Protein AF-A0A3N0EJ12-F1 (afdb_monomer)

Organism: Sinomicrobium pectinilyticum (NCBI:txid1084421)

Foldseek 3Di:
DDDDDDDDDDDDDDDDDDDDDDDDDDDDDDDDDDDDDDDDDDDDDDDDDDDDDDDDDDDDPDDDPDWFDWDWDKPAQEDEPEEDEAQDKDKDKIKIFTQTQDKKKWADKAKADDQSVQKDKPDDNHIDIAHHGGMDMIMIMGHDHDFAKDWIWIWIQIPVGIRIYIYIYGYDHDQAAFQDDPFPLLLVLLQCWQHVDWDAFPNFTIHHLPPPPPSTHGLNSLCPGQGERAQQDPVLDESQGADDRSNLSNQRYAEYANDQYAHQADDPLSVLNYAYYHHAHYAHQDYDCQSVLNHQYDAHDHYAHQDDDCQSVLNHQEDHHAQYAHQADDCLSNLNHQYDHHHNYAHQDYDCQSNLNHQEDAHDNYAHQDDDPQRNLNHAYDAHAHYAHQADDCQSVLNHQEDHHDNYAHQDYDCQSVLNHQYDAHDNYAHQDDDCLSNLNHQEDAHANYAHQDDDCQSVLNHQYDHHDHYAHQDDDCLSNLNHQYEAHAHYAHAADECLSNQNHQEYEHAQYAYQEYEPANVRQVNNQADYAYNYNYQEYAYHPPDDDDPDPRHDHYPNYDYDVDDD

Sequence (568 aa):
MKVTKIGLCLLLIFKGRLIRRYVKTPKSILNNKFMNTKKILALIVVPFLLFASCSSDNDSDDPAPAPTPAEFSINKNTVDFGAVEISTQKKTELTITNTGEEDLALKNYTFSGSNASEFSTDAGETEETVQAGKTYNFTIVFEPAEEGNKTAVLTITSNVGEHKIELSASATLDPNAIVNIPDANFKKVLLEQGTTVSGTVGPYRNSKIDTNDDGEIQISEARAYESALIASSVLNDSYNISDLTGIEAFVNIKALWVSKNQLTSLDISNNTALEYLICDNNQLTSLDISNNTALEYLNCAANELTDLDISKNTALVRLFCYNNQLSDLDTSKNPDLEFLICNDNQLSTIDVTNNTSLSRLRVHNNKLTHLDVSKNTGLKDLNCNNNQLTSLNLSNAAGLEKLLCEHNELTNIDISQNTLLKELKCSYNALTTLDASKNTSLESLNCGYNQLASLDVSQNTALKYLYSYNNQLTSLDVSKNMALEFFYCYENQLTSLDVSNNPSLRMFNCHSNQLTHLNVANGNNHNLTQMEAVYNNLTCIQIDPGFTPPDNSNWIKDATAAYSENCL

Radius of gyration: 44.67 Å; Cα contacts (8 Å, |Δi|>4): 1467; chains: 1; bounding box: 109×76×141 Å

Secondary structure (DSSP, 8-state):
-------------------------------------------------------------PPPPPPPPP-EEES-SEEEEEEEETT--EEEEEEEEE-SSS-EEEEEEEEESTTGGGEEE---SS-EEE-TT-EEEEEEEE--SSSEEEEEEEEEEESS-EEEEEEEEEEE--TTPBP----HHHHHHHHTBTTTB--EETTEE---S--SSSSS-BHHHHHH--SEEE-S-TTS--------TTGGG-TT-SEEE--SS--S----TT-TT--EEE--SS--S----TT-TT-SEEE--SS--S----TT-TT-SEEE--SS--S----TT-TT-SEEE--SS--S----TT-TT-SEEE--SS--S----TT-TT--EEE--SS--S----TT-TT--EEE--SS--S----TT-TT--EEE--SS--S----TT-TT-SEEE--SS--S----TT-TT-SEEE--SS--S----TT-TT-SEEE--SS--S-EE-TT-TT-SEEE--SS--SEEE--SS-GGG--EEEE-SS--SEEE--TT----SSTTEEE-TTPEEES---

Solvent-accessible surface area (backbone atoms only — not comparable to full-atom values): 29655 Å² total; per-residue (Å²): 129,86,79,89,80,89,85,92,80,83,89,82,90,86,87,82,90,87,84,88,80,86,91,85,90,85,90,88,87,83,86,86,84,84,88,81,86,81,88,86,88,79,88,86,78,89,80,88,85,90,84,78,86,82,91,77,94,73,95,70,93,70,76,76,79,77,71,48,64,45,32,92,45,61,80,60,63,57,46,75,65,45,76,45,41,51,84,39,74,50,78,44,81,45,42,40,34,19,78,17,57,34,69,34,40,40,58,47,81,45,68,35,66,93,40,23,87,34,47,49,65,75,60,69,92,57,76,42,76,32,42,49,73,32,70,48,77,37,40,42,38,41,43,32,87,58,71,46,81,42,42,30,35,42,38,37,36,43,81,85,47,78,45,70,30,45,35,39,35,30,25,35,77,56,53,76,42,68,53,66,46,82,34,65,48,43,46,50,40,46,63,29,24,42,66,83,45,71,59,68,46,90,94,29,54,35,50,62,44,47,81,83,80,81,86,65,48,30,39,45,40,34,49,68,39,68,31,21,47,68,60,43,49,93,85,76,54,60,63,65,32,55,52,64,62,46,51,59,51,26,34,39,22,32,17,43,32,46,28,40,33,53,26,52,64,62,85,51,71,51,24,37,53,22,27,34,44,33,48,24,41,30,49,25,49,55,64,72,46,66,55,24,36,54,19,33,34,42,30,54,21,38,28,51,25,50,58,63,77,47,71,50,22,42,54,22,30,33,43,33,50,23,40,30,50,26,48,60,61,79,45,78,48,23,40,59,20,30,32,46,34,48,21,40,30,48,25,49,55,62,70,47,60,57,19,39,49,20,31,31,44,32,52,21,46,31,49,27,51,54,60,64,49,71,46,19,44,55,23,27,39,42,32,51,21,42,30,48,28,50,53,61,65,43,72,48,21,42,54,20,32,33,41,35,44,24,40,28,49,25,47,54,64,67,50,68,51,21,38,56,20,28,34,43,33,50,20,41,28,49,25,48,55,62,70,49,70,52,20,40,53,19,33,32,42,32,49,21,40,29,48,26,52,54,61,70,45,65,51,22,38,50,20,28,33,44,33,50,21,39,29,46,25,46,51,61,68,49,72,46,21,39,48,23,29,35,42,34,49,22,41,29,46,27,49,52,52,62,44,40,52,24,54,44,34,31,35,40,34,46,24,40,27,51,24,40,48,38,39,55,39,20,88,26,59,95,58,40,70,30,38,36,40,31,62,41,60,31,48,34,35,20,38,35,83,92,65,76,84,64,97,52,96,41,56,42,56,34,92,69,36,42,83,33,74,68,74,132

pLDDT: mean 88.82, std 21.04, range [23.09, 98.94]

Nearest PDB structures (foldseek):
  3bz5-assembly1_A  TM=9.185E-01  e=1.363E-18  unclassified
  7sqc-assembly1_F0  TM=8.481E-01  e=3.618E-05  Chlamydomonas reinhardtii
  7sqc-assembly1_F3  TM=8.451E-01  e=3.026E-05  Chlamydomonas reinhardtii
  4puf-assembly1_A  TM=7.555E-01  e=1.807E-04  Salmonella enterica subsp. enterica serovar Typhimurium str. 14028S
  4puf-assembly1_B  TM=4.553E-01  e=8.417E-03  Salmonella enterica subsp. enterica serovar Typhimurium str. 14028S

InterPro domains:
  IPR013783 Immunoglobulin-like fold [G3DSA:2.60.40.10] (70-170)
  IPR031549 Abnormal spindle-like microcephaly-associa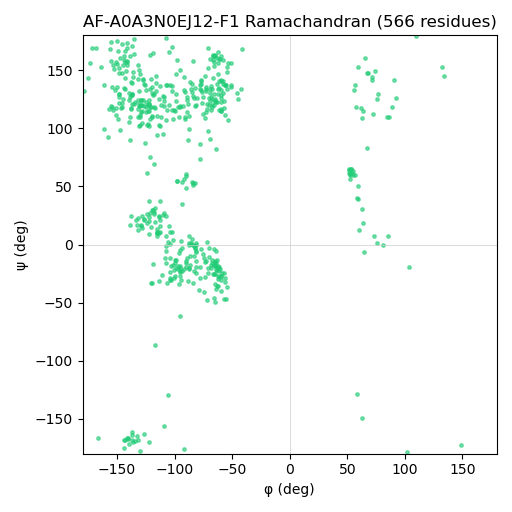ted protein, ASH domain [PF15780] (70-164)
  IPR032675 Leucine-rich repeat domain superfamily [G3DSA:3.80.10.10] (171-416)
  IPR032675 Leucine-rich repeat domain superfamily [G3DSA:3.80.10.10] (417-557)
  IPR052574 Cell Division and Infection-Related Protein [PTHR47566] (240-379)

Structure (mmCIF, N/CA/C/O backbone):
data_AF-A0A3N0EJ12-F1
#
_entry.id   AF-A0A3N0EJ12-F1
#
loop_
_atom_site.group_PDB
_atom_site.id
_atom_site.type_symbol
_atom_site.label_atom_id
_atom_site.label_alt_id
_atom_site.label_comp_id
_atom_site.label_asym_id
_atom_site.label_entity_id
_atom_site.label_seq_id
_atom_site.pdbx_PDB_ins_code
_atom_site.Cartn_x
_atom_site.Cartn_y
_atom_site.Cartn_z
_atom_site.occupancy
_atom_site.B_iso_or_equiv
_atom_site.auth_seq_id
_atom_site.auth_comp_id
_atom_site.auth_asym_id
_atom_site.auth_atom_id
_atom_site.pdbx_PDB_model_num
ATOM 1 N N . MET A 1 1 ? -51.876 -42.232 -21.563 1.00 37.56 1 MET A N 1
ATOM 2 C CA . MET A 1 1 ? -51.604 -43.673 -21.317 1.00 37.56 1 MET A CA 1
ATOM 3 C C . MET A 1 1 ? -51.772 -44.000 -19.827 1.00 37.56 1 MET A C 1
ATOM 5 O O . MET A 1 1 ? -52.033 -43.081 -19.065 1.00 37.56 1 MET A O 1
ATOM 9 N N . LYS A 1 2 ? -51.667 -45.286 -19.438 1.00 35.94 2 LYS A N 1
ATOM 10 C CA . LYS A 1 2 ? -51.647 -45.825 -18.050 1.00 35.94 2 LYS A CA 1
ATOM 11 C C . LYS A 1 2 ? -50.770 -44.960 -17.112 1.00 35.94 2 LYS A C 1
ATOM 13 O O . LYS A 1 2 ? -49.679 -44.613 -17.548 1.00 35.94 2 LYS A O 1
ATOM 18 N N . VAL A 1 3 ? -51.113 -44.549 -15.880 1.00 27.28 3 VAL A N 1
ATOM 19 C CA . VAL A 1 3 ? -52.276 -44.748 -14.968 1.00 27.28 3 VAL A CA 1
ATOM 20 C C . VAL A 1 3 ? -52.437 -46.147 -14.330 1.00 27.28 3 VAL A C 1
ATOM 22 O O . VAL A 1 3 ? -52.298 -47.160 -15.011 1.00 27.28 3 VAL A O 1
ATOM 25 N N . THR A 1 4 ? -52.860 -46.163 -13.046 1.00 28.77 4 T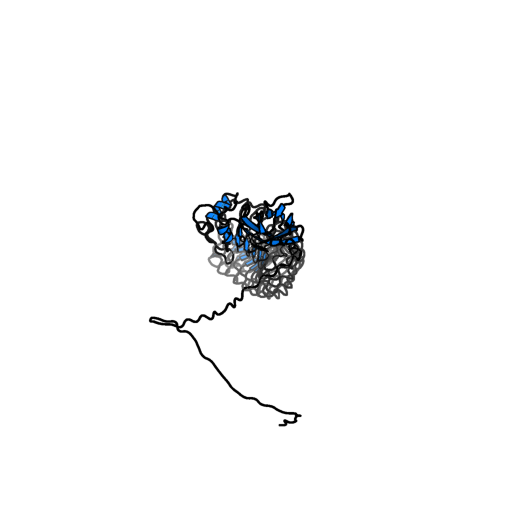HR A N 1
ATOM 26 C CA . THR A 1 4 ? -53.221 -47.300 -12.141 1.00 28.77 4 THR A CA 1
ATOM 27 C C . THR A 1 4 ? -52.061 -48.187 -11.639 1.00 28.77 4 THR A C 1
ATOM 29 O O . THR A 1 4 ? -51.120 -48.415 -12.386 1.00 28.77 4 THR A O 1
ATOM 32 N N . LYS A 1 5 ? -52.040 -48.719 -10.395 1.00 28.00 5 LYS A N 1
ATOM 33 C CA . LYS A 1 5 ? -53.062 -48.906 -9.314 1.00 28.00 5 LYS A CA 1
ATOM 34 C C . LYS A 1 5 ? -52.558 -48.397 -7.929 1.00 28.00 5 LYS A C 1
ATOM 36 O O . LYS A 1 5 ? -51.354 -48.299 -7.757 1.00 28.00 5 LYS A O 1
ATOM 41 N N . ILE A 1 6 ? -53.382 -47.851 -7.009 1.00 27.69 6 ILE A N 1
ATOM 42 C CA . ILE A 1 6 ? -54.313 -48.472 -6.006 1.00 27.69 6 ILE A CA 1
ATOM 43 C C . ILE A 1 6 ? -53.607 -49.471 -5.050 1.00 27.69 6 ILE A C 1
ATOM 45 O O . ILE A 1 6 ? -52.917 -50.346 -5.553 1.00 27.69 6 ILE A O 1
ATOM 49 N N . GLY A 1 7 ? -53.774 -49.470 -3.711 1.00 24.38 7 GLY A N 1
ATOM 50 C CA . GLY A 1 7 ? -54.470 -48.532 -2.800 1.00 24.38 7 GLY A CA 1
ATOM 51 C C . GLY A 1 7 ? -55.387 -49.176 -1.725 1.00 24.38 7 GLY A C 1
ATOM 52 O O . GLY A 1 7 ? -56.110 -50.114 -2.032 1.00 24.38 7 GLY A O 1
ATOM 53 N N . LEU A 1 8 ? -55.427 -48.554 -0.530 1.00 24.50 8 LEU A N 1
ATOM 54 C CA . LEU A 1 8 ? -56.475 -48.583 0.526 1.00 24.50 8 LEU A CA 1
ATOM 55 C C . LEU A 1 8 ? -56.666 -49.808 1.472 1.00 24.50 8 LEU A C 1
ATOM 57 O O . LEU A 1 8 ? -57.012 -50.899 1.042 1.00 24.50 8 LEU A O 1
ATOM 61 N N . CYS A 1 9 ? -56.625 -49.527 2.788 1.00 23.09 9 CYS A N 1
ATOM 62 C CA . CYS A 1 9 ? -57.470 -50.067 3.881 1.00 23.09 9 CYS A CA 1
ATOM 63 C C . CYS A 1 9 ? -57.484 -48.994 5.005 1.00 23.09 9 CYS A C 1
ATOM 65 O O . CYS A 1 9 ? -56.420 -48.480 5.330 1.00 23.09 9 CYS A O 1
ATOM 67 N N . LEU A 1 10 ? -58.622 -48.392 5.396 1.00 26.45 10 LEU A N 1
ATOM 68 C CA . LEU A 1 10 ? -59.560 -48.795 6.475 1.00 26.45 10 LEU A CA 1
ATOM 69 C C . LEU A 1 10 ? -58.906 -48.932 7.875 1.00 26.45 10 LEU A C 1
ATOM 71 O O . LEU A 1 10 ? -57.833 -49.506 7.987 1.00 26.45 10 LEU A O 1
ATOM 75 N N . LEU A 1 11 ? -59.505 -48.470 8.989 1.00 24.22 11 LEU A N 1
ATOM 76 C CA . LEU A 1 11 ? -60.932 -48.172 9.244 1.00 24.22 11 LEU A CA 1
ATOM 77 C C . LEU A 1 11 ? -61.319 -46.657 9.292 1.00 24.22 11 LEU A C 1
ATOM 79 O O . LEU A 1 11 ? -61.150 -45.979 8.281 1.00 24.22 11 LEU A O 1
ATOM 83 N N . LEU A 1 12 ? -62.035 -46.180 10.334 1.00 26.95 12 LEU A N 1
ATOM 84 C CA . LEU A 1 12 ? -63.245 -45.341 10.157 1.00 26.95 12 LEU A CA 1
ATOM 85 C C . LEU A 1 12 ? -63.703 -44.505 11.402 1.00 26.95 12 LEU A C 1
ATOM 87 O O . LEU A 1 12 ? -63.854 -45.083 12.470 1.00 26.95 12 LEU A O 1
ATOM 91 N N . ILE A 1 13 ? -64.100 -43.224 11.186 1.00 28.62 13 ILE A N 1
ATOM 92 C CA . ILE A 1 13 ? -64.992 -42.301 11.985 1.00 28.62 13 ILE A CA 1
ATOM 93 C C . ILE A 1 13 ? -64.610 -41.946 13.466 1.00 28.62 13 ILE A C 1
ATOM 95 O O . ILE A 1 13 ? -63.890 -42.688 14.109 1.00 28.62 13 ILE A O 1
ATOM 99 N N . PHE A 1 14 ? -64.976 -40.797 14.085 1.00 26.62 14 PHE A N 1
ATOM 100 C CA . PHE A 1 14 ? -66.206 -39.964 14.015 1.00 26.62 14 PHE A CA 1
ATOM 101 C C . PHE A 1 14 ? -66.019 -38.411 13.948 1.00 26.62 14 PHE A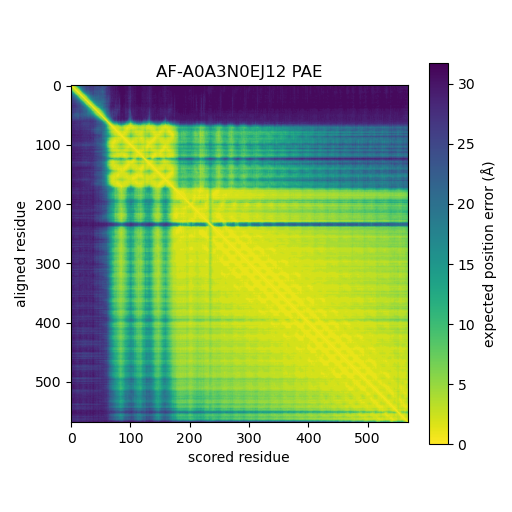 C 1
ATOM 103 O O . PHE A 1 14 ? -64.929 -37.873 14.085 1.00 26.62 14 PHE A O 1
ATOM 110 N N . LYS A 1 15 ? -67.146 -37.715 13.693 1.00 29.55 15 LYS A N 1
ATOM 111 C CA . LYS A 1 15 ? -67.408 -36.265 13.432 1.00 29.55 15 LYS A CA 1
ATOM 112 C C . LYS A 1 15 ? -66.814 -35.257 14.456 1.00 29.55 15 LYS A C 1
ATOM 114 O O . LYS A 1 15 ? -66.725 -35.601 15.624 1.00 29.55 15 LYS A O 1
ATOM 119 N N . GLY A 1 16 ? -66.557 -33.970 14.146 1.00 27.97 16 GLY A N 1
ATOM 120 C CA . GLY A 1 16 ? -66.526 -33.242 12.853 1.00 27.97 16 GLY A CA 1
ATOM 121 C C . GLY A 1 16 ? -67.293 -31.889 12.795 1.00 27.97 16 GLY A C 1
ATOM 122 O O . GLY A 1 16 ? -68.336 -31.769 13.426 1.00 27.97 16 GLY A O 1
ATOM 123 N N . ARG A 1 17 ? -66.851 -30.962 11.904 1.00 32.91 17 ARG A N 1
ATOM 124 C CA . ARG A 1 17 ? -67.459 -29.640 11.512 1.00 32.91 17 ARG A CA 1
ATOM 125 C C . ARG A 1 17 ? -67.333 -28.498 12.564 1.00 32.91 17 ARG A C 1
ATOM 127 O O . ARG A 1 17 ? -67.350 -28.809 13.740 1.00 32.91 17 ARG A O 1
ATOM 134 N N . LEU A 1 18 ? -67.244 -27.176 12.287 1.00 29.22 18 LEU A N 1
ATOM 135 C CA . LEU A 1 18 ? -67.035 -26.250 11.123 1.00 29.22 18 LEU A CA 1
ATOM 136 C C . LEU A 1 18 ? -66.768 -24.812 11.726 1.00 29.22 18 LEU A C 1
ATOM 138 O O . LEU A 1 18 ? -67.020 -24.657 12.912 1.00 29.22 18 LEU A O 1
ATOM 142 N N . ILE A 1 19 ? -66.330 -23.701 11.086 1.00 29.39 19 ILE A N 1
ATOM 143 C CA . ILE A 1 19 ? -65.869 -23.342 9.721 1.00 29.39 19 ILE A CA 1
ATOM 144 C C . ILE A 1 19 ? -64.935 -22.076 9.736 1.00 29.39 19 ILE A C 1
ATOM 146 O O . ILE A 1 19 ? -64.737 -21.435 10.759 1.00 29.39 19 ILE A O 1
ATOM 150 N N . ARG A 1 20 ? -64.380 -21.747 8.558 1.00 28.45 20 ARG A N 1
ATOM 151 C CA . ARG A 1 20 ? -63.727 -20.517 8.007 1.00 28.45 20 ARG A CA 1
ATOM 152 C C . ARG A 1 20 ? -64.382 -19.142 8.353 1.00 28.45 20 ARG A C 1
ATOM 154 O O . ARG A 1 20 ? -65.556 -19.139 8.680 1.00 28.45 20 ARG A O 1
ATOM 161 N N . ARG A 1 21 ? -63.804 -17.935 8.125 1.00 28.91 21 ARG A N 1
ATOM 162 C CA . ARG A 1 21 ? -62.454 -17.397 7.745 1.00 28.91 21 ARG A CA 1
ATOM 163 C C . ARG A 1 21 ? -62.470 -15.837 7.808 1.00 28.91 21 ARG A C 1
ATOM 165 O O . ARG A 1 21 ? -63.500 -15.271 7.485 1.00 28.91 21 ARG A O 1
ATOM 172 N N . TYR A 1 22 ? -61.287 -15.215 7.983 1.00 25.86 22 TYR A N 1
ATOM 173 C CA . TYR A 1 22 ? -60.811 -13.909 7.427 1.00 25.86 22 TYR A CA 1
ATOM 174 C C . TYR A 1 22 ? -61.558 -12.608 7.848 1.00 25.86 22 TYR A C 1
ATOM 176 O O . TYR A 1 22 ? -62.746 -12.471 7.609 1.00 25.86 22 TYR A O 1
ATOM 184 N N . VAL A 1 23 ? -60.937 -11.653 8.569 1.00 28.14 23 VAL A N 1
ATOM 185 C CA . VAL A 1 23 ? -59.868 -10.672 8.193 1.00 28.14 23 VAL A CA 1
ATOM 186 C C . VAL A 1 23 ? -60.402 -9.380 7.537 1.00 28.14 23 VAL A C 1
ATOM 188 O O . VAL A 1 23 ? -60.749 -9.423 6.360 1.00 28.14 23 VAL A O 1
ATOM 191 N N . LYS A 1 24 ? -60.331 -8.228 8.251 1.00 26.25 24 LYS A N 1
ATOM 192 C CA . LYS A 1 24 ? -59.599 -7.000 7.819 1.00 26.25 24 LYS A CA 1
ATOM 193 C C . LYS A 1 24 ? -59.613 -5.800 8.812 1.00 26.25 24 LYS A C 1
ATOM 195 O O . LYS A 1 24 ? -60.677 -5.321 9.175 1.00 26.25 24 LYS A O 1
ATOM 200 N N . THR A 1 25 ? -58.418 -5.226 9.044 1.00 27.64 25 THR A N 1
ATOM 201 C CA . THR A 1 25 ? -58.090 -3.789 9.317 1.00 27.64 25 THR A CA 1
ATOM 202 C C . THR A 1 25 ? -58.584 -3.054 10.601 1.00 27.64 25 THR A C 1
ATOM 204 O O . THR A 1 25 ? -59.479 -3.553 11.273 1.00 27.64 25 THR A O 1
ATOM 207 N N . PRO A 1 26 ? -57.947 -1.914 11.003 1.00 48.75 26 PRO A N 1
ATOM 208 C CA . PRO A 1 26 ? -57.942 -1.431 12.400 1.00 48.75 26 PRO A CA 1
ATOM 209 C C . PRO A 1 26 ? -58.280 0.077 12.605 1.00 48.75 26 PRO A C 1
ATOM 211 O O . PRO A 1 26 ? -58.614 0.781 11.660 1.00 48.75 26 PRO A O 1
ATOM 214 N N . LYS A 1 27 ? -58.038 0.569 13.838 1.00 31.72 27 LYS A N 1
ATOM 215 C CA . LYS A 1 27 ? -57.907 1.980 14.293 1.00 31.72 27 LYS A CA 1
ATOM 216 C C . LYS A 1 27 ? -59.119 2.922 14.138 1.00 31.72 27 LYS A C 1
ATOM 218 O O . LYS A 1 27 ? -59.402 3.421 13.057 1.00 31.72 27 LYS A O 1
ATOM 223 N N . SER A 1 28 ? -59.618 3.399 15.282 1.00 27.22 28 SER A N 1
ATOM 224 C CA . SER A 1 28 ? -60.033 4.802 15.453 1.00 27.22 28 SER A CA 1
ATOM 225 C C . SER A 1 28 ? -59.956 5.221 16.926 1.00 27.22 28 SER A C 1
ATOM 227 O O . SER A 1 28 ? -60.412 4.485 17.797 1.00 27.22 28 SER A O 1
ATOM 229 N N . ILE A 1 29 ? -59.416 6.410 17.195 1.00 31.00 29 ILE A N 1
ATOM 230 C CA . ILE A 1 29 ? -59.478 7.101 18.493 1.00 31.00 29 ILE A CA 1
ATOM 231 C C . ILE A 1 29 ? -60.395 8.307 18.287 1.00 31.00 29 ILE A C 1
ATOM 233 O O . ILE A 1 29 ? -60.094 9.067 17.371 1.00 31.00 29 ILE A O 1
ATOM 237 N N . LEU A 1 30 ? -61.435 8.516 19.113 1.00 26.86 30 LEU A N 1
ATOM 238 C CA . LEU A 1 30 ? -61.854 9.862 19.554 1.00 26.86 30 LEU A CA 1
ATOM 239 C C . LEU A 1 30 ? -62.994 9.884 20.602 1.00 26.86 30 LEU A C 1
ATOM 241 O O . LEU A 1 30 ? -63.976 9.163 20.493 1.00 26.86 30 LEU A O 1
ATOM 245 N N . ASN A 1 31 ? -62.878 10.850 21.520 1.00 26.34 31 ASN A N 1
ATOM 246 C CA . ASN A 1 31 ? -63.936 11.724 22.057 1.00 26.34 31 ASN A CA 1
ATOM 247 C C . ASN A 1 31 ? -65.165 11.195 22.848 1.00 26.34 31 ASN A C 1
ATOM 249 O O . ASN A 1 31 ? -66.214 10.890 22.297 1.00 26.34 31 ASN A O 1
ATOM 253 N N . ASN A 1 32 ? -65.096 11.501 24.153 1.00 26.22 32 ASN A N 1
ATOM 254 C CA . ASN A 1 32 ? -65.943 12.493 24.852 1.00 26.22 32 ASN A CA 1
ATOM 255 C C . ASN A 1 32 ? -67.307 12.131 25.496 1.00 26.22 32 ASN A C 1
ATOM 257 O O . ASN A 1 32 ? -68.336 12.029 24.844 1.00 26.22 32 ASN A O 1
ATOM 261 N N . LYS A 1 33 ? -67.287 12.341 26.825 1.00 28.36 33 LYS A N 1
ATOM 262 C CA . LYS A 1 33 ? -68.200 13.178 27.638 1.00 28.36 33 LYS A CA 1
ATOM 263 C C . LYS A 1 33 ? -69.538 12.620 28.180 1.00 28.36 33 LYS A C 1
ATOM 265 O O . LYS A 1 33 ? -70.576 12.698 27.541 1.00 28.36 33 LYS A O 1
ATOM 270 N N . PHE A 1 34 ? -69.484 12.459 29.511 1.00 26.69 34 PHE A N 1
ATOM 271 C CA . PHE A 1 34 ? -70.397 13.012 30.534 1.00 26.69 34 PHE A CA 1
ATOM 272 C C . PHE A 1 34 ? -71.640 12.234 31.005 1.00 26.69 34 PHE A C 1
ATOM 274 O O . PHE A 1 34 ? -72.422 11.715 30.224 1.00 26.69 34 PHE A O 1
ATOM 281 N N . MET A 1 35 ? -71.853 12.367 32.328 1.00 26.12 35 MET A N 1
ATOM 282 C CA . MET A 1 35 ? -73.054 12.070 33.132 1.00 26.12 35 MET A CA 1
ATOM 283 C C . MET A 1 35 ? -73.467 10.591 33.291 1.00 26.12 35 MET A C 1
ATOM 285 O O . MET A 1 35 ? -73.345 9.806 32.367 1.00 26.12 35 MET A O 1
ATOM 289 N N . ASN A 1 36 ? -74.053 10.139 34.411 1.00 26.39 36 ASN A N 1
ATOM 290 C CA . ASN A 1 36 ? -74.088 10.588 35.820 1.00 26.39 36 ASN A CA 1
ATOM 291 C C . ASN A 1 36 ? -74.790 9.463 36.640 1.00 26.39 36 ASN A C 1
ATOM 293 O O . ASN A 1 36 ? -75.489 8.627 36.077 1.00 26.39 36 ASN A O 1
ATOM 297 N N . THR A 1 37 ? -74.734 9.536 37.970 1.00 27.70 37 THR A N 1
ATOM 298 C CA . THR A 1 37 ? -75.644 8.909 38.955 1.00 27.70 37 THR A CA 1
ATOM 299 C C . THR A 1 37 ? -75.557 7.406 39.294 1.00 27.70 37 THR A C 1
ATOM 301 O O . THR A 1 37 ? -75.757 6.529 38.470 1.00 27.70 37 THR A O 1
ATOM 304 N N . LYS A 1 38 ? -75.499 7.185 40.621 1.00 29.59 38 LYS A N 1
ATOM 305 C CA . LYS A 1 38 ? -76.182 6.146 41.430 1.00 29.59 38 LYS A CA 1
ATOM 306 C C . LYS A 1 38 ? -75.736 4.669 41.363 1.00 29.59 38 LYS A C 1
ATOM 308 O O . LYS A 1 38 ? -76.143 3.916 40.497 1.00 29.59 38 LYS A O 1
ATOM 313 N N . LYS A 1 39 ? -75.182 4.257 42.516 1.00 28.42 39 LYS A N 1
ATOM 314 C CA . LYS A 1 39 ? -75.545 3.070 43.326 1.00 28.42 39 LYS A CA 1
ATOM 315 C C . LYS A 1 39 ? -75.496 1.681 42.661 1.00 28.42 39 LYS A C 1
ATOM 317 O O . LYS A 1 39 ? -76.416 1.303 41.951 1.00 28.42 39 LYS A O 1
ATOM 322 N N . ILE A 1 40 ? -74.633 0.826 43.211 1.00 29.52 40 ILE A N 1
ATOM 323 C CA . ILE A 1 40 ? -75.030 -0.143 44.256 1.00 29.52 40 ILE A CA 1
ATOM 324 C C . ILE A 1 40 ? -73.825 -0.371 45.186 1.00 29.52 40 ILE A C 1
ATOM 326 O O . ILE A 1 40 ? -72.685 -0.248 44.750 1.00 29.52 40 ILE A O 1
ATOM 330 N N . LEU A 1 41 ? -74.079 -0.634 46.472 1.00 26.92 41 LEU A N 1
ATOM 331 C CA . LEU A 1 41 ? -73.057 -0.928 47.480 1.00 26.92 41 LEU A CA 1
ATOM 332 C C . LEU A 1 41 ? -73.472 -2.186 48.255 1.00 26.92 41 LEU A C 1
ATOM 334 O O . LEU A 1 41 ? -74.524 -2.192 48.890 1.00 26.92 41 LEU A O 1
ATOM 338 N N . ALA A 1 42 ? -72.637 -3.218 48.194 1.00 28.94 42 ALA A N 1
ATOM 339 C CA . ALA A 1 42 ? -72.638 -4.415 49.033 1.00 28.94 42 ALA A CA 1
ATOM 340 C C . ALA A 1 42 ? -71.184 -4.930 48.996 1.00 28.94 42 ALA A C 1
ATOM 342 O O . ALA A 1 42 ? -70.656 -5.123 47.907 1.00 28.94 42 ALA A O 1
ATOM 343 N N . LEU A 1 43 ? -70.414 -5.046 50.079 1.00 27.67 43 LEU A N 1
ATOM 344 C CA . LEU A 1 43 ? -70.735 -5.172 51.505 1.00 27.67 43 LEU A CA 1
ATOM 345 C C . LEU A 1 43 ? -71.432 -6.498 51.843 1.00 27.67 43 LEU A C 1
ATOM 347 O O . LEU A 1 43 ? -72.651 -6.567 51.971 1.00 27.67 43 LEU A O 1
ATOM 351 N N . ILE A 1 44 ? -70.612 -7.537 52.017 1.00 29.69 44 ILE A N 1
ATOM 352 C CA . ILE A 1 44 ? -70.934 -8.702 52.841 1.00 29.69 44 ILE A CA 1
ATOM 353 C C . ILE A 1 44 ? -70.042 -8.618 54.084 1.00 29.69 44 ILE A C 1
ATOM 355 O O . ILE A 1 44 ? -68.819 -8.584 53.992 1.00 29.69 44 ILE A O 1
ATOM 359 N N . VAL A 1 45 ? -70.699 -8.537 55.233 1.00 32.81 45 VAL A N 1
ATOM 360 C CA . VAL A 1 45 ? -70.170 -8.694 56.599 1.00 32.81 45 VAL A CA 1
ATOM 361 C C . VAL A 1 45 ? -70.991 -9.852 57.213 1.00 32.81 45 VAL A C 1
ATOM 363 O O . VAL A 1 45 ? -71.796 -10.442 56.493 1.00 32.81 45 VAL A O 1
ATOM 366 N N . VAL A 1 46 ? -70.886 -10.097 58.528 1.00 32.72 46 VAL A N 1
ATOM 367 C CA . VAL A 1 46 ? -71.803 -10.905 59.379 1.00 32.72 46 VAL A CA 1
ATOM 368 C C . VAL A 1 46 ? -71.399 -12.394 59.515 1.00 32.72 46 VAL A C 1
ATOM 370 O O . VAL A 1 46 ? -71.333 -13.081 58.500 1.00 32.72 46 VAL A O 1
ATOM 373 N N . PRO A 1 47 ? -71.251 -12.948 60.748 1.00 49.25 47 PRO A N 1
ATOM 374 C CA . PRO A 1 47 ? -71.079 -12.258 62.039 1.00 49.25 47 PRO A CA 1
ATOM 375 C C . PRO A 1 47 ? -70.096 -12.891 63.054 1.00 49.25 47 PRO A C 1
ATOM 377 O O . PRO A 1 47 ? -69.642 -14.024 62.935 1.00 49.25 47 PRO A O 1
ATOM 380 N N . PHE A 1 48 ? -69.891 -12.147 64.144 1.00 32.94 48 PHE A N 1
ATOM 381 C CA . PHE A 1 48 ? -69.600 -12.677 65.482 1.00 32.94 48 PHE A CA 1
ATOM 382 C C . PHE A 1 48 ? -70.641 -13.714 65.949 1.00 32.94 48 PHE A C 1
ATOM 384 O O . PHE A 1 48 ? -71.826 -13.591 65.637 1.00 32.94 48 PHE A O 1
ATOM 391 N N . LEU A 1 49 ? -70.245 -14.595 66.870 1.00 29.80 49 LEU A N 1
ATOM 392 C CA . LEU A 1 49 ? -71.169 -15.142 67.865 1.00 29.80 49 LEU A CA 1
ATOM 393 C C . LEU A 1 49 ? -70.477 -15.206 69.233 1.00 29.80 49 LEU A C 1
ATOM 395 O O . LEU A 1 49 ? -69.549 -15.980 69.442 1.00 29.80 49 LEU A O 1
ATOM 399 N N . LEU A 1 50 ? -70.921 -14.344 70.148 1.00 31.97 50 LEU A N 1
ATOM 400 C CA . LEU A 1 50 ? -70.512 -14.335 71.552 1.00 31.97 50 LEU A CA 1
ATOM 401 C C . LEU A 1 50 ? -71.384 -15.307 72.349 1.00 31.97 50 LEU A C 1
ATOM 403 O O . LEU A 1 50 ? -72.608 -15.213 72.292 1.00 31.97 50 LEU A O 1
ATOM 407 N N . PHE A 1 51 ? -70.751 -16.128 73.182 1.00 28.62 51 PHE A N 1
ATOM 408 C CA . PHE A 1 51 ? -71.331 -16.593 74.439 1.00 28.62 51 PHE A CA 1
ATOM 409 C C . PHE A 1 51 ? -70.292 -16.414 75.548 1.00 28.62 51 PHE A C 1
ATOM 411 O O . PHE A 1 51 ? -69.095 -16.564 75.315 1.00 28.62 51 PHE A O 1
ATOM 418 N N . ALA A 1 52 ? -70.757 -16.035 76.735 1.00 30.34 52 ALA A N 1
ATOM 419 C CA . ALA A 1 52 ? -69.935 -15.744 77.904 1.00 30.34 52 ALA A CA 1
ATOM 420 C C . ALA A 1 52 ? -70.547 -16.399 79.150 1.00 30.34 52 ALA A C 1
ATOM 422 O O . ALA A 1 52 ? -71.734 -16.735 79.149 1.00 30.34 52 ALA A O 1
ATOM 423 N N . SER A 1 53 ? -69.748 -16.513 80.219 1.00 31.12 53 SER A N 1
ATOM 424 C CA . SER A 1 53 ? -69.974 -17.367 81.402 1.00 31.12 53 SER A CA 1
ATOM 425 C C . SER A 1 53 ? -69.896 -18.878 81.082 1.00 31.12 53 SER A C 1
ATOM 427 O O . SER A 1 53 ? -70.191 -19.295 79.968 1.00 31.12 53 SER A O 1
ATOM 429 N N . CYS A 1 54 ? -69.445 -19.747 81.991 1.00 25.92 54 CYS A N 1
ATOM 430 C CA . CYS A 1 54 ? -69.303 -19.574 83.441 1.00 25.92 54 CYS A CA 1
ATOM 431 C C . CYS A 1 54 ? -67.867 -19.759 83.960 1.00 25.92 54 CYS A C 1
ATOM 433 O O . CYS A 1 54 ? -67.018 -20.333 83.287 1.00 25.92 54 CYS A O 1
ATOM 435 N N . SER A 1 55 ? -67.623 -19.278 85.179 1.00 41.09 55 SER A N 1
ATOM 436 C CA . SER A 1 55 ? -66.394 -19.516 85.938 1.00 41.09 55 SER A CA 1
ATOM 437 C C . SER A 1 55 ? -66.379 -20.914 86.559 1.00 41.09 55 SER A C 1
ATOM 439 O O . SER A 1 55 ? -67.363 -21.321 87.179 1.00 41.09 55 SER A O 1
ATOM 441 N N . SER A 1 56 ? -65.235 -21.585 86.496 1.00 31.22 56 SER A N 1
ATOM 442 C CA . SER A 1 56 ? -64.874 -22.662 87.418 1.00 31.22 56 SER A CA 1
ATOM 443 C C . SER A 1 56 ? -63.368 -22.625 87.630 1.00 31.22 56 SER A C 1
ATOM 445 O O . SER A 1 56 ? -62.622 -22.804 86.666 1.00 31.22 56 SER A O 1
ATOM 447 N N . ASP A 1 57 ? -62.936 -22.383 88.862 1.00 43.38 57 ASP A N 1
ATOM 448 C CA . ASP A 1 57 ? -61.527 -22.438 89.237 1.00 43.38 57 ASP A CA 1
ATOM 449 C C . ASP A 1 57 ? -60.979 -23.856 89.017 1.00 43.38 57 ASP A C 1
ATOM 451 O O . ASP A 1 57 ? -61.621 -24.842 89.383 1.00 43.38 57 ASP A O 1
ATOM 455 N N . ASN A 1 58 ? -59.796 -23.951 88.418 1.00 35.16 58 ASN A N 1
ATOM 456 C CA . ASN A 1 58 ? -58.933 -25.127 88.448 1.00 35.16 58 ASN A CA 1
ATOM 457 C C . ASN A 1 58 ? -57.510 -24.651 88.161 1.00 35.16 58 ASN A C 1
ATOM 459 O O . ASN A 1 58 ? -57.237 -24.160 87.066 1.00 35.16 58 ASN A O 1
ATOM 463 N N . ASP A 1 59 ? -56.616 -24.812 89.133 1.00 46.50 59 ASP A N 1
ATOM 464 C CA . ASP A 1 59 ? -55.186 -24.650 88.904 1.00 46.50 59 ASP A CA 1
ATOM 465 C C . ASP A 1 59 ? -54.704 -25.748 87.947 1.00 46.50 59 ASP A C 1
ATOM 467 O O . ASP A 1 59 ? -54.804 -26.944 88.236 1.00 46.50 59 ASP A O 1
ATOM 471 N N . SER A 1 60 ? -54.160 -25.341 86.804 1.00 43.44 60 SER A N 1
ATOM 472 C CA . SER A 1 60 ? -53.372 -26.208 85.936 1.00 43.44 60 SER A CA 1
ATOM 473 C C . SER A 1 60 ? -52.190 -25.415 85.395 1.00 43.44 60 SER A C 1
ATOM 475 O O . SER A 1 60 ? -52.366 -24.581 84.506 1.00 43.44 60 SER A O 1
ATOM 477 N N . ASP A 1 61 ? -51.001 -25.690 85.935 1.00 51.16 61 ASP A N 1
ATOM 478 C CA . ASP A 1 61 ? -49.720 -25.239 85.388 1.00 51.16 61 ASP A CA 1
ATOM 479 C C . ASP A 1 61 ? -49.493 -25.880 84.007 1.00 51.16 61 ASP A C 1
ATOM 481 O O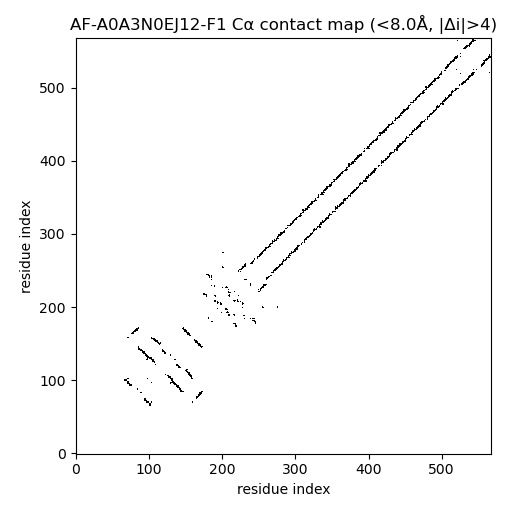 . ASP A 1 61 ? -48.812 -26.899 83.877 1.00 51.16 61 ASP A O 1
ATOM 485 N N . ASP A 1 62 ? -50.088 -25.296 82.968 1.00 52.75 62 ASP A N 1
ATOM 486 C CA . ASP A 1 62 ? -49.660 -25.521 81.589 1.00 52.75 62 ASP A CA 1
ATOM 487 C C . ASP A 1 62 ? -48.453 -24.598 81.338 1.00 52.75 62 ASP A C 1
ATOM 489 O O . ASP A 1 62 ? -48.576 -23.381 81.537 1.00 52.75 62 ASP A O 1
ATOM 493 N N . PRO A 1 63 ? -47.262 -25.123 80.988 1.00 55.25 63 PRO A N 1
ATOM 494 C CA . PRO A 1 63 ? -46.091 -24.284 80.778 1.00 55.25 63 PRO A CA 1
ATOM 495 C C . PRO A 1 63 ? -46.363 -23.241 79.695 1.00 55.25 63 PRO A C 1
ATOM 497 O O . PRO A 1 63 ? -46.923 -23.561 78.645 1.00 55.25 63 PRO A O 1
ATOM 500 N N . ALA A 1 64 ? -45.913 -22.002 79.916 1.00 57.31 64 ALA A N 1
ATOM 501 C CA . ALA A 1 64 ? -45.907 -21.003 78.852 1.00 57.31 64 ALA A CA 1
ATOM 502 C C . ALA A 1 64 ? -45.215 -21.599 77.607 1.00 57.31 64 ALA A C 1
ATOM 504 O O . ALA A 1 64 ? -44.183 -22.266 77.767 1.00 57.31 64 ALA A O 1
ATOM 505 N N . PRO A 1 65 ? -45.772 -21.411 76.393 1.00 66.62 65 PRO A N 1
ATOM 506 C CA . PRO A 1 65 ? -45.203 -21.994 75.186 1.00 66.62 65 PRO A CA 1
ATOM 507 C C . PRO A 1 65 ? -43.734 -21.586 75.070 1.00 66.62 65 PRO A C 1
ATOM 509 O O . PRO A 1 65 ? -43.390 -20.426 75.299 1.00 66.62 65 PRO A O 1
ATOM 512 N N . ALA A 1 66 ? -42.870 -22.558 74.768 1.00 70.75 66 ALA A N 1
ATOM 513 C CA . ALA A 1 66 ? -41.441 -22.307 74.640 1.00 70.75 66 ALA A CA 1
ATOM 514 C C . ALA A 1 66 ? -41.203 -21.206 73.590 1.00 70.75 66 ALA A C 1
ATOM 516 O O . ALA A 1 66 ? -41.869 -21.244 72.548 1.00 70.75 66 ALA A O 1
ATOM 517 N N . PRO A 1 67 ? -40.292 -20.247 73.851 1.00 76.19 67 PRO A N 1
ATOM 518 C CA . PRO A 1 67 ? -40.050 -19.140 72.938 1.00 76.19 67 PRO A CA 1
ATOM 519 C C . PRO A 1 67 ? -39.678 -19.673 71.558 1.00 76.19 67 PRO A C 1
ATOM 521 O O . PRO A 1 67 ? -38.916 -20.635 71.425 1.00 76.19 67 PRO A O 1
ATOM 524 N N . THR A 1 68 ? -40.237 -19.055 70.524 1.00 86.06 68 THR A N 1
ATOM 525 C CA . THR A 1 68 ? -39.857 -19.349 69.146 1.00 86.06 68 THR A CA 1
ATOM 526 C C . THR A 1 68 ? -38.363 -19.061 68.941 1.00 86.06 68 THR A C 1
ATOM 528 O O . THR A 1 68 ? -37.891 -17.996 69.357 1.00 86.06 68 THR A O 1
ATOM 531 N N . PRO A 1 69 ? -37.598 -19.982 68.317 1.00 90.06 69 PRO A N 1
ATOM 532 C CA . PRO A 1 69 ? -36.180 -19.765 68.056 1.00 90.06 69 PRO A CA 1
ATOM 533 C C . PRO A 1 69 ? -35.928 -18.471 67.287 1.00 90.06 69 PRO A C 1
ATOM 535 O O . PRO A 1 69 ? -36.784 -18.031 66.517 1.00 90.06 69 PRO A O 1
ATOM 538 N N . ALA A 1 70 ? -34.745 -17.886 67.473 1.00 92.38 70 ALA A N 1
ATOM 539 C CA . ALA A 1 70 ? -34.338 -16.679 66.762 1.00 92.38 70 ALA A CA 1
ATOM 540 C C . ALA A 1 70 ? -34.532 -16.848 65.242 1.00 92.38 70 ALA A C 1
ATOM 542 O O . ALA A 1 70 ? -34.201 -17.891 64.673 1.00 92.38 70 ALA A O 1
ATOM 543 N N . GLU A 1 71 ? -35.053 -15.822 64.573 1.00 94.25 71 GLU A N 1
ATOM 544 C CA . GLU A 1 71 ? -35.333 -15.871 63.135 1.00 94.25 71 GLU A CA 1
ATOM 545 C C . GLU A 1 71 ? -34.712 -14.655 62.451 1.00 94.25 71 GLU A C 1
ATOM 547 O O . GLU A 1 71 ? -35.029 -13.510 62.767 1.00 94.25 71 GLU A O 1
ATOM 552 N N . PHE A 1 72 ? -33.799 -14.910 61.512 1.00 96.25 72 PHE A N 1
ATOM 553 C CA . PHE A 1 72 ? -33.160 -13.869 60.717 1.00 96.25 72 PHE A CA 1
ATOM 554 C C . PHE A 1 72 ? -34.068 -13.471 59.552 1.00 96.25 72 PHE A C 1
ATOM 556 O O . PHE A 1 72 ? -34.340 -14.273 58.659 1.00 96.25 72 PHE A O 1
ATOM 563 N N . SER A 1 73 ? -34.465 -12.203 59.521 1.00 95.25 73 SER A N 1
ATOM 564 C CA . SER A 1 73 ? -35.132 -11.579 58.380 1.00 95.25 73 SER A CA 1
ATOM 565 C C . SER A 1 73 ? -34.368 -10.321 57.974 1.00 95.25 73 SER A C 1
ATOM 567 O O . SER A 1 73 ? -33.940 -9.559 58.838 1.00 95.25 73 SER A O 1
ATOM 569 N N . ILE A 1 74 ? -34.176 -10.081 56.675 1.00 96.12 74 ILE A N 1
ATOM 570 C CA . ILE A 1 74 ? -33.479 -8.892 56.163 1.00 96.12 74 ILE A CA 1
ATOM 571 C C . ILE A 1 74 ? -34.330 -8.175 55.115 1.00 96.12 74 ILE A C 1
ATOM 573 O O . ILE A 1 74 ? -35.016 -8.798 54.307 1.00 96.12 74 ILE A O 1
ATOM 577 N N . ASN A 1 75 ? -34.296 -6.841 55.121 1.00 95.50 75 ASN A N 1
ATOM 578 C CA . ASN A 1 75 ? -35.128 -6.023 54.234 1.00 95.50 75 ASN A CA 1
ATOM 579 C C . ASN A 1 75 ? -34.790 -6.152 52.732 1.00 95.50 75 ASN A C 1
ATOM 581 O O . ASN A 1 75 ? -35.611 -5.758 51.901 1.00 95.50 75 ASN A O 1
ATOM 585 N N . LYS A 1 76 ? -33.605 -6.671 52.372 1.00 94.31 76 LYS A N 1
ATOM 586 C CA . LYS A 1 76 ? -33.152 -6.889 50.987 1.00 94.31 76 LYS A CA 1
ATOM 587 C C . LYS A 1 76 ? -32.235 -8.116 50.914 1.00 94.31 76 LYS A C 1
ATOM 589 O O . LYS A 1 76 ? -31.171 -8.120 51.524 1.00 94.31 76 LYS A O 1
ATOM 594 N N . ASN A 1 77 ? -32.609 -9.109 50.105 1.00 91.62 77 ASN A N 1
ATOM 595 C CA . ASN A 1 77 ? -31.764 -10.281 49.809 1.00 91.62 77 ASN A CA 1
ATOM 596 C C . ASN A 1 77 ? -30.797 -10.035 48.632 1.00 91.62 77 ASN A C 1
ATOM 598 O O . ASN A 1 77 ? -29.908 -10.839 48.373 1.00 91.62 77 ASN A O 1
ATOM 602 N N . THR A 1 78 ? -30.971 -8.925 47.915 1.00 95.94 78 THR A N 1
ATOM 603 C CA . THR A 1 78 ? -30.124 -8.479 46.802 1.00 95.94 78 THR A CA 1
ATOM 604 C C . THR A 1 78 ? -30.012 -6.956 46.845 1.00 95.94 78 THR A C 1
ATOM 606 O O . THR A 1 78 ? -31.006 -6.284 47.139 1.00 95.94 78 THR A O 1
ATOM 609 N N . VAL A 1 79 ? -28.852 -6.394 46.512 1.00 96.81 79 VAL A N 1
ATOM 610 C CA . VAL A 1 79 ? -28.637 -4.943 46.415 1.00 96.81 79 VAL A CA 1
ATOM 611 C C . VAL A 1 79 ? -28.018 -4.602 45.069 1.00 96.81 79 VAL A C 1
ATOM 613 O O . VAL A 1 79 ? -26.865 -4.935 44.813 1.00 96.81 79 VAL A O 1
ATOM 616 N N . ASP A 1 80 ? -28.770 -3.872 44.248 1.00 96.38 80 ASP A N 1
ATOM 617 C CA . ASP A 1 80 ? -28.219 -3.184 43.086 1.00 96.38 80 ASP A CA 1
ATOM 618 C C . ASP A 1 80 ? -27.902 -1.730 43.451 1.00 96.38 80 ASP A C 1
ATOM 620 O O . ASP A 1 80 ? -28.786 -0.961 43.841 1.00 96.38 80 ASP A O 1
ATOM 624 N N . PHE A 1 81 ? -26.632 -1.350 43.334 1.00 96.06 81 PHE A N 1
ATOM 625 C CA . PHE A 1 81 ? -26.192 0.036 43.458 1.00 96.06 81 PHE A CA 1
ATOM 626 C C . PHE A 1 81 ? -26.409 0.814 42.150 1.00 96.06 81 PHE A C 1
ATOM 628 O O . PHE A 1 81 ? -26.393 2.046 42.182 1.00 96.06 81 PHE A O 1
ATOM 635 N N . GLY A 1 82 ? -26.666 0.148 41.019 1.00 93.81 82 GLY A N 1
ATOM 636 C CA . GLY A 1 82 ? -26.796 0.778 39.705 1.00 93.81 82 GLY A CA 1
ATOM 637 C C . GLY A 1 82 ? -25.496 1.456 39.260 1.00 93.81 82 GLY A C 1
ATOM 638 O O . GLY A 1 82 ? -24.408 1.018 39.629 1.00 93.81 82 GLY A O 1
ATOM 639 N N . ALA A 1 83 ? -25.609 2.538 38.483 1.00 92.19 83 ALA A N 1
ATOM 640 C CA . ALA A 1 83 ? -24.459 3.355 38.094 1.00 92.19 83 ALA A CA 1
ATOM 641 C C . ALA A 1 83 ? -23.855 4.107 39.298 1.00 92.19 83 ALA A C 1
ATOM 643 O O . ALA A 1 83 ? -24.598 4.713 40.089 1.00 92.19 83 ALA A O 1
ATOM 644 N N . VAL A 1 84 ? -22.523 4.064 39.413 1.00 92.88 84 VAL A N 1
ATOM 645 C CA . VAL A 1 84 ? -21.697 4.782 40.400 1.00 92.88 84 VAL A CA 1
ATOM 646 C C . VAL A 1 84 ? -20.383 5.203 39.742 1.00 92.88 84 VAL A C 1
ATOM 648 O O . VAL A 1 84 ? -19.749 4.406 39.052 1.00 92.88 84 VAL A O 1
ATOM 651 N N . GLU A 1 85 ? -19.971 6.446 39.967 1.00 91.38 85 GLU A N 1
ATOM 652 C CA . GLU A 1 85 ? -18.751 7.002 39.382 1.00 91.38 85 GLU A CA 1
ATOM 653 C C . GLU A 1 85 ? -17.492 6.502 40.112 1.00 91.38 85 GLU A C 1
ATOM 655 O O . GLU A 1 85 ? -17.489 6.360 41.339 1.00 91.38 85 GLU A O 1
ATOM 660 N N . ILE A 1 86 ? -16.414 6.236 39.370 1.00 90.12 86 ILE A N 1
ATOM 661 C CA . ILE A 1 86 ? -15.113 5.819 39.922 1.00 90.12 86 ILE A CA 1
ATOM 662 C C . ILE A 1 86 ? -14.580 6.859 40.911 1.00 90.12 86 ILE A C 1
ATOM 664 O O . ILE A 1 86 ? -14.701 8.062 40.690 1.00 90.12 86 ILE A O 1
ATOM 668 N N . SER A 1 87 ? -13.968 6.392 42.004 1.00 82.94 87 SER A N 1
ATOM 669 C CA . SER A 1 87 ? -13.528 7.230 43.137 1.00 82.94 87 SER A CA 1
ATOM 670 C C . SER A 1 87 ? -14.654 8.012 43.841 1.00 82.94 87 SER A C 1
ATOM 672 O O . SER A 1 87 ? -14.381 8.883 44.669 1.00 82.94 87 SER A O 1
ATOM 674 N N . THR A 1 88 ? -15.921 7.687 43.568 1.00 91.19 88 THR A N 1
ATOM 675 C CA . THR A 1 88 ? -17.065 8.072 44.408 1.00 91.19 88 THR A CA 1
ATOM 676 C C . THR A 1 88 ? -17.556 6.863 45.202 1.00 91.19 88 THR A C 1
ATOM 678 O O . THR A 1 88 ? -17.197 5.726 44.908 1.00 91.19 88 THR A O 1
ATOM 681 N N . GLN A 1 89 ? -18.391 7.090 46.219 1.00 94.69 89 GLN A N 1
ATOM 682 C CA . GLN A 1 89 ? -18.968 6.009 47.020 1.00 94.69 89 GLN A CA 1
ATOM 683 C C . GLN A 1 89 ? -20.492 6.107 47.082 1.00 94.69 89 GLN A C 1
ATOM 685 O O . GLN A 1 89 ? -21.051 7.185 47.308 1.00 94.69 89 GLN A O 1
ATOM 690 N N . LYS A 1 90 ? -21.176 4.968 46.955 1.00 96.62 90 LYS A N 1
ATOM 691 C CA . LYS A 1 90 ? -22.632 4.863 47.116 1.00 96.62 90 LYS A CA 1
ATOM 692 C C . LYS A 1 90 ? -22.974 3.974 48.300 1.00 96.62 90 LYS A C 1
ATOM 694 O O . LYS A 1 90 ? -22.335 2.951 48.527 1.00 96.62 90 LYS A O 1
ATOM 699 N N . LYS A 1 91 ? -23.984 4.381 49.071 1.00 96.75 91 LYS A N 1
ATOM 700 C CA . LYS A 1 91 ? -24.352 3.754 50.346 1.00 96.75 91 LYS A CA 1
ATOM 701 C C . LYS A 1 91 ? -25.774 3.223 50.315 1.00 96.75 91 LYS A C 1
ATOM 703 O O . LYS A 1 91 ? -26.683 3.924 49.876 1.00 96.75 91 LYS A O 1
ATOM 708 N N . THR A 1 92 ? -25.954 2.013 50.833 1.00 96.25 92 THR A N 1
ATOM 709 C CA . THR A 1 92 ? -27.257 1.365 50.983 1.00 96.25 92 THR A CA 1
ATOM 710 C C . THR A 1 92 ? -27.406 0.841 52.404 1.00 96.25 92 THR A C 1
ATOM 712 O O . THR A 1 92 ? -26.655 -0.037 52.816 1.00 96.25 92 THR A O 1
ATOM 715 N N . GLU A 1 93 ? -28.403 1.335 53.137 1.00 96.62 93 GLU A N 1
ATOM 716 C CA . GLU A 1 93 ? -28.784 0.770 54.436 1.00 96.62 93 GLU A CA 1
ATOM 717 C C . GLU A 1 93 ? -29.492 -0.586 54.256 1.00 96.62 93 GLU A C 1
ATOM 719 O O . GLU A 1 93 ? -30.374 -0.747 53.398 1.00 96.62 93 GLU A O 1
ATOM 724 N N . LEU A 1 94 ? -29.109 -1.551 55.085 1.00 96.38 94 LEU A N 1
ATOM 725 C CA . LEU A 1 94 ? -29.753 -2.839 55.290 1.00 96.38 94 LEU A CA 1
ATOM 726 C C . LEU A 1 94 ? -30.273 -2.919 56.727 1.00 96.38 94 LEU A C 1
ATOM 728 O O . LEU A 1 94 ? -29.657 -2.408 57.659 1.00 96.38 94 LEU A O 1
ATOM 732 N N . THR A 1 95 ? -31.416 -3.581 56.893 1.00 96.56 95 THR A N 1
ATOM 733 C CA . THR A 1 95 ? -32.064 -3.787 58.192 1.00 96.56 95 THR A CA 1
ATOM 734 C C . THR A 1 95 ? -32.274 -5.273 58.396 1.00 96.56 95 THR A C 1
ATOM 736 O O . THR A 1 95 ? -33.072 -5.882 57.680 1.00 96.56 95 THR A O 1
ATOM 739 N N . ILE A 1 96 ? -31.584 -5.834 59.384 1.00 96.50 96 ILE A N 1
ATOM 740 C CA . ILE A 1 96 ? -31.886 -7.152 59.943 1.00 96.50 96 ILE A CA 1
ATOM 741 C C . ILE A 1 96 ? -32.969 -6.970 61.003 1.00 96.50 96 ILE A C 1
ATOM 743 O O . ILE A 1 96 ? -32.911 -6.036 61.797 1.00 96.50 96 ILE A O 1
ATOM 747 N N . THR A 1 97 ? -33.948 -7.864 61.025 1.00 96.31 97 THR A N 1
ATOM 748 C CA . THR A 1 97 ? -34.991 -7.971 62.049 1.00 96.31 97 THR A CA 1
ATOM 749 C C . THR A 1 97 ? -34.905 -9.360 62.660 1.00 96.31 97 THR A C 1
ATOM 751 O O . THR A 1 97 ? -34.829 -10.337 61.916 1.00 96.31 97 THR A O 1
ATOM 754 N N . ASN A 1 98 ? -34.948 -9.454 63.990 1.00 96.25 98 ASN A N 1
ATOM 755 C CA . ASN A 1 98 ? -35.201 -10.727 64.656 1.00 96.25 98 ASN A CA 1
ATOM 756 C C . ASN A 1 98 ? -36.716 -10.923 64.794 1.00 96.25 98 ASN A C 1
ATOM 758 O O . ASN A 1 98 ? -37.364 -10.192 65.548 1.00 96.25 98 ASN A O 1
ATOM 762 N N . THR A 1 99 ? -37.280 -11.872 64.047 1.00 93.88 99 THR A N 1
ATOM 763 C CA . THR A 1 99 ? -38.720 -12.188 64.080 1.00 93.88 99 THR A CA 1
ATOM 764 C C . THR A 1 99 ? -39.089 -13.323 65.041 1.00 93.88 99 THR A C 1
ATOM 766 O O . THR A 1 99 ? -40.278 -13.572 65.232 1.00 93.88 99 THR A O 1
ATOM 769 N N . GLY A 1 100 ? -38.098 -13.941 65.696 1.00 92.44 100 GLY A N 1
ATOM 770 C CA . GLY A 1 100 ? -38.283 -14.910 66.781 1.00 92.44 100 GLY A CA 1
ATOM 771 C C . GLY A 1 100 ? -38.289 -14.282 68.182 1.00 92.44 100 GLY A C 1
ATOM 772 O O . GLY A 1 100 ? -38.215 -13.060 68.346 1.00 92.44 100 GLY A O 1
ATOM 773 N N . GLU A 1 101 ? -38.365 -15.139 69.203 1.00 90.44 101 GLU A N 1
ATOM 774 C CA . GLU A 1 101 ? -38.424 -14.763 70.626 1.00 90.44 101 GLU A CA 1
ATOM 775 C C . GLU A 1 101 ? -37.125 -15.055 71.404 1.00 90.44 101 GLU A C 1
ATOM 777 O O . GLU A 1 101 ? -36.922 -14.488 72.478 1.00 90.44 101 GLU A O 1
ATOM 782 N N . GLU A 1 102 ? -36.221 -15.883 70.869 1.00 94.56 102 GLU A N 1
ATOM 783 C CA . GLU A 1 102 ? -34.827 -15.978 71.334 1.00 94.56 102 GLU A CA 1
ATOM 784 C C . GLU A 1 102 ? -33.935 -14.895 70.692 1.00 94.56 102 GLU A C 1
ATOM 786 O O . GLU A 1 102 ? -34.236 -14.379 69.615 1.00 94.56 102 GLU A O 1
ATOM 791 N N . ASP A 1 103 ? -32.801 -14.565 71.319 1.00 94.88 103 ASP A N 1
ATOM 792 C CA . ASP A 1 103 ? -31.855 -13.558 70.817 1.00 94.88 103 ASP A CA 1
ATOM 793 C C . ASP A 1 103 ? -31.115 -14.012 69.535 1.00 94.88 103 ASP A C 1
ATOM 795 O O . ASP A 1 103 ? -30.519 -15.093 69.470 1.00 94.88 103 ASP A O 1
ATOM 799 N N . LEU A 1 104 ? -31.095 -13.148 68.513 1.00 95.19 104 LEU A N 1
ATOM 800 C CA . LEU A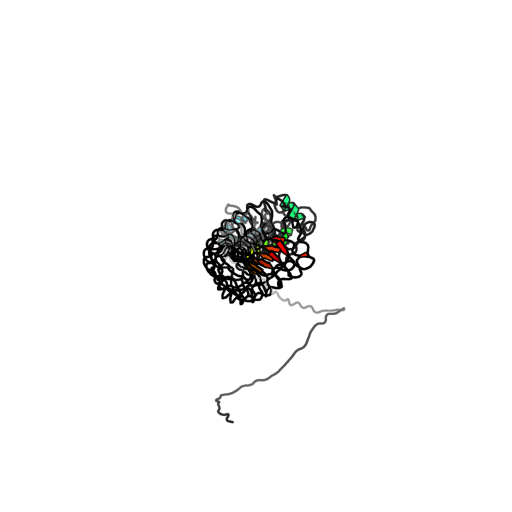 1 104 ? -30.358 -13.345 67.260 1.00 95.19 104 LEU A CA 1
ATOM 801 C C . LEU A 1 104 ? -28.956 -12.734 67.392 1.00 95.19 104 LEU A C 1
ATOM 803 O O . LEU A 1 104 ? -28.807 -11.513 67.416 1.00 95.19 104 LEU A O 1
ATOM 807 N N . ALA A 1 105 ? -27.929 -13.579 67.449 1.00 94.44 105 ALA A N 1
ATOM 808 C CA . ALA A 1 105 ? -26.534 -13.155 67.556 1.00 94.44 105 ALA A CA 1
ATOM 809 C C . ALA A 1 105 ? -25.873 -13.106 66.170 1.00 94.44 105 ALA A C 1
ATOM 811 O O . ALA A 1 105 ? -25.776 -14.129 65.483 1.00 94.44 105 ALA A O 1
ATOM 812 N N . LEU A 1 106 ? -25.422 -11.920 65.762 1.00 95.00 106 LEU A N 1
ATOM 813 C CA . LEU A 1 106 ? -24.751 -11.633 64.493 1.00 95.00 106 LEU A CA 1
ATOM 814 C C . LEU A 1 106 ? -23.236 -11.600 64.727 1.00 95.00 106 LEU A C 1
ATOM 816 O O . LEU A 1 106 ? -22.761 -10.860 65.581 1.00 95.00 106 LEU A O 1
ATOM 820 N N . LYS A 1 107 ? -22.479 -12.423 63.996 1.00 92.12 107 LYS A N 1
ATOM 821 C CA . LYS A 1 107 ? -21.102 -12.811 64.360 1.00 92.12 107 LYS A CA 1
ATOM 822 C C . LYS A 1 107 ? -20.018 -12.313 63.417 1.00 92.12 107 LYS A C 1
ATOM 824 O O . LYS A 1 107 ? -18.878 -12.173 63.844 1.00 92.12 107 LYS A O 1
ATOM 829 N N . ASN A 1 108 ? -20.327 -12.176 62.129 1.00 91.38 108 ASN A N 1
ATOM 830 C CA . ASN A 1 108 ? -19.356 -11.782 61.108 1.00 91.38 108 ASN A CA 1
ATOM 831 C C . ASN A 1 108 ? -20.062 -11.316 59.824 1.00 91.38 108 ASN A C 1
ATOM 833 O O . ASN A 1 108 ? -21.150 -11.805 59.510 1.00 91.38 108 ASN A O 1
ATOM 837 N N . TYR A 1 109 ? -19.396 -10.446 59.068 1.00 94.62 109 TYR A N 1
ATOM 838 C CA . TYR A 1 109 ? -19.829 -9.884 57.791 1.00 94.62 109 TYR A CA 1
ATOM 839 C C . TYR A 1 109 ? -18.663 -10.000 56.800 1.00 94.62 109 TYR A C 1
ATOM 841 O O . TYR A 1 109 ? -17.653 -9.319 56.954 1.00 94.62 109 TYR A O 1
ATOM 849 N N . THR A 1 110 ? -18.761 -10.877 55.797 1.00 94.75 110 THR A N 1
ATOM 850 C CA . THR A 1 110 ? -17.662 -11.121 54.845 1.00 94.75 110 THR A CA 1
ATOM 851 C C . THR A 1 110 ? -18.093 -10.929 53.397 1.00 94.75 110 THR A C 1
ATOM 853 O O . THR A 1 110 ? -19.123 -11.442 52.963 1.00 94.75 110 THR A O 1
ATOM 856 N N . PHE A 1 111 ? -17.284 -10.204 52.623 1.00 96.31 111 PHE A N 1
ATOM 857 C CA . PHE A 1 111 ? -17.474 -10.043 51.181 1.00 96.31 111 PHE A CA 1
ATOM 858 C C . PHE A 1 111 ? -16.697 -11.116 50.409 1.00 96.31 111 PHE A C 1
ATOM 860 O O . PHE A 1 111 ? -15.604 -11.525 50.799 1.00 96.31 111 PHE A O 1
ATOM 867 N N . SER A 1 112 ? -17.270 -11.577 49.301 1.00 96.75 112 SER A N 1
ATOM 868 C CA . SER A 1 112 ? -16.698 -12.604 48.424 1.00 96.75 112 SER A CA 1
ATOM 869 C C . SER A 1 112 ? -17.100 -12.362 46.965 1.00 96.75 112 SER A C 1
ATOM 871 O O . SER A 1 112 ? -18.060 -11.640 46.708 1.00 96.75 112 SER A O 1
ATOM 873 N N . GLY A 1 113 ? -16.372 -12.931 46.002 1.00 94.00 113 GLY A N 1
ATOM 874 C CA . GLY A 1 113 ? -16.556 -12.664 44.566 1.00 94.00 113 GLY A CA 1
ATOM 875 C C . GLY A 1 113 ? -15.403 -11.862 43.954 1.00 94.00 113 GLY A C 1
ATOM 876 O O . GLY A 1 113 ? -14.444 -11.525 44.646 1.00 94.00 113 GLY A O 1
ATOM 877 N N . SER A 1 114 ? -15.481 -11.583 42.650 1.00 89.94 114 SER A N 1
ATOM 878 C CA . SER A 1 114 ? -14.407 -10.935 41.877 1.00 89.94 114 SER A CA 1
ATOM 879 C C . SER A 1 114 ? -14.107 -9.506 42.321 1.00 89.94 114 SER A C 1
ATOM 881 O O . SER A 1 114 ? -12.953 -9.096 42.291 1.00 89.94 114 SER A O 1
ATOM 883 N N . ASN A 1 115 ? -15.130 -8.766 42.752 1.00 95.31 115 ASN A N 1
ATOM 884 C CA . ASN A 1 115 ? -15.033 -7.341 43.076 1.00 95.31 115 ASN A CA 1
ATOM 885 C C . ASN A 1 115 ? -15.234 -7.075 44.573 1.00 95.31 115 ASN A C 1
ATOM 887 O O . ASN A 1 115 ? -15.580 -5.968 44.967 1.00 95.31 115 ASN A O 1
ATOM 891 N N . ALA A 1 116 ? -15.032 -8.090 45.422 1.00 95.12 116 ALA A N 1
ATOM 892 C CA . ALA A 1 116 ? -15.306 -8.027 46.859 1.00 95.12 116 ALA A CA 1
ATOM 893 C C . ALA A 1 116 ? -14.578 -6.884 47.593 1.00 95.12 116 ALA A C 1
ATOM 895 O O . ALA A 1 116 ? -15.099 -6.377 48.578 1.00 95.12 116 ALA A O 1
ATOM 896 N N . SER A 1 117 ? -13.408 -6.462 47.104 1.00 95.56 117 SER A N 1
ATOM 897 C CA . SER A 1 117 ? -12.627 -5.337 47.637 1.00 95.56 117 SER A CA 1
ATOM 898 C C . SER A 1 117 ? -13.208 -3.952 47.331 1.00 95.56 117 SER A C 1
ATOM 900 O O . SER A 1 117 ? -12.786 -2.982 47.949 1.00 95.56 117 SER A O 1
ATOM 902 N N . GLU A 1 118 ? -14.155 -3.845 46.395 1.00 95.88 118 GLU A N 1
ATOM 903 C CA . GLU A 1 118 ? -14.857 -2.596 46.054 1.00 95.88 118 GLU A CA 1
ATOM 904 C C . GLU A 1 118 ? -16.098 -2.376 46.949 1.00 95.88 118 GLU A C 1
ATOM 906 O O . GLU A 1 118 ? -16.796 -1.371 46.814 1.00 95.88 118 GLU A O 1
ATOM 911 N N . PHE A 1 119 ? -16.382 -3.303 47.878 1.00 96.44 119 PHE A N 1
ATOM 912 C CA . PHE A 1 119 ? -17.492 -3.234 48.831 1.00 96.44 119 PHE A CA 1
ATOM 913 C C . PHE A 1 119 ? -16.989 -3.266 50.283 1.00 96.44 119 PHE A C 1
ATOM 915 O O . PHE A 1 119 ? -16.052 -3.986 50.623 1.00 96.44 119 PHE A O 1
ATOM 922 N N . SER A 1 120 ? -17.641 -2.506 51.163 1.00 95.75 120 SER A N 1
ATOM 923 C CA . SER A 1 120 ? -17.361 -2.489 52.605 1.00 95.75 120 SER A CA 1
ATOM 924 C C . SER A 1 120 ? -18.635 -2.266 53.431 1.00 95.75 120 SER A C 1
ATOM 926 O O . SER A 1 120 ? -19.715 -2.031 52.884 1.00 95.75 120 SER A O 1
ATOM 928 N N . THR A 1 121 ? -18.538 -2.374 54.758 1.00 95.00 121 THR A N 1
ATOM 929 C CA . THR A 1 121 ? -19.655 -2.129 55.682 1.00 95.00 121 THR A CA 1
ATOM 930 C C . THR A 1 121 ? -19.196 -1.409 56.949 1.00 95.00 121 THR A C 1
ATOM 932 O O . THR A 1 121 ? -18.022 -1.474 57.302 1.00 95.00 121 THR A O 1
ATOM 935 N N . ASP A 1 122 ? -20.122 -0.719 57.618 1.00 92.75 122 ASP A N 1
ATOM 936 C CA . ASP A 1 122 ? -19.945 -0.148 58.960 1.00 92.75 122 ASP A CA 1
ATOM 937 C C . ASP A 1 122 ? -20.461 -1.069 60.088 1.00 92.75 122 ASP A C 1
ATOM 939 O O . ASP A 1 122 ? -20.409 -0.690 61.260 1.00 92.75 122 ASP A O 1
ATOM 943 N N . ALA A 1 123 ? -20.935 -2.277 59.752 1.00 87.56 123 ALA A N 1
ATOM 944 C CA . ALA A 1 123 ? -21.326 -3.286 60.729 1.00 87.56 123 ALA A CA 1
ATOM 945 C C . ALA A 1 123 ? -20.146 -3.677 61.639 1.00 87.56 123 ALA A C 1
ATOM 947 O O . ALA A 1 123 ? -19.002 -3.784 61.193 1.00 87.56 123 ALA A O 1
ATOM 948 N N . GLY A 1 124 ? -20.427 -3.890 62.926 1.00 72.19 124 GLY A N 1
ATOM 949 C CA . GLY A 1 124 ? -19.390 -4.078 63.943 1.00 72.19 124 GLY A CA 1
ATOM 950 C C . GLY A 1 124 ? -18.575 -5.368 63.788 1.00 72.19 124 GLY A C 1
ATOM 951 O O . GLY A 1 124 ? -19.116 -6.428 63.483 1.00 72.19 124 GLY A O 1
ATOM 952 N N . GLU A 1 125 ? -17.274 -5.292 64.094 1.00 70.56 125 GLU A N 1
ATOM 953 C CA . GLU A 1 125 ? -16.373 -6.459 64.196 1.00 70.56 125 GLU A CA 1
ATOM 954 C C . GLU A 1 125 ? -16.660 -7.346 65.430 1.00 70.56 125 GLU A C 1
ATOM 956 O O . GLU A 1 125 ? -16.114 -8.442 65.563 1.00 70.56 125 GLU A O 1
ATOM 961 N N . THR A 1 126 ? -17.491 -6.870 66.361 1.00 76.12 126 THR A N 1
ATOM 962 C CA . THR A 1 126 ? -17.901 -7.573 67.585 1.00 76.12 126 THR A CA 1
ATOM 963 C C . THR A 1 126 ? -19.268 -8.233 67.427 1.00 76.12 126 THR A C 1
ATOM 965 O O . THR A 1 126 ? -20.147 -7.664 66.787 1.00 76.12 126 THR A O 1
ATOM 968 N N . GLU A 1 127 ? -19.473 -9.383 68.080 1.00 86.44 127 GLU A N 1
ATOM 969 C CA . GLU A 1 127 ? -20.764 -10.086 68.088 1.00 86.44 127 GLU A CA 1
ATOM 970 C C . GLU A 1 127 ? -21.892 -9.183 68.628 1.00 86.44 127 GLU A C 1
ATOM 972 O O . GLU A 1 127 ? -21.807 -8.654 69.737 1.00 86.44 127 GLU A O 1
ATOM 977 N N . GLU A 1 128 ? -22.937 -8.998 67.821 1.00 91.31 128 GLU A N 1
ATOM 978 C CA . GLU A 1 128 ? -24.036 -8.050 68.039 1.00 91.31 128 GLU A CA 1
ATOM 979 C C . GLU A 1 128 ? -25.345 -8.809 68.298 1.00 91.31 128 GLU A C 1
ATOM 981 O O . GLU A 1 128 ? -25.640 -9.795 67.620 1.00 91.31 128 GLU A O 1
ATOM 986 N N . THR A 1 129 ? -26.138 -8.372 69.282 1.00 93.25 129 THR A N 1
ATOM 987 C CA . THR A 1 129 ? -27.298 -9.141 69.774 1.00 93.25 129 THR A CA 1
ATOM 988 C C . THR A 1 129 ? -28.615 -8.437 69.470 1.00 93.25 129 THR A C 1
ATOM 990 O O . THR A 1 129 ? -29.030 -7.505 70.162 1.00 93.25 129 THR A O 1
ATOM 993 N N . VAL A 1 130 ? -29.325 -8.927 68.453 1.00 94.62 130 VAL A N 1
ATOM 994 C CA . VAL A 1 130 ? -30.644 -8.421 68.066 1.00 94.62 130 VAL A CA 1
ATOM 995 C C . VAL A 1 130 ? -31.719 -9.142 68.876 1.00 94.62 130 VAL A C 1
ATOM 997 O O . VAL A 1 130 ? -32.125 -10.263 68.560 1.00 94.62 130 VAL A O 1
ATOM 1000 N N . GLN A 1 131 ? -32.186 -8.482 69.936 1.00 95.19 131 GLN A N 1
ATOM 1001 C CA . GLN A 1 131 ? -33.261 -8.992 70.793 1.00 95.19 131 GLN A CA 1
ATOM 1002 C C . GLN A 1 131 ? -34.557 -9.270 70.015 1.00 95.19 131 GLN A C 1
ATOM 1004 O O . GLN A 1 131 ? -34.803 -8.679 68.960 1.00 95.19 131 GLN A O 1
ATOM 1009 N N . ALA A 1 132 ? -35.414 -10.124 70.577 1.00 93.25 132 ALA A N 1
ATOM 1010 C CA . ALA A 1 132 ? -36.740 -10.445 70.047 1.00 93.25 132 ALA A CA 1
ATOM 1011 C C . ALA A 1 132 ? -37.528 -9.198 69.587 1.00 93.25 132 ALA A C 1
ATOM 1013 O O . ALA A 1 132 ? -37.713 -8.230 70.339 1.00 93.25 132 ALA A O 1
ATOM 1014 N N . GLY A 1 133 ? -37.985 -9.206 68.331 1.00 90.81 133 GLY A N 1
ATOM 1015 C CA . GLY A 1 133 ? -38.731 -8.099 67.726 1.00 90.81 133 GLY A CA 1
ATOM 1016 C C . GLY A 1 133 ? -37.949 -6.784 67.584 1.00 90.81 133 GLY A C 1
ATOM 1017 O O . GLY A 1 133 ? -38.569 -5.722 67.468 1.00 90.81 133 GLY A O 1
ATOM 1018 N N . LYS A 1 134 ? -36.609 -6.810 67.641 1.00 96.56 134 LYS A N 1
ATOM 1019 C CA . LYS A 1 134 ? -35.736 -5.655 67.367 1.00 96.56 134 LYS A CA 1
ATOM 1020 C C . LYS A 1 134 ? -35.105 -5.733 65.981 1.00 96.56 134 LYS A C 1
ATOM 1022 O O . LYS A 1 134 ? -35.173 -6.744 65.284 1.00 96.56 134 LYS A O 1
ATOM 1027 N N . THR A 1 135 ? -34.484 -4.621 65.606 1.00 96.19 135 THR A N 1
ATOM 1028 C CA . THR A 1 135 ? -33.827 -4.410 64.320 1.00 96.19 135 THR A CA 1
ATOM 1029 C C . THR A 1 135 ? -32.394 -3.932 64.506 1.00 96.19 135 THR A C 1
ATOM 1031 O O . THR A 1 135 ? -32.146 -3.083 65.362 1.00 96.19 135 THR A O 1
ATOM 1034 N N . TYR A 1 136 ? -31.487 -4.406 63.656 1.00 94.94 136 TYR A N 1
ATOM 1035 C CA . TYR A 1 136 ? -30.135 -3.875 63.498 1.00 94.94 136 TYR A CA 1
ATOM 1036 C C . TYR A 1 136 ? -29.993 -3.256 62.107 1.00 94.94 136 TYR A C 1
ATOM 1038 O O . TYR A 1 136 ? -30.263 -3.922 61.104 1.00 94.94 136 TYR A O 1
ATOM 1046 N N . ASN A 1 137 ? -29.588 -1.986 62.059 1.00 94.94 137 ASN A N 1
ATOM 1047 C CA . ASN A 1 137 ? -29.318 -1.260 60.821 1.00 94.94 137 ASN A CA 1
ATOM 1048 C C . ASN A 1 137 ? -27.810 -1.136 60.614 1.00 94.94 137 ASN A C 1
ATOM 1050 O O . ASN A 1 137 ? -27.081 -0.817 61.550 1.00 94.94 137 ASN A O 1
ATOM 1054 N N . PHE A 1 138 ? -27.375 -1.351 59.378 1.00 95.12 138 PHE A N 1
ATOM 1055 C CA . PHE A 1 138 ? -25.987 -1.233 58.944 1.00 95.12 138 PHE A CA 1
ATOM 1056 C C . PHE A 1 138 ? -25.943 -0.824 57.470 1.00 95.12 138 PHE A C 1
ATOM 1058 O O . PHE A 1 138 ? -26.881 -1.056 56.704 1.00 95.12 138 PHE A O 1
ATOM 1065 N N . THR A 1 139 ? -24.851 -0.202 57.061 1.00 96.56 139 THR A N 1
ATOM 1066 C CA . THR A 1 139 ? -24.628 0.313 55.715 1.00 96.56 139 THR A CA 1
ATOM 1067 C C . THR A 1 139 ? -23.719 -0.626 54.939 1.00 96.56 139 THR A C 1
ATOM 1069 O O . THR A 1 139 ? -22.673 -1.039 55.438 1.00 96.56 139 THR A O 1
ATOM 1072 N N . ILE A 1 140 ? -24.057 -0.894 53.678 1.00 97.06 140 ILE A N 1
ATOM 1073 C CA . ILE A 1 140 ? -23.092 -1.361 52.678 1.00 97.06 140 ILE A CA 1
ATOM 1074 C C . ILE A 1 140 ? -22.658 -0.167 51.836 1.00 97.06 140 ILE A C 1
ATOM 1076 O O . ILE A 1 140 ? -23.497 0.586 51.329 1.00 97.06 140 ILE A O 1
ATOM 1080 N N . VAL A 1 141 ? -21.349 0.001 51.695 1.00 97.00 141 VAL A N 1
ATOM 1081 C CA . VAL A 1 141 ? -20.713 0.995 50.832 1.00 97.00 141 VAL A CA 1
ATOM 1082 C C . VAL A 1 141 ? -20.135 0.274 49.619 1.00 97.00 141 VAL A C 1
ATOM 1084 O O . VAL A 1 141 ? -19.532 -0.786 49.766 1.00 97.00 141 VAL A O 1
ATOM 1087 N N . PHE A 1 142 ? -20.315 0.852 48.437 1.00 97.31 142 PHE A N 1
ATOM 1088 C CA . PHE A 1 142 ? -19.635 0.458 47.206 1.00 97.31 142 PHE A CA 1
ATOM 1089 C C . PHE A 1 142 ? -18.811 1.646 46.697 1.00 97.31 142 PHE A C 1
ATOM 1091 O O . PHE A 1 142 ? -19.348 2.752 46.594 1.00 97.31 142 PHE A O 1
ATOM 1098 N N . GLU A 1 143 ? -17.529 1.417 46.418 1.00 95.75 143 GLU A N 1
ATOM 1099 C CA . GLU A 1 143 ? -16.531 2.426 46.037 1.00 95.75 143 GLU A CA 1
ATOM 1100 C C . GLU A 1 143 ? -15.646 1.860 44.903 1.00 95.75 143 GLU A C 1
ATOM 1102 O O . GLU A 1 143 ? -14.661 1.168 45.174 1.00 95.75 143 GLU A O 1
ATOM 1107 N N . PRO A 1 144 ? -16.026 2.063 43.624 1.00 94.50 144 PRO A N 1
ATOM 1108 C CA . PRO A 1 144 ? -15.331 1.456 42.495 1.00 94.50 144 PRO A CA 1
ATOM 1109 C C . PRO A 1 144 ? -14.011 2.143 42.132 1.00 94.50 144 PRO A C 1
ATOM 1111 O O . PRO A 1 144 ? -13.917 3.372 42.072 1.00 94.50 144 PRO A O 1
ATOM 1114 N N . ALA A 1 145 ? -13.021 1.318 41.782 1.00 89.25 145 ALA A N 1
ATOM 1115 C CA . ALA A 1 145 ? -11.696 1.750 41.323 1.00 89.25 145 ALA A CA 1
ATOM 1116 C C . ALA A 1 145 ? -11.510 1.691 39.790 1.00 89.25 145 ALA A C 1
ATOM 1118 O O . ALA A 1 145 ? -10.651 2.378 39.248 1.00 89.25 145 ALA A O 1
ATOM 1119 N N . GLU A 1 146 ? -12.315 0.887 39.091 1.00 88.81 146 GLU A N 1
ATOM 1120 C CA . GLU A 1 146 ? -12.227 0.625 37.641 1.00 88.81 146 GLU A CA 1
ATOM 1121 C C . GLU A 1 146 ? -13.642 0.534 37.049 1.00 88.81 146 GLU A C 1
ATOM 1123 O O . GLU A 1 146 ? -14.575 0.217 37.787 1.00 88.81 146 GLU A O 1
ATOM 1128 N N . GLU A 1 147 ? -13.821 0.753 35.741 1.00 89.88 147 GLU A N 1
ATOM 1129 C CA . GLU A 1 147 ? -15.145 0.706 35.091 1.00 89.88 147 GLU A CA 1
ATOM 1130 C C . GLU A 1 147 ? -15.735 -0.715 34.991 1.00 89.88 147 GLU A C 1
ATOM 1132 O O . GLU A 1 147 ? -15.069 -1.729 35.204 1.00 89.88 147 GLU A O 1
ATOM 1137 N N . GLY A 1 148 ? -17.016 -0.786 34.624 1.00 91.69 148 GLY A N 1
ATOM 1138 C CA . GLY A 1 148 ? -17.704 -2.017 34.250 1.00 91.69 148 GLY A CA 1
ATOM 1139 C C . GLY A 1 148 ? -18.598 -2.594 35.345 1.00 91.69 148 GLY A C 1
ATOM 1140 O O . GLY A 1 148 ? -18.769 -2.033 36.426 1.00 91.69 148 GLY A O 1
ATOM 1141 N N . ASN A 1 149 ? -19.220 -3.733 35.045 1.00 93.69 149 ASN A N 1
ATOM 1142 C CA . ASN A 1 149 ? -20.170 -4.368 35.955 1.00 93.69 149 ASN A CA 1
ATOM 1143 C C . ASN A 1 149 ? -19.429 -5.078 37.094 1.00 93.69 149 ASN A C 1
ATOM 1145 O O . ASN A 1 149 ? -18.623 -5.973 36.844 1.00 93.69 149 ASN A O 1
ATOM 1149 N N . LYS A 1 150 ? -19.728 -4.694 38.336 1.00 96.38 150 LYS A N 1
ATOM 1150 C CA . LYS A 1 150 ? -19.093 -5.219 39.552 1.00 96.38 150 LYS A CA 1
ATOM 1151 C C . LYS A 1 150 ? -20.064 -6.125 40.295 1.00 96.38 150 LYS A C 1
ATOM 1153 O O . LYS A 1 150 ? -21.237 -5.776 40.440 1.00 96.38 150 LYS A O 1
ATOM 1158 N N . THR A 1 151 ? -19.583 -7.266 40.787 1.00 96.31 151 THR A N 1
ATOM 1159 C CA . THR A 1 151 ? -20.393 -8.183 41.603 1.00 96.31 151 THR A CA 1
ATOM 1160 C C . THR A 1 151 ? -19.640 -8.718 42.817 1.00 96.31 151 THR A C 1
ATOM 1162 O O . THR A 1 151 ? -18.436 -8.990 42.782 1.00 96.31 151 THR A O 1
ATOM 1165 N N . ALA A 1 152 ? -20.382 -8.881 43.909 1.00 97.31 152 ALA A N 1
ATOM 1166 C CA . ALA A 1 152 ? -19.917 -9.505 45.140 1.00 97.31 152 ALA A CA 1
ATOM 1167 C C . ALA A 1 152 ? -21.082 -10.202 45.862 1.00 97.31 152 ALA A C 1
ATOM 1169 O O . ALA A 1 152 ? -22.251 -9.985 45.551 1.00 97.31 152 ALA A O 1
ATOM 1170 N N . VAL A 1 153 ? -20.766 -11.033 46.849 1.00 97.69 153 VAL A N 1
ATOM 1171 C CA . VAL A 1 153 ? -21.729 -11.628 47.779 1.00 97.69 153 VAL A CA 1
ATOM 1172 C C . VAL A 1 153 ? -21.271 -11.325 49.196 1.00 97.69 153 VAL A C 1
ATOM 1174 O O . VAL A 1 153 ? -20.184 -11.746 49.606 1.00 97.69 153 VAL A O 1
ATOM 1177 N N . LEU A 1 154 ? -22.117 -10.616 49.939 1.00 96.94 154 LEU A N 1
ATOM 1178 C CA . LEU A 1 154 ? -21.994 -10.457 51.382 1.00 96.94 154 LEU A CA 1
ATOM 1179 C C . LEU A 1 154 ? -22.565 -11.704 52.063 1.00 96.94 154 LEU A C 1
ATOM 1181 O O . LEU A 1 154 ? -23.714 -12.071 51.822 1.00 96.94 154 LEU A O 1
ATOM 1185 N N . THR A 1 155 ? -21.779 -12.330 52.934 1.00 96.50 155 THR A N 1
ATOM 1186 C CA . THR A 1 155 ? -22.219 -13.407 53.825 1.00 96.50 155 THR A CA 1
ATOM 1187 C C . THR A 1 155 ? -22.252 -12.893 55.260 1.00 96.50 155 THR A C 1
ATOM 1189 O O . THR A 1 155 ? -21.243 -12.415 55.776 1.00 96.50 155 THR A O 1
ATOM 1192 N N . ILE A 1 156 ? -23.413 -13.001 55.903 1.00 95.38 156 ILE A N 1
ATOM 1193 C CA . ILE A 1 156 ? -23.639 -12.629 57.300 1.00 95.38 156 ILE A CA 1
ATOM 1194 C C . ILE A 1 156 ? -23.772 -13.915 58.113 1.00 95.38 156 ILE A C 1
ATOM 1196 O O . ILE A 1 156 ? -24.702 -14.698 57.905 1.00 95.38 156 ILE A O 1
ATOM 1200 N N . THR A 1 157 ? -22.843 -14.147 59.036 1.00 94.88 157 THR A N 1
ATOM 1201 C CA . THR A 1 157 ? -22.848 -15.330 59.907 1.00 94.88 157 THR A CA 1
ATOM 1202 C C . THR A 1 157 ? -23.589 -15.016 61.201 1.00 94.88 157 THR A C 1
ATOM 1204 O O . THR A 1 157 ? -23.320 -14.002 61.839 1.00 94.88 157 THR A O 1
ATOM 1207 N N . SER A 1 158 ? -24.488 -15.902 61.626 1.00 94.88 158 SER A N 1
ATOM 1208 C CA . SER A 1 158 ? -25.312 -15.737 62.834 1.00 94.88 158 SER A CA 1
ATOM 1209 C C . SER A 1 158 ? -25.278 -16.974 63.747 1.00 94.88 158 SER A C 1
ATOM 1211 O O . SER A 1 158 ? -24.589 -17.958 63.464 1.00 94.88 158 SER A O 1
ATOM 1213 N N . ASN A 1 159 ? -26.021 -16.969 64.858 1.00 93.88 159 ASN A N 1
ATOM 1214 C CA . ASN A 1 159 ? -26.339 -18.192 65.608 1.00 93.88 159 ASN A CA 1
ATOM 1215 C C . ASN A 1 159 ? -27.288 -19.149 64.861 1.00 93.88 159 ASN A C 1
ATOM 1217 O O . ASN A 1 159 ? -27.292 -20.331 65.193 1.00 93.88 159 ASN A O 1
ATOM 1221 N N . VAL A 1 160 ? -28.012 -18.684 63.835 1.00 94.75 160 VAL A N 1
ATOM 1222 C CA . VAL A 1 160 ? -29.013 -19.483 63.097 1.00 94.75 160 VAL A CA 1
ATOM 1223 C C . VAL A 1 160 ? -28.581 -19.909 61.685 1.00 94.75 160 VAL A C 1
ATOM 1225 O O . VAL A 1 160 ? -29.275 -20.692 61.044 1.00 94.75 160 VAL A O 1
ATOM 1228 N N . GLY A 1 161 ? -27.426 -19.440 61.196 1.00 93.62 161 GLY A N 1
ATOM 1229 C CA . GLY A 1 161 ? -26.858 -19.841 59.902 1.00 93.62 161 GLY A CA 1
ATOM 1230 C C . GLY A 1 161 ? -26.035 -18.759 59.195 1.00 93.62 161 GLY A C 1
ATOM 1231 O O . GLY A 1 161 ? -25.762 -17.696 59.759 1.00 93.62 161 GLY A O 1
ATOM 1232 N N . GLU A 1 162 ? -25.648 -19.049 57.950 1.00 96.00 162 GLU A N 1
ATOM 1233 C CA . GLU A 1 162 ? -25.127 -18.073 56.982 1.00 96.00 162 GLU A CA 1
ATOM 1234 C C . GLU A 1 162 ? -26.275 -17.494 56.147 1.00 96.00 162 GLU A C 1
ATOM 1236 O O . GLU A 1 162 ? -27.038 -18.247 55.541 1.00 96.00 162 GLU A O 1
ATOM 1241 N N . HIS A 1 163 ? -26.330 -16.169 56.032 1.00 95.44 163 HIS A N 1
ATOM 1242 C CA . HIS A 1 163 ? -27.295 -15.449 55.196 1.00 95.44 163 HIS A CA 1
ATOM 1243 C C . HIS A 1 163 ? -26.545 -14.702 54.100 1.00 95.44 163 HIS A C 1
ATOM 1245 O O . HIS A 1 163 ? -25.534 -14.061 54.384 1.00 95.44 163 HIS A O 1
ATOM 1251 N N . LYS A 1 164 ? -26.991 -14.811 52.844 1.00 96.50 164 LYS A N 1
ATOM 1252 C CA . LYS A 1 164 ? -26.238 -14.316 51.679 1.00 96.50 164 LYS A CA 1
ATOM 1253 C C . LYS A 1 164 ? -27.025 -13.263 50.918 1.00 96.50 164 LYS A C 1
ATOM 1255 O O . LYS A 1 164 ? -28.196 -13.471 50.613 1.00 96.50 164 LYS A O 1
ATOM 1260 N N . ILE A 1 165 ? -26.360 -12.144 50.645 1.00 97.31 165 ILE A N 1
ATOM 1261 C CA . ILE A 1 165 ? -26.902 -10.989 49.938 1.00 97.31 165 ILE A CA 1
ATOM 1262 C C . ILE A 1 165 ? -26.052 -10.775 48.688 1.00 97.31 165 ILE A C 1
ATOM 1264 O O . ILE A 1 165 ? -24.848 -10.527 48.784 1.00 97.31 165 ILE A O 1
ATOM 1268 N N . GLU A 1 166 ? -26.674 -10.885 47.516 1.00 97.25 166 GLU A N 1
ATOM 1269 C CA . GLU A 1 166 ? -26.012 -10.619 46.235 1.00 97.25 166 GLU A CA 1
ATOM 1270 C C . GLU A 1 166 ? -25.899 -9.105 46.015 1.00 97.25 166 GLU A C 1
ATOM 1272 O O . GLU A 1 166 ? -26.869 -8.370 46.211 1.00 97.25 166 GLU A O 1
ATOM 1277 N N . LEU A 1 167 ? -24.717 -8.636 45.618 1.00 97.69 167 LEU A N 1
ATOM 1278 C CA . LEU A 1 167 ? -24.403 -7.227 45.391 1.00 97.69 167 LEU A CA 1
ATOM 1279 C C . LEU A 1 167 ? -24.030 -7.021 43.920 1.00 97.69 167 LEU A C 1
ATOM 1281 O O . LEU A 1 167 ? -23.159 -7.723 43.398 1.00 97.69 167 LEU A O 1
ATOM 1285 N N . SER A 1 168 ? -24.655 -6.043 43.266 1.00 96.69 168 SER A N 1
ATOM 1286 C CA . SER A 1 168 ? -24.350 -5.638 41.891 1.00 96.69 168 SER A CA 1
ATOM 1287 C C . SER A 1 168 ? -24.174 -4.129 41.770 1.00 96.69 168 SER A C 1
ATOM 1289 O O . SER A 1 168 ? -24.793 -3.356 42.502 1.00 96.69 168 SER A O 1
ATOM 1291 N N . ALA A 1 169 ? -23.347 -3.705 40.820 1.00 96.19 169 ALA A N 1
ATOM 1292 C CA . ALA A 1 169 ? -23.207 -2.309 40.427 1.00 96.19 169 ALA A CA 1
ATOM 1293 C C . ALA A 1 169 ? -22.675 -2.189 38.992 1.00 96.19 169 ALA A C 1
ATOM 1295 O O . ALA A 1 169 ? -22.168 -3.158 38.422 1.00 96.19 169 ALA A O 1
ATOM 1296 N N . SER A 1 170 ? -22.727 -0.981 38.435 1.00 94.12 170 SER A N 1
ATOM 1297 C CA . SER A 1 170 ? -22.012 -0.608 37.215 1.00 94.12 170 SER A CA 1
ATOM 1298 C C . SER A 1 170 ? -21.125 0.597 37.520 1.00 94.12 170 SER A C 1
ATOM 1300 O O . SER A 1 170 ? -21.620 1.661 37.888 1.00 94.12 170 SER A O 1
ATOM 1302 N N . ALA A 1 171 ? -19.813 0.412 37.430 1.00 92.62 171 ALA A N 1
ATOM 1303 C CA . ALA A 1 171 ? -18.835 1.469 37.627 1.00 92.62 171 ALA A CA 1
ATOM 1304 C C . ALA A 1 171 ? -18.624 2.246 36.322 1.00 92.62 171 ALA A C 1
ATOM 1306 O O . ALA A 1 171 ? -18.412 1.643 35.267 1.00 92.62 171 ALA A O 1
ATOM 1307 N N . THR A 1 172 ? -18.667 3.574 36.394 1.00 89.44 172 THR A N 1
ATOM 1308 C CA . THR A 1 172 ? -18.552 4.471 35.234 1.00 89.44 172 THR A CA 1
ATOM 1309 C C . THR A 1 172 ? -17.551 5.594 35.491 1.00 89.44 172 THR A C 1
ATOM 1311 O O . THR A 1 172 ? -17.346 6.005 36.631 1.00 89.44 172 THR A O 1
ATOM 1314 N N . LEU A 1 173 ? -16.956 6.150 34.441 1.00 87.00 173 LEU A N 1
ATOM 1315 C CA . LEU A 1 173 ? -16.331 7.474 34.511 1.00 87.00 173 LEU A CA 1
ATOM 1316 C C . LEU A 1 173 ? -17.398 8.580 34.614 1.00 87.00 173 LEU A C 1
ATOM 1318 O O . LEU A 1 173 ? -18.509 8.422 34.102 1.00 87.00 173 LEU A O 1
ATOM 1322 N N . ASP A 1 174 ? -17.049 9.709 35.238 1.00 87.94 174 ASP A N 1
ATOM 1323 C CA . ASP A 1 174 ? -17.843 10.943 35.157 1.00 87.94 174 ASP A CA 1
ATOM 1324 C C . ASP A 1 174 ? -17.849 11.439 33.694 1.00 87.94 174 ASP A C 1
ATOM 1326 O O . ASP A 1 174 ? -16.776 11.669 33.125 1.00 87.94 174 ASP A O 1
ATOM 1330 N N . PRO A 1 175 ? -19.021 11.618 33.053 1.00 87.75 175 PRO A N 1
ATOM 1331 C CA . PRO A 1 175 ? -19.106 12.099 31.674 1.00 87.75 175 PRO A CA 1
ATOM 1332 C C . PRO A 1 175 ? -18.538 13.513 31.469 1.00 87.75 175 PRO A C 1
ATOM 1334 O O . PRO A 1 175 ? -18.216 13.866 30.334 1.00 87.75 175 PRO A O 1
ATOM 1337 N N . ASN A 1 176 ? -18.415 14.313 32.532 1.00 90.25 176 ASN A N 1
ATOM 1338 C CA . ASN A 1 176 ? -17.887 15.679 32.510 1.00 90.25 176 ASN A CA 1
ATOM 1339 C C . ASN A 1 176 ? -16.389 15.741 32.858 1.00 90.25 176 ASN A C 1
ATOM 1341 O O . ASN A 1 176 ? -15.792 16.816 32.781 1.00 90.25 176 ASN A O 1
ATOM 1345 N N . ALA A 1 177 ? -15.768 14.616 33.233 1.00 91.88 177 ALA A N 1
ATOM 1346 C CA . ALA A 1 177 ? -14.341 14.569 33.514 1.00 91.88 177 ALA A CA 1
ATOM 1347 C C . ALA A 1 177 ? -13.541 14.930 32.256 1.00 91.88 177 ALA A C 1
ATOM 1349 O O . ALA A 1 177 ? -13.811 14.426 31.164 1.00 91.88 177 ALA A O 1
ATOM 1350 N N . ILE A 1 178 ? -12.549 15.803 32.422 1.00 96.06 178 ILE A N 1
ATOM 1351 C CA . ILE A 1 178 ? -11.673 16.257 31.341 1.00 96.06 178 ILE A CA 1
ATOM 1352 C C . ILE A 1 178 ? -10.711 15.123 30.963 1.00 96.06 178 ILE A C 1
ATOM 1354 O O . ILE A 1 178 ? -10.074 14.523 31.831 1.00 96.06 178 ILE A O 1
ATOM 1358 N N . VAL A 1 179 ? -10.581 14.848 29.665 1.00 96.88 179 VAL A N 1
ATOM 1359 C CA . VAL A 1 179 ? -9.614 13.882 29.133 1.00 96.88 179 VAL A CA 1
ATOM 1360 C C . VAL A 1 179 ? -8.196 14.428 29.328 1.00 96.88 179 VAL A C 1
ATOM 1362 O O . VAL A 1 179 ? -7.884 15.547 28.917 1.00 96.88 179 VAL A O 1
ATOM 1365 N N . ASN A 1 180 ? -7.316 13.639 29.948 1.00 96.31 180 ASN A N 1
ATOM 1366 C CA . ASN A 1 180 ? -5.923 14.023 30.160 1.00 96.31 180 ASN A CA 1
ATOM 1367 C C . ASN A 1 180 ? -5.146 14.012 28.834 1.00 96.31 180 ASN A C 1
ATOM 1369 O O . ASN A 1 180 ? -4.676 12.963 28.407 1.00 96.31 180 ASN A O 1
ATOM 1373 N N . ILE A 1 181 ? -4.995 15.183 28.212 1.00 98.19 181 ILE A N 1
ATOM 1374 C CA . ILE A 1 181 ? -4.270 15.361 26.949 1.00 98.19 181 ILE A CA 1
ATOM 1375 C C . ILE A 1 181 ? -3.030 16.240 27.213 1.00 98.19 181 ILE A C 1
ATOM 1377 O O . ILE A 1 181 ? -3.153 17.470 27.239 1.00 98.19 181 ILE A O 1
ATOM 1381 N N . PRO A 1 182 ? -1.845 15.648 27.468 1.00 97.94 182 PRO A N 1
ATOM 1382 C CA . PRO A 1 182 ? -0.646 16.388 27.871 1.00 97.94 182 PRO A CA 1
ATOM 1383 C C . PRO A 1 182 ? 0.061 17.095 26.703 1.00 97.94 182 PRO A C 1
ATOM 1385 O O . PRO A 1 182 ? 0.689 18.136 26.909 1.00 97.94 182 PRO A O 1
ATOM 1388 N N . ASP A 1 183 ? -0.044 16.569 25.479 1.00 97.94 183 ASP A N 1
ATOM 1389 C CA . ASP A 1 183 ? 0.500 17.212 24.282 1.00 97.94 183 ASP A CA 1
ATOM 1390 C C . ASP A 1 183 ? -0.396 18.390 23.863 1.00 97.94 183 ASP A C 1
ATOM 1392 O O . ASP A 1 183 ? -1.544 18.232 23.438 1.00 97.94 183 ASP A O 1
ATOM 1396 N N . ALA A 1 184 ? 0.141 19.605 23.988 1.00 97.19 184 ALA A N 1
ATOM 1397 C CA . ALA A 1 184 ? -0.590 20.833 23.692 1.00 97.19 184 ALA A CA 1
ATOM 1398 C C . ALA A 1 184 ? -0.931 20.997 22.198 1.00 97.19 184 ALA A C 1
ATOM 1400 O O . ALA A 1 184 ? -1.920 21.661 21.876 1.00 97.19 184 ALA A O 1
ATOM 1401 N N . ASN A 1 185 ? -0.159 20.392 21.286 1.00 96.25 185 ASN A N 1
ATOM 1402 C CA . ASN A 1 185 ? -0.476 20.386 19.859 1.00 96.25 185 ASN A CA 1
ATOM 1403 C C . ASN A 1 185 ? -1.635 19.421 19.587 1.00 96.25 185 ASN A C 1
ATOM 1405 O O . ASN A 1 185 ? -2.557 19.779 18.854 1.00 96.25 185 ASN A O 1
ATOM 1409 N N . PHE A 1 186 ? -1.645 18.249 20.232 1.00 97.31 186 PHE A N 1
ATOM 1410 C CA . PHE A 1 186 ? -2.745 17.290 20.120 1.00 97.31 186 PHE A CA 1
ATOM 1411 C C . PHE A 1 186 ? -4.043 17.847 20.714 1.00 97.31 186 PHE A C 1
ATOM 1413 O O . PHE A 1 186 ? -5.056 17.882 20.016 1.00 97.31 186 PHE A O 1
ATOM 1420 N N . LYS A 1 187 ? -4.014 18.398 21.939 1.00 97.62 187 LYS A N 1
ATOM 1421 C CA . LYS A 1 187 ? -5.189 19.051 22.546 1.00 97.62 187 LYS A CA 1
ATOM 1422 C C . LYS A 1 187 ? -5.745 20.157 21.651 1.00 97.62 187 LYS A C 1
ATOM 1424 O O . LYS A 1 187 ? -6.945 20.190 21.393 1.00 97.62 187 LYS A O 1
ATOM 1429 N N . LYS A 1 188 ? -4.882 21.032 21.123 1.00 95.56 188 LYS A N 1
ATOM 1430 C CA . LYS A 1 188 ? -5.294 22.082 20.182 1.00 95.56 188 LYS A CA 1
ATOM 1431 C C . LYS A 1 188 ? -5.991 21.492 18.948 1.00 95.56 188 LYS A C 1
ATOM 1433 O O . LYS A 1 188 ? -7.048 21.973 18.552 1.00 95.56 188 LYS A O 1
ATOM 1438 N N . VAL A 1 189 ? -5.414 20.452 18.352 1.00 94.69 189 VAL A N 1
ATOM 1439 C CA . VAL A 1 189 ? -5.961 19.765 17.174 1.00 94.69 189 VAL A CA 1
ATOM 1440 C C . VAL A 1 189 ? -7.326 19.126 17.448 1.00 94.69 189 VAL A C 1
ATOM 1442 O O . VAL A 1 189 ? -8.173 19.142 16.555 1.00 94.69 189 VAL A O 1
ATOM 1445 N N . LEU A 1 190 ? -7.563 18.597 18.653 1.00 96.75 190 LEU A N 1
ATOM 1446 C CA . LEU A 1 190 ? -8.860 18.044 19.063 1.00 96.75 190 LEU A CA 1
ATOM 1447 C C . LEU A 1 190 ? -9.944 19.132 19.139 1.00 96.75 190 LEU A C 1
ATOM 1449 O O . LEU A 1 190 ? -11.017 18.967 18.557 1.00 96.75 190 LEU A O 1
ATOM 1453 N N . LEU A 1 191 ? -9.630 20.273 19.763 1.00 96.69 191 LEU A N 1
ATOM 1454 C CA . LEU A 1 191 ? -10.512 21.449 19.828 1.00 96.69 191 LEU A CA 1
ATOM 1455 C C . LEU A 1 191 ? -10.796 22.041 18.431 1.00 96.69 191 LEU A C 1
ATOM 1457 O O . LEU A 1 191 ? -11.904 22.490 18.144 1.00 96.69 191 LEU A O 1
ATOM 1461 N N . GLU A 1 192 ? -9.812 22.006 17.527 1.00 94.31 192 GLU A N 1
ATOM 1462 C CA . GLU A 1 192 ? -9.941 22.493 16.146 1.00 94.31 192 GLU A CA 1
ATOM 1463 C C . GLU A 1 192 ? -10.620 21.495 15.174 1.00 94.31 192 GLU A C 1
ATOM 1465 O O . GLU A 1 192 ? -10.803 21.833 13.997 1.00 94.31 192 GLU A O 1
ATOM 1470 N N . GLN A 1 193 ? -11.034 20.292 15.611 1.00 94.38 193 GLN A N 1
ATOM 1471 C CA . GLN A 1 193 ? -11.748 19.344 14.739 1.00 94.38 193 GLN A CA 1
ATOM 1472 C C . GLN A 1 193 ? -13.086 19.901 14.239 1.00 94.38 193 GLN A C 1
ATOM 1474 O O . GLN A 1 193 ? -13.772 20.673 14.910 1.00 94.38 193 GLN A O 1
ATOM 1479 N N . GLY A 1 194 ? -13.455 19.526 13.011 1.00 90.44 194 GLY A N 1
ATOM 1480 C CA . GLY A 1 194 ? -14.687 19.948 12.339 1.00 90.44 194 GLY A CA 1
ATOM 1481 C C . GLY A 1 194 ? -14.799 21.447 12.034 1.00 90.44 194 GLY A C 1
ATOM 1482 O O . GLY A 1 194 ? -15.755 21.842 11.367 1.00 90.44 194 GLY A O 1
ATOM 1483 N N . THR A 1 195 ? -13.854 22.270 12.498 1.00 88.50 195 THR A N 1
ATOM 1484 C CA . THR A 1 195 ? -13.878 23.734 12.409 1.00 88.50 195 THR A CA 1
ATOM 1485 C C . THR A 1 195 ? -12.707 24.232 11.561 1.00 88.50 195 THR A C 1
ATOM 1487 O O . THR A 1 195 ? -12.863 24.390 10.350 1.00 88.50 195 THR A O 1
ATOM 1490 N N . THR A 1 196 ? -11.531 24.433 12.158 1.00 87.94 196 THR A N 1
ATOM 1491 C CA . THR A 1 196 ? -10.297 24.809 11.446 1.00 87.94 196 THR A CA 1
ATOM 1492 C C . THR A 1 196 ? -9.666 23.592 10.768 1.00 87.94 196 THR A C 1
ATOM 1494 O O . THR A 1 196 ? -9.211 23.686 9.628 1.00 87.94 196 THR A O 1
ATOM 1497 N N . VAL A 1 197 ? -9.695 22.427 11.422 1.00 85.38 197 VAL A N 1
ATOM 1498 C CA . VAL A 1 197 ? -9.320 21.144 10.822 1.00 85.38 197 VAL A CA 1
ATOM 1499 C C . VAL A 1 197 ? -10.567 20.504 10.220 1.00 85.38 197 VAL A C 1
ATOM 1501 O O . VAL A 1 197 ? -11.430 20.002 10.939 1.00 85.38 197 VAL A O 1
ATOM 1504 N N . SER A 1 198 ? -10.667 20.474 8.889 1.00 86.94 198 SER A N 1
ATOM 1505 C CA . SER A 1 198 ? -11.741 19.763 8.185 1.00 86.94 198 SER A CA 1
ATOM 1506 C C . SER A 1 198 ? -11.193 18.870 7.076 1.00 86.94 198 SER A C 1
ATOM 1508 O O . SER A 1 198 ? -10.399 19.309 6.246 1.00 86.94 198 SER A O 1
ATOM 1510 N N . GLY A 1 199 ? -11.646 17.618 7.037 1.00 91.06 199 GLY A N 1
ATOM 1511 C CA . GLY A 1 199 ? -11.164 16.616 6.092 1.00 91.06 199 GLY A CA 1
ATOM 1512 C C . GLY A 1 199 ? -12.051 15.376 6.019 1.00 91.06 199 GLY A C 1
ATOM 1513 O O . GLY A 1 199 ? -13.208 15.367 6.450 1.00 91.06 199 GLY A O 1
ATOM 1514 N N . THR A 1 200 ? -11.530 14.320 5.401 1.00 93.50 200 THR A N 1
ATOM 1515 C CA . THR A 1 200 ? -12.197 13.017 5.284 1.00 93.50 200 THR A CA 1
ATOM 1516 C C . THR A 1 200 ? -11.133 11.925 5.220 1.00 93.50 200 THR A C 1
ATOM 1518 O O . THR A 1 200 ? -10.152 12.083 4.497 1.00 93.50 200 THR A O 1
ATOM 1521 N N . VAL A 1 201 ? -11.322 10.837 5.967 1.00 95.50 201 VAL A N 1
ATOM 1522 C CA . VAL A 1 201 ? -10.438 9.664 5.998 1.00 95.50 201 VAL A CA 1
ATOM 1523 C C . VAL A 1 201 ? -11.284 8.432 5.690 1.00 95.50 201 VAL A C 1
ATOM 1525 O O . VAL A 1 201 ? -12.254 8.157 6.392 1.00 95.50 201 VAL A O 1
ATOM 1528 N N . GLY A 1 202 ? -10.976 7.724 4.601 1.00 94.06 202 GLY A N 1
ATOM 1529 C CA . GLY A 1 202 ? -11.892 6.710 4.068 1.00 94.06 202 GLY A CA 1
ATOM 1530 C C . GLY A 1 202 ? -13.255 7.342 3.723 1.00 94.06 202 GLY A C 1
ATOM 1531 O O . GLY A 1 202 ? -13.279 8.369 3.038 1.00 94.06 202 GLY A O 1
ATOM 1532 N N . PRO A 1 203 ? -14.388 6.788 4.195 1.00 96.56 203 PRO A N 1
ATOM 1533 C CA . PRO A 1 203 ? -15.701 7.428 4.086 1.00 96.56 203 PRO A CA 1
ATOM 1534 C C . PRO A 1 203 ? -15.981 8.472 5.192 1.00 96.56 203 PRO A C 1
ATOM 1536 O O . PRO A 1 203 ? -16.975 9.195 5.111 1.00 96.56 203 PRO A O 1
ATOM 1539 N N . TYR A 1 204 ? -15.139 8.564 6.227 1.00 97.25 204 TYR A N 1
ATOM 1540 C CA . TYR A 1 204 ? -15.425 9.296 7.464 1.00 97.25 204 TYR A CA 1
ATOM 1541 C C . TYR A 1 204 ? -15.000 10.765 7.393 1.00 97.25 204 TYR A C 1
ATOM 1543 O O . TYR A 1 204 ? -13.815 11.087 7.319 1.00 97.25 204 TYR A O 1
ATOM 1551 N N . ARG A 1 205 ? -15.971 11.683 7.439 1.00 96.31 205 ARG A N 1
ATOM 1552 C CA . ARG A 1 205 ? -15.745 13.136 7.542 1.00 96.31 205 ARG A CA 1
ATOM 1553 C C . ARG A 1 205 ? -15.681 13.555 9.008 1.00 96.31 205 ARG A C 1
ATOM 1555 O O . ARG A 1 205 ? -16.626 13.294 9.749 1.00 96.31 205 ARG A O 1
ATOM 1562 N N . ASN A 1 206 ? -14.615 14.249 9.402 1.00 94.94 206 ASN A N 1
ATOM 1563 C CA . ASN A 1 206 ? -14.478 14.739 10.772 1.00 94.94 206 ASN A CA 1
ATOM 1564 C C . ASN A 1 206 ? -15.534 15.812 11.119 1.00 94.94 206 ASN A C 1
ATOM 1566 O O . ASN A 1 206 ? -16.047 16.522 10.246 1.00 94.94 206 ASN A O 1
ATOM 1570 N N . SER A 1 207 ? -15.853 15.916 12.406 1.00 95.81 207 SER A N 1
ATOM 1571 C CA . SER A 1 207 ? -16.816 16.861 12.988 1.00 95.81 207 SER A CA 1
ATOM 1572 C C . SER A 1 207 ? -16.235 17.501 14.254 1.00 95.81 207 SER A C 1
ATOM 1574 O O . SER A 1 207 ? -15.114 17.182 14.637 1.00 95.81 207 SER A O 1
ATOM 1576 N N . LYS A 1 208 ? -16.953 18.439 14.884 1.00 97.06 208 LYS A N 1
ATOM 1577 C CA . LYS A 1 208 ? -16.508 19.055 16.146 1.00 97.06 208 LYS A CA 1
ATOM 1578 C C . LYS A 1 208 ? -16.440 17.982 17.248 1.00 97.06 208 LYS A C 1
ATOM 1580 O O . LYS A 1 208 ? -17.332 17.132 17.284 1.00 97.06 208 LYS A O 1
ATOM 1585 N N . ILE A 1 209 ? -15.391 18.004 18.077 1.00 97.62 209 ILE A N 1
ATOM 1586 C CA . ILE A 1 209 ? -15.272 17.143 19.271 1.00 97.62 209 ILE A CA 1
ATOM 1587 C C . ILE A 1 209 ? -15.762 17.910 20.494 1.00 97.62 209 ILE A C 1
ATOM 1589 O O . ILE A 1 209 ? -16.762 17.505 21.065 1.00 97.62 209 ILE A O 1
ATOM 1593 N N . ASP A 1 210 ? -15.112 19.031 20.825 1.00 97.00 210 ASP A N 1
ATOM 1594 C CA . ASP A 1 210 ? -15.651 20.041 21.744 1.00 97.00 210 ASP A CA 1
ATOM 1595 C C . ASP A 1 210 ? -17.044 20.433 21.223 1.00 97.00 210 ASP A C 1
ATOM 1597 O O . ASP A 1 210 ? -17.176 21.065 20.178 1.00 97.00 210 ASP A O 1
ATOM 1601 N N . THR A 1 211 ? -18.103 20.011 21.898 1.00 96.00 211 THR A N 1
ATOM 1602 C CA . THR A 1 211 ? -19.500 20.293 21.545 1.00 96.00 211 THR A CA 1
ATOM 1603 C C . THR A 1 211 ? -20.097 21.429 22.367 1.00 96.00 211 THR A C 1
ATOM 1605 O O . THR A 1 211 ? -21.146 21.958 21.986 1.00 96.00 211 THR A O 1
ATOM 1608 N N . ASN A 1 212 ? -19.452 21.796 23.476 1.00 95.31 212 ASN A N 1
ATOM 1609 C CA . ASN A 1 212 ? -19.977 22.727 24.472 1.00 95.31 212 ASN A CA 1
ATOM 1610 C C . ASN A 1 212 ? -19.354 24.149 24.404 1.00 95.31 212 ASN A C 1
ATOM 1612 O O . ASN A 1 212 ? -19.918 25.077 24.990 1.00 95.31 212 ASN A O 1
ATOM 1616 N N . ASP A 1 213 ? -18.269 24.325 23.638 1.00 95.69 213 ASP A N 1
ATOM 1617 C CA . ASP A 1 213 ? -17.457 25.541 23.462 1.00 95.69 213 ASP A CA 1
ATOM 1618 C C . ASP A 1 213 ? -16.751 26.055 24.745 1.00 95.69 213 ASP A C 1
ATOM 1620 O O . ASP A 1 213 ? -16.518 27.260 24.890 1.00 95.69 213 ASP A O 1
ATOM 1624 N N . ASP A 1 214 ? -16.379 25.161 25.674 1.00 96.31 214 ASP A N 1
ATOM 1625 C CA . ASP A 1 214 ? -15.624 25.484 26.900 1.00 96.31 214 ASP A CA 1
ATOM 1626 C C . ASP A 1 214 ? -14.087 25.417 26.762 1.00 96.31 214 ASP A C 1
ATOM 1628 O O . ASP A 1 214 ? -13.381 26.005 27.589 1.00 96.31 214 ASP A O 1
ATOM 1632 N N . GLY A 1 215 ? -13.561 24.813 25.688 1.00 96.06 215 GLY A N 1
ATOM 1633 C CA . GLY A 1 215 ? -12.121 24.721 25.413 1.00 96.06 215 GLY A CA 1
ATOM 1634 C C . GLY A 1 215 ? -11.398 23.540 26.077 1.00 96.06 215 GLY A C 1
ATOM 1635 O O . GLY A 1 215 ? -10.167 23.449 25.997 1.00 96.06 215 GLY A O 1
ATOM 1636 N N . GLU A 1 216 ? -12.135 22.632 26.711 1.00 97.38 216 GLU A N 1
ATOM 1637 C CA . GLU A 1 216 ? -11.671 21.321 27.156 1.00 97.38 216 GLU A CA 1
ATOM 1638 C C . GLU A 1 216 ? -12.269 20.203 26.281 1.00 97.38 216 GLU A C 1
ATOM 1640 O O . GLU A 1 216 ? -13.022 20.450 25.346 1.00 97.38 216 GLU A O 1
ATOM 1645 N N . ILE A 1 217 ? -11.880 18.955 26.549 1.00 98.31 217 ILE A N 1
ATOM 1646 C CA . ILE A 1 217 ? -12.491 17.759 25.952 1.00 98.31 217 ILE A CA 1
ATOM 1647 C C . ILE A 1 217 ? -12.965 16.898 27.116 1.00 98.31 217 ILE A C 1
ATOM 1649 O O . ILE A 1 217 ? -12.132 16.494 27.932 1.00 98.31 217 ILE A O 1
ATOM 1653 N N . GLN A 1 218 ? -14.262 16.599 27.217 1.00 97.56 218 GLN A N 1
ATOM 1654 C CA . GLN A 1 218 ? -14.766 15.723 28.286 1.00 97.56 218 GLN A CA 1
ATOM 1655 C C . GLN A 1 218 ? -14.953 14.271 27.816 1.00 97.56 218 GLN A C 1
ATOM 1657 O O . GLN A 1 218 ? -15.105 13.986 26.626 1.00 97.56 218 GLN A O 1
ATOM 1662 N N . ILE A 1 219 ? -14.969 13.327 28.765 1.00 95.75 219 ILE A N 1
ATOM 1663 C CA . ILE A 1 219 ? -15.151 11.887 28.508 1.00 95.75 219 ILE A CA 1
ATOM 1664 C C . ILE A 1 219 ? -16.425 11.596 27.698 1.00 95.75 219 ILE A C 1
ATOM 1666 O O . ILE A 1 219 ? -16.414 10.714 26.837 1.00 95.75 219 ILE A O 1
ATOM 1670 N N . SER A 1 220 ? -17.516 12.331 27.931 1.00 95.38 220 SER A N 1
ATOM 1671 C CA . SER A 1 220 ? -18.752 12.185 27.147 1.00 95.38 220 SER A CA 1
ATOM 1672 C C . SER A 1 220 ? -18.583 12.557 25.675 1.00 95.38 220 SER A C 1
ATOM 1674 O O . SER A 1 220 ? -19.121 11.860 24.817 1.00 95.38 220 SER A O 1
ATOM 1676 N N . GLU A 1 221 ? -17.807 13.594 25.369 1.00 97.75 221 GLU A N 1
ATOM 1677 C CA . GLU A 1 221 ? -17.556 14.051 24.001 1.00 97.75 221 GLU A CA 1
ATOM 1678 C C . GLU A 1 221 ? -16.658 13.072 23.245 1.00 97.75 221 GLU A C 1
ATOM 1680 O O . GLU A 1 221 ? -17.001 12.631 22.148 1.00 97.75 221 GLU A O 1
ATOM 1685 N N . ALA A 1 222 ? -15.557 12.647 23.874 1.00 97.94 222 ALA A N 1
ATOM 1686 C CA . ALA A 1 222 ? -14.647 11.657 23.307 1.00 97.94 222 ALA A CA 1
ATOM 1687 C C . ALA A 1 222 ? -15.355 10.319 23.018 1.00 97.94 222 ALA A C 1
ATOM 1689 O O . ALA A 1 222 ? -15.159 9.721 21.958 1.00 97.94 222 ALA A O 1
ATOM 1690 N N . ARG A 1 223 ? -16.248 9.878 23.917 1.00 95.62 223 ARG A N 1
ATOM 1691 C CA . ARG A 1 223 ? -17.053 8.657 23.733 1.00 95.62 223 ARG A CA 1
ATOM 1692 C C . ARG A 1 223 ? -18.180 8.812 22.710 1.00 95.62 223 ARG A C 1
ATOM 1694 O O . ARG A 1 223 ? -18.542 7.820 22.082 1.00 95.62 223 ARG A O 1
ATOM 1701 N N . ALA A 1 224 ? -18.712 10.017 22.509 1.00 97.38 224 ALA A N 1
ATOM 1702 C CA . ALA A 1 224 ? -19.730 10.301 21.493 1.00 97.38 224 ALA A CA 1
ATOM 1703 C C . ALA A 1 224 ? -19.155 10.517 20.075 1.00 97.38 224 ALA A C 1
ATOM 1705 O O . ALA A 1 224 ? -19.920 10.668 19.120 1.00 97.38 224 ALA A O 1
ATOM 1706 N N . TYR A 1 225 ? -17.828 10.548 19.913 1.00 98.19 225 TYR A N 1
ATOM 1707 C CA . TYR A 1 225 ? -17.188 10.879 18.642 1.00 98.19 225 TYR A CA 1
ATOM 1708 C C . TYR A 1 225 ? -16.960 9.651 17.735 1.00 98.19 225 TYR A C 1
ATOM 1710 O O . TYR A 1 225 ? -15.913 9.006 17.753 1.00 98.19 225 TYR A O 1
ATOM 1718 N N . GLU A 1 226 ? -17.952 9.347 16.893 1.00 97.19 226 GLU A N 1
ATOM 1719 C CA . GLU A 1 226 ? -18.004 8.147 16.032 1.00 97.19 226 GLU A CA 1
ATOM 1720 C C . GLU A 1 226 ? -17.450 8.360 14.597 1.00 97.19 226 GLU A C 1
ATOM 1722 O O . GLU A 1 226 ? -17.985 7.820 13.627 1.00 97.19 226 GLU A O 1
ATOM 1727 N N . SER A 1 227 ? -16.416 9.194 14.407 1.00 96.69 227 SER A N 1
ATOM 1728 C CA . SER A 1 227 ? -15.939 9.583 13.061 1.00 96.69 227 SER A CA 1
ATOM 1729 C C . SER A 1 227 ? -14.406 9.590 12.917 1.00 96.69 227 SER A C 1
ATOM 1731 O O . SER A 1 227 ? -13.691 8.941 13.681 1.00 96.69 227 SER A O 1
ATOM 1733 N N . ALA A 1 228 ? -13.892 10.275 11.889 1.00 97.50 228 ALA A N 1
ATOM 1734 C CA . ALA A 1 228 ? -12.470 10.479 11.642 1.00 97.50 228 ALA A CA 1
ATOM 1735 C C . ALA A 1 228 ? -11.874 11.518 12.595 1.00 97.50 228 ALA A C 1
ATOM 1737 O O . ALA A 1 228 ? -12.353 12.650 12.650 1.00 97.50 228 ALA A O 1
ATOM 1738 N N . LEU A 1 229 ? -10.793 11.171 13.281 1.00 97.69 229 LEU A N 1
ATOM 1739 C CA . LEU A 1 229 ? -9.971 12.083 14.069 1.00 97.69 229 LEU A CA 1
ATOM 1740 C C . LEU A 1 229 ? -8.724 12.433 13.243 1.00 97.69 229 LEU A C 1
ATOM 1742 O O . LEU A 1 229 ? -7.940 11.550 12.886 1.00 97.69 229 LEU A O 1
ATOM 1746 N N . ILE A 1 230 ? -8.568 13.710 12.874 1.00 95.62 230 ILE A N 1
ATOM 1747 C CA . ILE A 1 230 ? -7.523 14.164 11.943 1.00 95.62 230 ILE A CA 1
ATOM 1748 C C . ILE A 1 230 ? -6.509 15.037 12.683 1.00 95.62 230 ILE A C 1
ATOM 1750 O O . ILE A 1 230 ? -6.741 16.220 12.909 1.00 95.62 230 ILE A O 1
ATOM 1754 N N . ALA A 1 231 ? -5.361 14.454 13.009 1.00 94.44 231 ALA A N 1
ATOM 1755 C CA . ALA A 1 231 ? -4.210 15.101 13.631 1.00 94.44 231 ALA A CA 1
ATOM 1756 C C . ALA A 1 231 ? -2.987 15.163 12.693 1.00 94.44 231 ALA A C 1
ATOM 1758 O O . ALA A 1 231 ? -1.840 15.029 13.117 1.00 94.44 231 ALA A O 1
ATOM 1759 N N . SER A 1 232 ? -3.238 15.384 11.400 1.00 88.88 232 SER A N 1
ATOM 1760 C CA . SER A 1 232 ? -2.232 15.545 10.344 1.00 88.88 232 SER A CA 1
ATOM 1761 C C . SER A 1 232 ? -2.627 16.684 9.398 1.00 88.88 232 SER A C 1
ATOM 1763 O O . SER A 1 232 ? -3.810 16.840 9.085 1.00 88.88 232 SER A O 1
ATOM 1765 N N . SER A 1 233 ? -1.670 17.509 8.955 1.00 74.69 233 SER A N 1
ATOM 1766 C CA . SER A 1 233 ? -1.970 18.644 8.072 1.00 74.69 233 SER A CA 1
ATOM 1767 C C . SER A 1 233 ? -2.046 18.225 6.607 1.00 74.69 233 SER A C 1
ATOM 1769 O O . SER A 1 233 ? -1.092 17.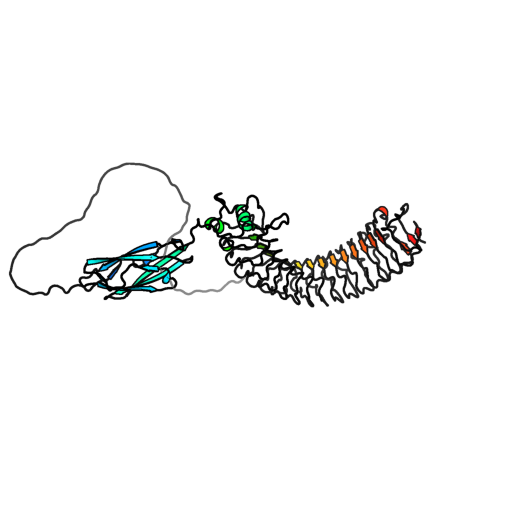702 6.025 1.00 74.69 233 SER A O 1
ATOM 1771 N N . VAL A 1 234 ? -3.148 18.597 5.954 1.00 62.69 234 VAL A N 1
ATOM 1772 C CA . VAL A 1 234 ? -3.332 18.441 4.501 1.00 62.69 234 VAL A CA 1
ATOM 1773 C C . VAL A 1 234 ? -2.343 19.314 3.699 1.00 62.69 234 VAL A C 1
ATOM 1775 O O . VAL A 1 234 ? -2.098 19.049 2.525 1.00 62.69 234 VAL A O 1
ATOM 1778 N N . LEU A 1 235 ? -1.733 20.335 4.320 1.00 63.19 235 LEU A N 1
ATOM 1779 C CA . LEU A 1 235 ? -0.809 21.274 3.663 1.00 63.19 235 LEU A CA 1
ATOM 1780 C C . LEU A 1 235 ? 0.665 20.819 3.650 1.00 63.19 235 LEU A C 1
ATOM 1782 O O . LEU A 1 235 ? 1.494 21.497 3.049 1.00 63.19 235 LEU A O 1
ATOM 1786 N N . ASN A 1 236 ? 0.967 19.631 4.193 1.00 58.88 236 ASN A N 1
ATOM 1787 C CA . ASN A 1 236 ? 2.303 19.034 4.400 1.00 58.88 236 ASN A CA 1
ATOM 1788 C C . ASN A 1 236 ? 3.089 19.512 5.630 1.00 58.88 236 ASN A C 1
ATOM 1790 O O . ASN A 1 236 ? 4.177 18.985 5.863 1.00 58.88 236 ASN A O 1
ATOM 1794 N N . ASP A 1 237 ? 2.548 20.427 6.431 1.00 70.06 237 ASP A N 1
ATOM 1795 C CA . ASP A 1 237 ? 3.162 20.833 7.697 1.00 70.06 237 ASP A CA 1
ATOM 1796 C C . ASP A 1 237 ? 3.004 19.759 8.789 1.00 70.06 237 ASP A C 1
ATOM 1798 O O . ASP A 1 237 ? 1.974 19.095 8.892 1.00 70.06 237 ASP A O 1
ATOM 1802 N N . SER A 1 238 ? 4.014 19.615 9.645 1.00 79.12 238 SER A N 1
ATOM 1803 C CA . SER A 1 238 ? 3.918 18.800 10.862 1.00 79.12 238 SER A CA 1
ATOM 1804 C C . SER A 1 238 ? 3.148 19.558 11.945 1.00 79.12 238 SER A C 1
ATOM 1806 O O . SER A 1 238 ? 3.468 20.719 12.219 1.00 79.12 238 SER A O 1
ATOM 1808 N N . TYR A 1 239 ? 2.189 18.906 12.615 1.00 87.62 239 TYR A N 1
ATOM 1809 C CA . TYR A 1 239 ? 1.599 19.454 13.848 1.00 87.62 239 TYR A CA 1
ATOM 1810 C C . TYR A 1 239 ? 2.560 19.366 15.042 1.00 87.62 239 TYR A C 1
ATOM 1812 O O . TYR A 1 239 ? 2.359 20.063 16.032 1.00 87.62 239 TYR A O 1
ATOM 1820 N N . ASN A 1 240 ? 3.641 18.586 14.923 1.00 93.25 240 ASN A N 1
ATOM 1821 C CA . ASN A 1 240 ? 4.641 18.342 15.964 1.00 93.25 240 ASN A CA 1
ATOM 1822 C C . ASN A 1 240 ? 4.025 17.748 17.234 1.00 93.25 240 ASN A C 1
ATOM 1824 O O . ASN A 1 240 ? 4.395 18.121 18.345 1.00 93.25 240 ASN A O 1
ATOM 1828 N N . ILE A 1 241 ? 3.074 16.834 17.045 1.00 96.06 241 ILE A N 1
ATOM 1829 C CA . ILE A 1 241 ? 2.553 15.986 18.113 1.00 96.06 241 ILE A CA 1
ATOM 1830 C C . ILE A 1 241 ? 3.593 14.896 18.386 1.00 96.06 241 ILE A C 1
ATOM 1832 O O . ILE A 1 241 ? 4.093 14.273 17.446 1.00 96.06 241 ILE A O 1
ATOM 1836 N N . SER A 1 242 ? 3.936 14.678 19.651 1.00 96.75 242 SER A N 1
ATOM 1837 C CA . SER A 1 242 ? 4.861 13.623 20.091 1.00 96.75 242 SER A CA 1
ATOM 1838 C C . SER A 1 242 ? 4.218 12.613 21.044 1.00 96.75 242 SER A C 1
ATOM 1840 O O . SER A 1 242 ? 4.768 11.531 21.229 1.00 96.75 242 SER A O 1
ATOM 1842 N N . ASP A 1 243 ? 3.067 12.952 21.629 1.00 97.19 243 ASP A N 1
ATOM 1843 C CA . ASP A 1 243 ? 2.293 12.102 22.537 1.00 97.19 243 ASP A CA 1
ATOM 1844 C C . ASP A 1 243 ? 0.792 12.194 22.186 1.00 97.19 243 ASP A C 1
ATOM 1846 O O . ASP A 1 243 ? 0.285 13.264 21.848 1.00 97.19 243 ASP A O 1
ATOM 1850 N N . LEU A 1 244 ? 0.089 11.058 22.227 1.00 97.75 244 LEU A N 1
ATOM 1851 C CA . LEU A 1 244 ? -1.347 10.933 21.939 1.00 97.75 244 LEU A CA 1
ATOM 1852 C C . LEU A 1 244 ? -2.167 10.487 23.158 1.00 97.75 244 LEU A C 1
ATOM 1854 O O . LEU A 1 244 ? -3.344 10.173 23.007 1.00 97.75 244 LEU A O 1
ATOM 1858 N N . THR A 1 245 ? -1.580 10.478 24.358 1.00 97.75 245 THR A N 1
ATOM 1859 C CA . THR A 1 245 ? -2.292 10.244 25.624 1.00 97.75 245 THR A CA 1
ATOM 1860 C C . THR A 1 245 ? -3.589 11.066 25.671 1.00 97.75 245 THR A C 1
ATOM 1862 O O . THR A 1 245 ? -3.597 12.259 25.350 1.00 97.75 245 THR A O 1
ATOM 1865 N N . GLY A 1 246 ? -4.694 10.402 26.008 1.00 97.75 246 GLY A N 1
ATOM 1866 C CA . GLY A 1 246 ? -6.064 10.883 25.852 1.00 97.75 246 GLY A CA 1
ATOM 1867 C C . GLY A 1 246 ? -6.811 10.251 24.666 1.00 97.75 246 GLY A C 1
ATOM 1868 O O . GLY A 1 246 ? -8.044 10.247 24.665 1.00 97.75 246 GLY A O 1
ATOM 1869 N N . ILE A 1 247 ? -6.116 9.670 23.675 1.00 98.56 247 ILE A N 1
ATOM 1870 C CA . ILE A 1 247 ? -6.737 8.954 22.541 1.00 98.56 247 ILE A CA 1
ATOM 1871 C C . ILE A 1 247 ? -7.552 7.734 22.998 1.00 98.56 247 ILE A C 1
ATOM 1873 O O . ILE A 1 247 ? -8.556 7.387 22.376 1.00 98.56 247 ILE A O 1
ATOM 1877 N N . GLU A 1 248 ? -7.191 7.126 24.127 1.00 97.12 248 GLU A N 1
ATOM 1878 C CA . GLU A 1 248 ? -7.871 5.980 24.727 1.00 97.12 248 GLU A CA 1
ATOM 1879 C C . GLU A 1 248 ? -9.319 6.276 25.165 1.00 97.12 248 GLU A C 1
ATOM 1881 O O . GLU A 1 248 ? -10.143 5.362 25.220 1.00 97.12 248 GLU A O 1
ATOM 1886 N N . ALA A 1 249 ? -9.673 7.547 25.398 1.00 97.19 249 ALA A N 1
ATOM 1887 C CA . ALA A 1 249 ? -11.054 7.954 25.672 1.00 97.19 249 ALA A CA 1
ATOM 1888 C C . ALA A 1 249 ? -11.965 7.861 24.429 1.00 97.19 249 ALA A C 1
ATOM 1890 O O . ALA A 1 249 ? -13.181 7.686 24.553 1.00 97.19 249 ALA A O 1
ATOM 1891 N N . PHE A 1 250 ? -11.384 7.941 23.227 1.00 98.12 250 PHE A N 1
ATOM 1892 C CA . PHE A 1 250 ? -12.076 7.973 21.936 1.00 98.12 250 PHE A CA 1
ATOM 1893 C C . PHE A 1 250 ? -12.419 6.568 21.415 1.00 98.12 250 PHE A C 1
ATOM 1895 O O . PHE A 1 250 ? -12.109 6.204 20.280 1.00 98.12 250 PHE A O 1
ATOM 1902 N N . VAL A 1 251 ? -13.058 5.744 22.248 1.00 96.94 251 VAL A N 1
ATOM 1903 C CA . VAL A 1 251 ? -13.288 4.305 21.985 1.00 96.94 251 VAL A CA 1
ATOM 1904 C C . VAL A 1 251 ? -14.054 4.000 20.685 1.00 96.94 251 VAL A C 1
ATOM 1906 O O . VAL A 1 251 ? -13.888 2.921 20.116 1.00 96.94 251 VAL A O 1
ATOM 1909 N N . ASN A 1 252 ? -14.854 4.954 20.189 1.00 98.19 252 ASN A N 1
ATOM 1910 C CA . ASN A 1 252 ? -15.740 4.792 19.031 1.00 98.19 252 ASN A CA 1
ATOM 1911 C C . ASN A 1 252 ? -15.210 5.392 17.709 1.00 98.19 252 ASN A C 1
ATOM 1913 O O . ASN A 1 252 ? -15.931 5.346 16.708 1.00 98.19 252 ASN A O 1
ATOM 1917 N N . ILE A 1 253 ? -13.982 5.936 17.658 1.00 98.50 253 ILE A N 1
ATOM 1918 C CA . ILE A 1 253 ? -13.452 6.513 16.405 1.00 98.50 253 ILE A CA 1
ATOM 1919 C C . ILE A 1 253 ? -13.382 5.486 15.280 1.00 98.50 253 ILE A C 1
ATOM 1921 O O . ILE A 1 253 ? -12.988 4.336 15.472 1.00 98.50 253 ILE A O 1
ATOM 1925 N N . LYS A 1 254 ? -13.728 5.944 14.077 1.00 98.62 254 LYS A N 1
ATOM 1926 C CA . LYS A 1 254 ? -13.754 5.118 12.866 1.00 98.62 254 LYS A CA 1
ATOM 1927 C C . LYS A 1 254 ? -12.536 5.286 11.980 1.00 98.62 254 LYS A C 1
ATOM 1929 O O . LYS A 1 254 ? -12.131 4.339 11.305 1.00 98.62 254 LYS A O 1
ATOM 1934 N N . ALA A 1 255 ? -11.899 6.448 12.045 1.00 98.69 255 ALA A N 1
ATOM 1935 C CA . ALA A 1 255 ? -10.626 6.672 11.388 1.00 98.69 255 ALA A CA 1
ATOM 1936 C C . ALA A 1 255 ? -9.702 7.542 12.242 1.00 98.69 255 ALA A C 1
ATOM 1938 O O . ALA A 1 255 ? -10.167 8.427 12.959 1.00 98.69 255 ALA A O 1
ATOM 1939 N N . LEU A 1 256 ? -8.398 7.320 12.122 1.00 98.62 256 LEU A N 1
ATOM 1940 C CA . LEU A 1 256 ? -7.365 8.066 12.829 1.00 98.62 256 LEU A CA 1
ATOM 1941 C C . LEU A 1 256 ? -6.249 8.420 11.844 1.00 98.62 256 LEU A C 1
ATOM 1943 O O . LEU A 1 256 ? -5.652 7.534 11.232 1.00 98.62 256 LEU A O 1
ATOM 1947 N N . TRP A 1 257 ? -5.978 9.716 11.683 1.00 97.50 257 TRP A N 1
ATOM 1948 C CA . TRP A 1 257 ? -4.936 10.220 10.788 1.00 97.50 257 TRP A CA 1
ATOM 1949 C C . TRP A 1 257 ? -3.940 11.094 11.554 1.00 97.50 257 TRP A C 1
ATOM 1951 O O . TRP A 1 257 ? -4.234 12.244 11.859 1.00 97.50 257 TRP A O 1
ATOM 1961 N N . VAL A 1 258 ? -2.760 10.547 11.853 1.00 97.12 258 VAL A N 1
ATOM 1962 C CA . VAL A 1 258 ? -1.700 11.159 12.681 1.00 97.12 258 VAL A CA 1
ATOM 1963 C C . VAL A 1 258 ? -0.357 11.289 11.946 1.00 97.12 258 VAL A C 1
ATOM 1965 O O . VAL A 1 258 ? 0.698 11.404 12.572 1.00 97.12 258 VAL A O 1
ATOM 1968 N N . SER A 1 259 ? -0.370 11.252 10.612 1.00 95.81 259 SER A N 1
ATOM 1969 C CA . SER A 1 259 ? 0.840 11.293 9.784 1.00 95.81 259 SER A CA 1
ATOM 1970 C C . SER A 1 259 ? 1.657 12.577 9.938 1.00 95.81 259 SER A C 1
ATOM 1972 O O . SER A 1 259 ? 1.090 13.639 10.206 1.00 95.81 259 SER A O 1
ATOM 1974 N N . LYS A 1 260 ? 2.959 12.506 9.632 1.00 94.56 260 LYS A N 1
ATOM 1975 C CA . LYS A 1 260 ? 3.894 13.653 9.633 1.00 94.56 260 LYS A CA 1
ATOM 1976 C C . LYS A 1 260 ? 3.985 14.332 11.003 1.00 94.56 260 LYS A C 1
ATOM 1978 O O . LYS A 1 260 ? 3.840 15.547 11.112 1.00 94.56 260 LYS A O 1
ATOM 1983 N N . ASN A 1 261 ? 4.215 13.533 12.038 1.00 95.88 261 ASN A N 1
ATOM 1984 C CA . ASN A 1 261 ? 4.376 13.975 13.422 1.00 95.88 261 ASN A CA 1
ATOM 1985 C C . ASN A 1 261 ? 5.693 13.419 14.005 1.00 95.88 261 ASN A C 1
ATOM 1987 O O . ASN A 1 261 ? 6.608 13.055 13.265 1.00 95.88 261 ASN A O 1
ATOM 1991 N N . GLN A 1 262 ? 5.835 13.434 15.331 1.00 96.25 262 GLN A N 1
ATOM 1992 C CA . GLN A 1 262 ? 7.039 13.023 16.060 1.00 96.25 262 GLN A CA 1
ATOM 1993 C C . GLN A 1 262 ? 6.745 11.831 16.991 1.00 96.25 262 GLN A C 1
ATOM 1995 O O . GLN A 1 262 ? 7.352 11.694 18.051 1.00 96.25 262 GLN A O 1
ATOM 2000 N N . LEU A 1 263 ? 5.782 10.982 16.613 1.00 97.88 263 LEU A N 1
ATOM 2001 C CA . LEU A 1 263 ? 5.352 9.838 17.418 1.00 97.88 263 LEU A CA 1
ATOM 2002 C C . LEU A 1 263 ? 6.420 8.743 17.403 1.00 97.88 263 LEU A C 1
ATOM 2004 O O . LEU A 1 263 ? 6.747 8.213 16.342 1.00 97.88 263 LEU A O 1
ATOM 2008 N N . THR A 1 264 ? 6.924 8.384 18.583 1.00 98.06 264 THR A N 1
ATOM 2009 C CA . THR A 1 264 ? 7.842 7.242 18.783 1.00 98.06 264 THR A CA 1
ATOM 2010 C C . THR A 1 264 ? 7.115 5.975 19.248 1.00 98.06 264 THR A C 1
ATOM 2012 O O . THR A 1 264 ? 7.622 4.866 19.078 1.00 98.06 264 THR A O 1
ATOM 2015 N N . SER A 1 265 ? 5.895 6.135 19.765 1.00 97.75 265 SER A N 1
ATOM 2016 C CA . SER A 1 265 ? 4.930 5.081 20.080 1.00 97.75 265 SER A CA 1
ATOM 2017 C C . SER A 1 265 ? 3.514 5.516 19.678 1.00 97.75 265 SER A C 1
ATOM 2019 O O . SER A 1 265 ? 3.249 6.699 19.452 1.00 97.75 265 SER A O 1
ATOM 2021 N N . LEU A 1 266 ? 2.604 4.547 19.565 1.00 98.44 266 LEU A N 1
ATOM 2022 C CA . LEU A 1 266 ? 1.188 4.757 19.268 1.00 98.44 266 LEU A CA 1
ATOM 2023 C C . LEU A 1 266 ? 0.378 3.668 19.984 1.00 98.44 266 LEU A C 1
ATOM 2025 O O . LEU A 1 266 ? 0.301 2.545 19.491 1.00 98.44 266 LEU A O 1
ATOM 2029 N N . ASP A 1 267 ? -0.199 3.987 21.144 1.00 98.50 267 ASP A N 1
ATOM 2030 C CA . ASP A 1 267 ? -1.207 3.128 21.776 1.00 98.50 267 ASP A CA 1
ATOM 2031 C C . ASP A 1 267 ? -2.592 3.509 21.240 1.00 98.50 267 ASP A C 1
ATOM 2033 O O . ASP A 1 267 ? -3.023 4.655 21.344 1.00 98.50 267 ASP A O 1
ATOM 2037 N N . ILE A 1 268 ? -3.260 2.533 20.630 1.00 98.56 268 ILE A N 1
ATOM 2038 C CA . ILE A 1 268 ? -4.638 2.609 20.127 1.00 98.56 268 ILE A CA 1
ATOM 2039 C C . ILE A 1 268 ? -5.448 1.372 20.546 1.00 98.56 268 ILE A C 1
ATOM 2041 O O . ILE A 1 268 ? -6.469 1.035 19.940 1.00 98.56 268 ILE A O 1
ATOM 2045 N N . SER A 1 269 ? -4.996 0.685 21.600 1.00 98.44 269 SER A N 1
ATOM 2046 C CA . SER A 1 269 ? -5.549 -0.578 22.106 1.00 98.44 269 SER A CA 1
ATOM 2047 C C . SER A 1 269 ? -7.022 -0.483 22.521 1.00 98.44 269 SER A C 1
ATOM 2049 O O . SER A 1 269 ? -7.743 -1.481 22.446 1.00 98.44 269 SER A O 1
ATOM 2051 N N . ASN A 1 270 ? -7.479 0.712 22.911 1.00 97.75 270 ASN A N 1
ATOM 2052 C CA . ASN A 1 270 ? -8.864 1.013 23.286 1.00 97.75 270 ASN A CA 1
ATOM 2053 C C . ASN A 1 270 ? -9.739 1.463 22.099 1.00 97.75 270 ASN A C 1
ATOM 2055 O O . ASN A 1 270 ? -10.964 1.352 22.161 1.00 97.75 270 ASN A O 1
ATOM 2059 N N . ASN A 1 271 ? -9.146 1.909 20.986 1.00 98.56 271 ASN A N 1
ATOM 2060 C CA . ASN A 1 271 ? -9.859 2.371 19.787 1.00 98.56 271 ASN A CA 1
ATOM 2061 C C . ASN A 1 271 ? -10.286 1.178 18.906 1.00 98.56 271 ASN A C 1
ATOM 2063 O O . ASN A 1 271 ? -9.981 1.088 17.717 1.00 98.56 271 ASN A O 1
ATOM 2067 N N . THR A 1 272 ? -10.976 0.212 19.514 1.00 98.12 272 THR A N 1
ATOM 2068 C CA . THR A 1 272 ? -11.346 -1.078 18.901 1.00 98.12 272 THR A CA 1
ATOM 2069 C C . THR A 1 272 ? -12.298 -0.943 17.708 1.00 98.12 272 THR A C 1
ATOM 2071 O O . THR A 1 272 ? -12.331 -1.821 16.847 1.00 98.12 272 THR A O 1
ATOM 2074 N N . ALA A 1 273 ? -13.035 0.170 17.617 1.00 98.50 273 ALA A N 1
ATOM 2075 C CA . ALA A 1 273 ? -13.950 0.483 16.521 1.00 98.50 273 ALA A CA 1
ATOM 2076 C C . ALA A 1 273 ? -13.264 0.972 15.225 1.00 98.50 273 ALA A C 1
ATOM 2078 O O . ALA A 1 273 ? -13.972 1.197 14.239 1.00 98.50 273 ALA A O 1
ATOM 2079 N N . LEU A 1 274 ? -11.935 1.149 15.236 1.00 98.69 274 LEU A N 1
ATOM 2080 C CA . LEU A 1 274 ? -11.139 1.779 14.180 1.00 98.69 274 LEU A CA 1
ATOM 2081 C C . LEU A 1 274 ? -11.047 0.926 12.902 1.00 98.69 274 LEU A C 1
ATOM 2083 O O . LEU A 1 274 ? -10.597 -0.217 12.936 1.00 98.69 274 LEU A O 1
ATOM 2087 N N . GLU A 1 275 ? -11.401 1.528 11.765 1.00 98.81 275 GLU A N 1
ATOM 2088 C CA . GLU A 1 275 ? -11.417 0.886 10.440 1.00 98.81 275 GLU A CA 1
ATOM 2089 C C . GLU A 1 275 ? -10.322 1.435 9.501 1.00 98.81 275 GLU A C 1
ATOM 2091 O O . GLU A 1 275 ? -9.843 0.727 8.614 1.00 98.81 275 GLU A O 1
ATOM 2096 N N . TYR A 1 276 ? -9.882 2.683 9.712 1.00 98.88 276 TYR A N 1
ATOM 2097 C CA . TYR A 1 276 ? -8.861 3.357 8.899 1.00 98.88 276 TYR A CA 1
ATOM 2098 C C . TYR A 1 276 ? -7.767 3.967 9.787 1.00 98.88 276 TYR A C 1
ATOM 2100 O O . TYR A 1 276 ? -8.012 4.969 10.461 1.00 98.88 276 TYR A O 1
ATOM 2108 N N . LEU A 1 277 ? -6.548 3.421 9.744 1.00 98.81 277 LEU A N 1
ATOM 2109 C CA . LEU A 1 277 ? -5.375 3.989 10.419 1.00 98.81 277 LEU A CA 1
ATOM 2110 C C . LEU A 1 277 ? -4.378 4.564 9.408 1.00 98.81 277 LEU A C 1
ATOM 2112 O O . LEU A 1 277 ? -3.936 3.877 8.486 1.00 98.81 277 LEU A O 1
ATOM 2116 N N . ILE A 1 278 ? -3.994 5.825 9.612 1.00 98.56 278 ILE A N 1
ATOM 2117 C CA . ILE A 1 278 ? -2.973 6.519 8.828 1.00 98.56 278 ILE A CA 1
ATOM 2118 C C . ILE A 1 278 ? -1.975 7.182 9.793 1.00 98.56 278 ILE A C 1
ATOM 2120 O O . ILE A 1 278 ? -2.262 8.223 10.380 1.00 98.56 278 ILE A O 1
ATOM 2124 N N . CYS A 1 279 ? -0.810 6.565 9.980 1.00 98.25 279 CYS A N 1
ATOM 2125 C CA . CYS A 1 279 ? 0.251 6.987 10.904 1.00 98.25 279 CYS A CA 1
ATOM 2126 C C . CYS A 1 279 ? 1.626 7.129 10.218 1.00 98.25 279 CYS A C 1
ATOM 2128 O O . CYS A 1 279 ? 2.668 7.092 10.875 1.00 98.25 279 CYS A O 1
ATOM 2130 N N . ASP A 1 280 ? 1.641 7.304 8.895 1.00 98.25 280 ASP A N 1
ATOM 2131 C CA . ASP A 1 280 ? 2.865 7.398 8.096 1.00 98.25 280 ASP A CA 1
ATOM 2132 C C . ASP A 1 280 ? 3.721 8.643 8.389 1.00 98.25 280 ASP A C 1
ATOM 2134 O O . ASP A 1 280 ? 3.212 9.664 8.848 1.00 98.25 280 ASP A O 1
ATOM 2138 N N . ASN A 1 281 ? 5.019 8.594 8.079 1.00 96.94 281 ASN A N 1
ATOM 2139 C CA . ASN A 1 281 ? 5.968 9.677 8.379 1.00 96.94 281 ASN A CA 1
ATOM 2140 C C . ASN A 1 281 ? 5.980 10.022 9.886 1.00 96.94 281 ASN A C 1
ATOM 2142 O O . ASN A 1 281 ? 5.667 11.145 10.286 1.00 96.94 281 ASN A O 1
ATOM 2146 N N . ASN A 1 282 ? 6.318 9.034 10.712 1.00 97.69 282 ASN A N 1
ATOM 2147 C CA . ASN A 1 282 ? 6.542 9.159 12.156 1.00 97.69 282 ASN A CA 1
ATOM 2148 C C . ASN A 1 282 ? 7.858 8.435 12.528 1.00 97.69 282 ASN A C 1
ATOM 2150 O O . ASN A 1 282 ? 8.687 8.167 11.659 1.00 97.69 282 ASN A O 1
ATOM 2154 N N . GLN A 1 283 ? 8.089 8.170 13.815 1.00 98.25 283 GLN A N 1
ATOM 2155 C CA . GLN A 1 283 ? 9.294 7.526 14.359 1.00 98.25 283 GLN A CA 1
ATOM 2156 C C . GLN A 1 283 ? 8.934 6.213 15.085 1.00 98.25 283 GLN A C 1
ATOM 2158 O O . GLN A 1 283 ? 9.587 5.817 16.051 1.00 98.25 283 GLN A O 1
ATOM 2163 N N . LEU A 1 284 ? 7.856 5.544 14.653 1.00 98.75 284 LEU A N 1
ATOM 2164 C CA . LEU A 1 284 ? 7.360 4.319 15.282 1.00 98.75 284 LEU A CA 1
ATOM 2165 C C . LEU A 1 284 ? 8.335 3.164 15.027 1.00 98.75 284 LEU A C 1
ATOM 2167 O O . LEU A 1 284 ? 8.575 2.793 13.880 1.00 98.75 284 LEU A O 1
ATOM 2171 N N . THR A 1 285 ? 8.868 2.576 16.099 1.00 98.44 285 THR A N 1
ATOM 2172 C CA . THR A 1 285 ? 9.749 1.389 16.042 1.00 98.44 285 THR A CA 1
ATOM 2173 C C . THR A 1 285 ? 8.976 0.070 16.161 1.00 98.44 285 THR A C 1
ATOM 2175 O O . THR A 1 285 ? 9.443 -0.976 15.706 1.00 98.44 285 THR A O 1
ATOM 2178 N N . SER A 1 286 ? 7.764 0.132 16.717 1.00 98.50 286 SER A N 1
ATOM 2179 C CA . SER A 1 286 ? 6.758 -0.930 16.749 1.00 98.50 286 SER A CA 1
ATOM 2180 C C . SER A 1 286 ? 5.350 -0.334 16.616 1.00 98.50 286 SER A C 1
ATOM 2182 O O . SER A 1 286 ? 5.149 0.868 16.806 1.00 98.50 286 SER A O 1
ATOM 2184 N N . LEU A 1 287 ? 4.375 -1.175 16.266 1.00 98.81 287 LEU A N 1
ATOM 2185 C CA . LEU A 1 287 ? 2.967 -0.802 16.131 1.00 98.81 287 LEU A CA 1
ATOM 2186 C C . LEU A 1 287 ? 2.089 -2.012 16.481 1.00 98.81 287 LEU A C 1
ATOM 2188 O O . LEU A 1 287 ? 2.036 -2.967 15.711 1.00 98.81 287 LEU A O 1
ATOM 2192 N N . ASP A 1 288 ? 1.413 -1.972 17.631 1.00 98.81 288 ASP A N 1
ATOM 2193 C CA . ASP A 1 288 ? 0.399 -2.971 17.991 1.00 98.81 288 ASP A CA 1
ATOM 2194 C C . ASP A 1 288 ? -0.974 -2.519 17.473 1.00 98.81 288 ASP A C 1
ATOM 2196 O O . ASP A 1 288 ? -1.438 -1.417 17.762 1.00 98.81 288 ASP A O 1
ATOM 2200 N N . ILE A 1 289 ? -1.602 -3.385 16.681 1.00 98.81 289 ILE A N 1
ATOM 2201 C CA . ILE A 1 289 ? -2.943 -3.222 16.101 1.00 98.81 289 ILE A CA 1
ATOM 2202 C C . ILE A 1 289 ? -3.834 -4.440 16.388 1.00 98.81 289 ILE A C 1
ATOM 2204 O O . ILE A 1 289 ? -4.885 -4.615 15.767 1.00 98.81 289 ILE A O 1
ATOM 2208 N N . SER A 1 290 ? -3.424 -5.310 17.316 1.00 98.75 290 SER A N 1
ATOM 2209 C CA . SER A 1 290 ? -4.057 -6.608 17.579 1.00 98.75 290 SER A CA 1
ATOM 2210 C C . SER A 1 290 ? -5.510 -6.496 18.063 1.00 98.75 290 SER A C 1
ATOM 2212 O O . SER A 1 290 ? -6.333 -7.357 17.741 1.00 98.75 290 SER A O 1
ATOM 2214 N N . ASN A 1 291 ? -5.847 -5.406 18.761 1.00 98.56 291 ASN A N 1
ATOM 2215 C CA . ASN A 1 291 ? -7.209 -5.072 19.186 1.00 98.56 291 ASN A CA 1
ATOM 2216 C C . ASN A 1 291 ? -8.047 -4.396 18.082 1.00 98.56 291 ASN A C 1
ATOM 2218 O O . ASN A 1 291 ? -9.277 -4.490 18.096 1.00 98.56 291 ASN A O 1
ATOM 2222 N N . ASN A 1 292 ? -7.418 -3.740 17.102 1.00 98.75 292 ASN A N 1
ATOM 2223 C CA . ASN A 1 292 ? -8.079 -2.977 16.034 1.00 98.75 292 ASN A CA 1
ATOM 2224 C C . ASN A 1 292 ? -8.503 -3.911 14.879 1.00 98.75 292 ASN A C 1
ATOM 2226 O O . ASN A 1 292 ? -8.158 -3.732 13.709 1.00 98.75 292 ASN A O 1
ATOM 2230 N N . THR A 1 293 ? -9.243 -4.965 15.228 1.00 98.56 293 THR A N 1
ATOM 2231 C CA . THR A 1 293 ? -9.638 -6.065 14.325 1.00 98.56 293 THR A CA 1
ATOM 2232 C C . THR A 1 293 ? -10.517 -5.626 13.148 1.00 98.56 293 THR A C 1
ATOM 2234 O O . THR A 1 293 ? -10.586 -6.335 12.145 1.00 98.56 293 THR A O 1
ATOM 2237 N N . ALA A 1 294 ? -11.142 -4.447 13.243 1.00 98.62 294 ALA A N 1
ATOM 2238 C CA . ALA A 1 294 ? -11.973 -3.839 12.206 1.00 98.62 294 ALA A CA 1
ATOM 2239 C C . ALA A 1 294 ? -11.189 -3.089 11.105 1.00 98.62 294 ALA A C 1
ATOM 2241 O O . ALA A 1 294 ? -11.814 -2.597 10.170 1.00 98.62 294 ALA A O 1
ATOM 2242 N N . LEU A 1 295 ? -9.852 -2.989 11.182 1.00 98.81 295 LEU A N 1
ATOM 2243 C CA . LEU A 1 295 ? -9.050 -2.260 10.189 1.00 98.81 295 LEU A CA 1
ATOM 2244 C C . LEU A 1 295 ? -9.209 -2.821 8.760 1.00 98.81 295 LEU A C 1
ATOM 2246 O O . LEU A 1 295 ? -8.745 -3.920 8.459 1.00 98.81 295 LEU A O 1
ATOM 2250 N N . GLU A 1 296 ? -9.786 -2.011 7.868 1.00 98.88 296 GLU A N 1
ATOM 2251 C CA . GLU A 1 296 ? -9.823 -2.206 6.410 1.00 98.88 296 GLU A CA 1
ATOM 2252 C C . GLU A 1 296 ? -8.598 -1.578 5.721 1.00 98.88 296 GLU A C 1
ATOM 2254 O O . GLU A 1 296 ? -8.129 -2.056 4.682 1.00 98.88 296 GLU A O 1
ATOM 2259 N N . TYR A 1 297 ? -8.085 -0.482 6.290 1.00 98.94 297 TYR A N 1
ATOM 2260 C CA . TYR A 1 297 ? -7.015 0.334 5.721 1.00 98.94 297 TYR A CA 1
ATOM 2261 C C . TYR A 1 297 ? -5.938 0.629 6.765 1.00 98.94 297 TYR A C 1
ATOM 2263 O O . TYR A 1 297 ? -6.216 1.236 7.802 1.00 98.94 297 TYR A O 1
ATOM 2271 N N . LEU A 1 298 ? -4.690 0.285 6.441 1.00 98.94 298 LEU A N 1
ATOM 2272 C CA . LEU A 1 298 ? -3.514 0.639 7.231 1.00 98.94 298 LEU A CA 1
ATOM 2273 C C . LEU A 1 298 ? -2.459 1.326 6.360 1.00 98.94 298 LEU A C 1
ATOM 2275 O O . LEU A 1 298 ? -1.979 0.750 5.382 1.00 98.94 298 LEU A O 1
ATOM 2279 N N . ASN A 1 299 ? -2.051 2.531 6.759 1.00 98.88 299 ASN A N 1
ATOM 2280 C CA . ASN A 1 299 ? -0.842 3.184 6.270 1.00 98.88 299 ASN A CA 1
ATOM 2281 C C . ASN A 1 299 ? 0.091 3.547 7.432 1.00 98.88 299 ASN A C 1
ATOM 2283 O O . ASN A 1 299 ? -0.137 4.531 8.132 1.00 98.88 299 ASN A O 1
ATOM 2287 N N . CYS A 1 300 ? 1.148 2.755 7.598 1.00 98.81 300 CYS A N 1
ATOM 2288 C CA . CYS A 1 300 ? 2.228 2.927 8.573 1.00 98.81 300 CYS A CA 1
ATOM 2289 C C . CYS A 1 300 ? 3.597 3.142 7.891 1.00 98.81 300 CYS A C 1
ATOM 2291 O O . CYS A 1 300 ? 4.652 2.940 8.494 1.00 98.81 300 CYS A O 1
ATOM 2293 N N . ALA A 1 301 ? 3.593 3.539 6.616 1.00 98.88 301 ALA A N 1
ATOM 2294 C CA . ALA A 1 301 ? 4.795 3.774 5.824 1.00 98.88 301 ALA A CA 1
ATOM 2295 C C . ALA A 1 301 ? 5.696 4.894 6.384 1.00 98.88 301 ALA A C 1
ATOM 2297 O O . ALA A 1 301 ? 5.224 5.766 7.106 1.00 98.88 301 ALA A O 1
ATOM 2298 N N . ALA A 1 302 ? 6.979 4.924 6.016 1.00 98.50 302 ALA A N 1
ATOM 2299 C CA . ALA A 1 302 ? 7.938 5.923 6.506 1.00 98.50 302 ALA A CA 1
ATOM 2300 C C . ALA A 1 302 ? 7.966 6.009 8.046 1.00 98.50 302 ALA A C 1
ATOM 2302 O O . ALA A 1 302 ? 7.649 7.041 8.638 1.00 98.50 302 ALA A O 1
ATOM 2303 N N . ASN A 1 303 ? 8.322 4.888 8.666 1.00 98.81 303 ASN A N 1
ATOM 2304 C CA . ASN A 1 303 ? 8.552 4.719 10.100 1.00 98.81 303 ASN A CA 1
ATOM 2305 C C . ASN A 1 303 ? 9.834 3.876 10.297 1.00 98.81 303 ASN A C 1
ATOM 2307 O O . ASN A 1 303 ? 10.588 3.635 9.351 1.00 98.81 303 ASN A O 1
ATOM 2311 N N . GLU A 1 304 ? 10.104 3.427 11.522 1.00 98.69 304 GLU A N 1
ATOM 2312 C CA . GLU A 1 304 ? 11.263 2.598 11.873 1.00 98.69 304 GLU A CA 1
ATOM 2313 C C . GLU A 1 304 ? 10.858 1.153 12.234 1.00 98.69 304 GLU A C 1
ATOM 2315 O O . GLU A 1 304 ? 11.570 0.461 12.963 1.00 98.69 304 GLU A O 1
ATOM 2320 N N . LEU A 1 305 ? 9.716 0.677 11.715 1.00 98.88 305 LEU A N 1
ATOM 2321 C CA . LEU A 1 305 ? 9.158 -0.638 12.043 1.00 98.88 305 LEU A CA 1
ATOM 2322 C C . LEU A 1 305 ? 10.080 -1.764 11.564 1.00 98.88 305 LEU A C 1
ATOM 2324 O O . LEU A 1 305 ? 10.409 -1.851 10.380 1.00 98.88 305 LEU A O 1
ATOM 2328 N N . THR A 1 306 ? 10.461 -2.651 12.483 1.00 98.50 306 THR A N 1
ATOM 2329 C CA . THR A 1 306 ? 11.277 -3.851 12.196 1.00 98.50 306 THR A CA 1
ATOM 2330 C C . THR A 1 306 ? 10.446 -5.133 12.063 1.00 98.50 306 THR A C 1
ATOM 2332 O O . THR A 1 306 ? 10.897 -6.085 11.424 1.00 98.50 306 THR A O 1
ATOM 2335 N N . ASP A 1 307 ? 9.226 -5.118 12.604 1.00 98.69 307 ASP A N 1
ATOM 2336 C CA . ASP A 1 307 ? 8.206 -6.170 12.562 1.00 98.69 307 ASP A CA 1
ATOM 2337 C C . ASP A 1 307 ? 6.799 -5.537 12.456 1.00 98.69 307 ASP A C 1
ATOM 2339 O O . ASP A 1 307 ? 6.633 -4.354 12.777 1.00 98.69 307 ASP A O 1
ATOM 2343 N N . LEU A 1 308 ? 5.801 -6.298 11.986 1.00 98.81 308 LEU A N 1
ATOM 2344 C CA . LEU A 1 308 ? 4.405 -5.854 11.864 1.00 98.81 308 LEU A CA 1
ATOM 2345 C C . LEU A 1 308 ? 3.422 -7.048 11.822 1.00 98.81 308 LEU A C 1
ATOM 2347 O O . LEU A 1 308 ? 3.106 -7.562 10.746 1.00 98.81 308 LEU A O 1
ATOM 2351 N N . ASP A 1 309 ? 2.889 -7.461 12.978 1.00 98.88 309 ASP A N 1
ATOM 2352 C CA . ASP A 1 309 ? 1.820 -8.473 13.052 1.00 98.88 309 ASP A CA 1
ATOM 2353 C C . ASP A 1 309 ? 0.467 -7.898 12.588 1.00 98.88 309 ASP A C 1
ATOM 2355 O O . ASP A 1 309 ? -0.173 -7.115 13.289 1.00 98.88 309 ASP A O 1
ATOM 2359 N N . ILE A 1 310 ? 0.007 -8.334 11.411 1.00 98.88 310 ILE A N 1
ATOM 2360 C CA . ILE A 1 310 ? -1.323 -8.026 10.853 1.00 98.88 310 ILE A CA 1
ATOM 2361 C C . ILE A 1 310 ? -2.325 -9.192 10.996 1.00 98.88 310 ILE A C 1
ATOM 2363 O O . ILE A 1 310 ? -3.405 -9.174 10.396 1.00 98.88 310 ILE A O 1
ATOM 2367 N N . SER A 1 311 ? -1.992 -10.236 11.768 1.00 98.81 311 SER A N 1
ATOM 2368 C CA . SER A 1 311 ? -2.732 -11.510 11.823 1.00 98.81 311 SER A CA 1
ATOM 2369 C C . SER A 1 311 ? -4.136 -11.419 12.429 1.00 98.81 311 SER A C 1
ATOM 2371 O O . SER A 1 311 ? -4.933 -12.348 12.264 1.00 98.81 311 SER A O 1
ATOM 2373 N N . LYS A 1 312 ? -4.445 -10.327 13.141 1.00 98.81 312 LYS A N 1
ATOM 2374 C CA . LYS A 1 312 ? -5.769 -10.051 13.733 1.00 98.81 312 LYS A CA 1
ATOM 2375 C C . LYS A 1 312 ? -6.659 -9.208 12.828 1.00 98.81 312 LYS A C 1
ATOM 2377 O O . LYS A 1 312 ? -7.880 -9.252 12.951 1.00 98.81 312 LYS A O 1
ATOM 2382 N N . ASN A 1 313 ? -6.059 -8.459 11.912 1.00 98.75 313 ASN A N 1
ATOM 2383 C CA . ASN A 1 313 ? -6.715 -7.453 11.084 1.00 98.75 313 ASN A CA 1
ATOM 2384 C C . ASN A 1 313 ? -7.177 -8.109 9.775 1.00 98.75 313 ASN A C 1
ATOM 2386 O O . ASN A 1 313 ? -6.782 -7.734 8.671 1.00 98.75 313 ASN A O 1
ATOM 2390 N N . THR A 1 314 ? -7.981 -9.168 9.900 1.00 98.56 314 THR A N 1
ATOM 2391 C CA . THR A 1 314 ? -8.361 -10.033 8.771 1.00 98.56 314 THR A CA 1
ATOM 2392 C C . THR A 1 314 ? -9.250 -9.326 7.746 1.00 98.56 314 THR A C 1
ATOM 2394 O O . THR A 1 314 ? -9.424 -9.840 6.648 1.00 98.56 314 THR A O 1
ATOM 2397 N N . ALA A 1 315 ? -9.799 -8.158 8.100 1.00 98.62 315 ALA A N 1
ATOM 2398 C CA . ALA A 1 315 ? -10.563 -7.274 7.222 1.00 98.62 315 ALA A CA 1
ATOM 2399 C C . ALA A 1 315 ? -9.689 -6.355 6.340 1.00 98.62 315 ALA A C 1
ATOM 2401 O O . ALA A 1 315 ? -10.239 -5.615 5.527 1.00 98.62 315 ALA A O 1
ATOM 2402 N N . LEU A 1 316 ? -8.352 -6.376 6.472 1.00 98.88 316 LEU A N 1
ATOM 2403 C CA . LEU A 1 316 ? -7.467 -5.487 5.711 1.00 98.88 316 LEU A CA 1
ATOM 2404 C C . LEU A 1 316 ? -7.608 -5.688 4.195 1.00 98.88 316 LEU A C 1
ATOM 2406 O O . LEU A 1 316 ? -7.205 -6.709 3.639 1.00 98.88 316 LEU A O 1
ATOM 2410 N N . VAL A 1 317 ? -8.092 -4.640 3.528 1.00 98.88 317 VAL A N 1
ATOM 2411 C CA . VAL A 1 317 ? -8.194 -4.515 2.069 1.00 98.88 317 VAL A CA 1
ATOM 2412 C C . VAL A 1 317 ? -6.969 -3.793 1.501 1.00 98.88 317 VAL A C 1
ATOM 2414 O O . VAL A 1 317 ? -6.561 -4.050 0.364 1.00 98.88 317 VAL A O 1
ATOM 2417 N N . ARG A 1 318 ? -6.354 -2.876 2.267 1.00 98.94 318 ARG A N 1
ATOM 2418 C CA . ARG A 1 318 ? -5.198 -2.083 1.809 1.00 98.94 318 ARG A CA 1
ATOM 2419 C C . ARG A 1 318 ? -4.134 -1.913 2.889 1.00 98.94 318 ARG A C 1
ATOM 2421 O O . ARG A 1 318 ? -4.416 -1.363 3.951 1.00 98.94 318 ARG A O 1
ATOM 2428 N N . LEU A 1 319 ? -2.904 -2.309 2.560 1.00 98.94 319 LEU A N 1
ATOM 2429 C CA . LEU A 1 319 ? -1.729 -2.174 3.419 1.00 98.94 319 LEU A CA 1
ATOM 2430 C C . LEU A 1 319 ? -0.626 -1.356 2.735 1.00 98.94 319 LEU A C 1
ATOM 2432 O O . LEU A 1 319 ? -0.144 -1.709 1.655 1.00 98.94 319 LEU A O 1
ATOM 2436 N N . PHE A 1 320 ? -0.200 -0.288 3.406 1.00 98.94 320 PHE A N 1
ATOM 2437 C CA . PHE A 1 320 ? 0.943 0.545 3.051 1.00 98.94 320 PHE A CA 1
ATOM 2438 C C . PHE A 1 320 ? 1.932 0.553 4.226 1.00 98.94 320 PHE A C 1
ATOM 2440 O O . PHE A 1 320 ? 1.724 1.236 5.225 1.00 98.94 320 PHE A O 1
ATOM 2447 N N . CYS A 1 321 ? 3.011 -0.217 4.109 1.00 98.88 321 CYS A N 1
ATOM 2448 C CA . CYS A 1 321 ? 4.080 -0.329 5.112 1.00 98.88 321 CYS A CA 1
ATOM 2449 C C . CYS A 1 321 ? 5.470 -0.064 4.502 1.00 98.88 321 CYS A C 1
ATOM 2451 O O . CYS A 1 321 ? 6.497 -0.472 5.044 1.00 98.88 321 CYS A O 1
ATOM 2453 N N . TYR A 1 322 ? 5.509 0.622 3.358 1.00 98.94 322 TYR A N 1
ATOM 2454 C CA . TYR A 1 322 ? 6.739 0.937 2.636 1.00 98.94 322 TYR A CA 1
ATOM 2455 C C . TYR A 1 322 ? 7.662 1.908 3.391 1.00 98.94 322 TYR A C 1
ATOM 2457 O O . TYR A 1 322 ? 7.197 2.667 4.237 1.00 98.94 322 TYR A O 1
ATOM 2465 N N . ASN A 1 323 ? 8.954 1.931 3.056 1.00 98.81 323 ASN A N 1
ATOM 2466 C CA . ASN A 1 323 ? 9.972 2.739 3.744 1.00 98.81 323 ASN A CA 1
ATOM 2467 C C . ASN A 1 323 ? 9.978 2.464 5.261 1.00 98.81 323 ASN A C 1
ATOM 2469 O O . ASN A 1 323 ? 9.664 3.333 6.072 1.00 98.81 323 ASN A O 1
ATOM 2473 N N . ASN A 1 324 ? 10.267 1.213 5.610 1.00 98.88 324 ASN A N 1
ATOM 2474 C CA . ASN A 1 324 ? 10.422 0.706 6.974 1.00 98.88 324 ASN A CA 1
ATOM 2475 C C . ASN A 1 324 ? 11.649 -0.233 7.008 1.00 98.88 324 ASN A C 1
ATOM 2477 O O . ASN A 1 324 ? 12.455 -0.269 6.077 1.00 98.88 324 ASN A O 1
ATOM 2481 N N . GLN A 1 325 ? 11.828 -0.987 8.092 1.00 98.75 325 GLN A N 1
ATOM 2482 C CA . GLN A 1 325 ? 12.956 -1.899 8.288 1.00 98.75 325 GLN A CA 1
ATOM 2483 C C . GLN A 1 325 ? 12.528 -3.382 8.298 1.00 98.75 325 GLN A C 1
ATOM 2485 O O . GLN A 1 325 ? 13.317 -4.233 8.714 1.00 98.75 325 GLN A O 1
ATOM 2490 N N . LEU A 1 326 ? 11.315 -3.697 7.818 1.00 98.88 326 LEU A N 1
ATOM 2491 C CA . LEU A 1 326 ? 10.705 -5.032 7.870 1.00 98.88 326 LEU A CA 1
ATOM 2492 C C . LEU A 1 326 ? 11.560 -6.069 7.132 1.00 98.88 326 LEU A C 1
ATOM 2494 O O . LEU A 1 326 ? 11.918 -5.875 5.968 1.00 98.88 326 LEU A O 1
ATOM 2498 N N . SER A 1 327 ? 11.868 -7.182 7.800 1.00 98.50 327 SER A N 1
ATOM 2499 C CA . SER A 1 327 ? 12.656 -8.291 7.228 1.00 98.50 327 SER A CA 1
ATOM 2500 C C . SER A 1 327 ? 11.820 -9.511 6.810 1.00 98.50 327 SER A C 1
ATOM 2502 O O . SER A 1 327 ? 12.268 -10.288 5.963 1.00 98.50 327 SER A O 1
ATOM 2504 N N . ASP A 1 328 ? 10.595 -9.611 7.332 1.00 98.69 328 ASP A N 1
ATOM 2505 C CA . ASP A 1 328 ? 9.536 -10.557 6.962 1.00 98.69 328 ASP A CA 1
ATOM 2506 C C . ASP A 1 328 ? 8.161 -9.852 7.038 1.00 98.69 328 ASP A C 1
ATOM 2508 O O . ASP A 1 328 ? 8.074 -8.742 7.572 1.00 98.69 328 ASP A O 1
ATOM 2512 N N . LEU A 1 329 ? 7.107 -10.460 6.477 1.00 98.81 329 LEU A N 1
ATOM 2513 C CA . LEU A 1 329 ? 5.718 -9.975 6.547 1.00 98.81 329 LEU A CA 1
ATOM 2514 C C . LEU A 1 329 ? 4.710 -11.104 6.219 1.00 98.81 329 LEU A C 1
ATOM 2516 O O . LEU A 1 329 ? 4.441 -11.369 5.044 1.00 98.81 329 LEU A O 1
ATOM 2520 N N . ASP A 1 330 ? 4.104 -11.746 7.230 1.00 98.88 330 ASP A N 1
ATOM 2521 C CA . ASP A 1 330 ? 3.008 -12.714 7.010 1.00 98.88 330 ASP A CA 1
ATOM 2522 C C . ASP A 1 330 ? 1.712 -11.989 6.610 1.00 98.88 330 ASP A C 1
ATOM 2524 O O . ASP A 1 330 ? 1.104 -11.287 7.414 1.00 98.88 330 ASP A O 1
ATOM 2528 N N . THR A 1 331 ? 1.250 -12.210 5.376 1.00 98.75 331 THR A N 1
ATOM 2529 C CA . THR A 1 331 ? -0.044 -11.699 4.879 1.00 98.75 331 THR A CA 1
ATOM 2530 C C . THR A 1 331 ? -1.115 -12.788 4.732 1.00 98.75 331 THR A C 1
ATOM 2532 O O . THR A 1 331 ? -2.217 -12.536 4.238 1.00 98.75 331 THR A O 1
ATOM 2535 N N . SER A 1 332 ? -0.842 -14.018 5.185 1.00 98.69 332 SER A N 1
ATOM 2536 C CA . SER A 1 332 ? -1.714 -15.188 4.985 1.00 98.69 332 SER A CA 1
ATOM 2537 C C . SER A 1 332 ? -3.033 -15.162 5.771 1.00 98.69 332 SER A C 1
ATOM 2539 O O . SER A 1 332 ? -3.847 -16.076 5.626 1.00 98.69 332 SER A O 1
ATOM 2541 N N . LYS A 1 333 ? -3.270 -14.138 6.604 1.00 98.75 333 LYS A N 1
ATOM 2542 C CA . LYS A 1 333 ? -4.531 -13.923 7.344 1.00 98.75 333 LYS A CA 1
ATOM 2543 C C . LYS A 1 333 ? -5.407 -12.820 6.745 1.00 98.75 333 LYS A C 1
ATOM 2545 O O . LYS A 1 333 ? -6.492 -12.568 7.261 1.00 98.75 333 LYS A O 1
ATOM 2550 N N . ASN A 1 334 ? -4.965 -12.197 5.653 1.00 98.75 334 ASN A N 1
ATOM 2551 C CA . ASN A 1 334 ? -5.570 -11.000 5.067 1.00 98.75 334 ASN A CA 1
ATOM 2552 C C . ASN A 1 334 ? -5.925 -11.285 3.585 1.00 98.75 334 ASN A C 1
ATOM 2554 O O . ASN A 1 334 ? -5.347 -10.686 2.672 1.00 98.75 334 ASN A O 1
ATOM 2558 N N . PRO A 1 335 ? -6.811 -12.270 3.311 1.00 98.44 335 PRO A N 1
ATOM 2559 C CA . PRO A 1 335 ? -7.064 -12.773 1.954 1.00 98.44 335 PRO A CA 1
ATOM 2560 C C . PRO A 1 335 ? -7.698 -11.722 1.030 1.00 98.44 335 PRO A C 1
ATOM 2562 O O . PRO A 1 335 ? -7.509 -11.781 -0.187 1.00 98.44 335 PRO A O 1
ATOM 2565 N N . ASP A 1 336 ? -8.401 -10.752 1.618 1.00 98.62 336 ASP A N 1
ATOM 2566 C CA . ASP A 1 336 ? -9.125 -9.681 0.933 1.00 98.62 336 ASP A CA 1
ATOM 2567 C C . ASP A 1 336 ? -8.249 -8.462 0.575 1.00 98.62 336 ASP A C 1
ATOM 2569 O O . ASP A 1 336 ? -8.756 -7.490 0.015 1.00 98.62 336 ASP A O 1
ATOM 2573 N N . LEU A 1 337 ? -6.928 -8.521 0.815 1.00 98.88 337 LEU A N 1
ATOM 2574 C CA . LEU A 1 337 ? -5.983 -7.490 0.371 1.00 98.88 337 LEU A CA 1
ATOM 2575 C C . LEU A 1 337 ? -6.068 -7.276 -1.154 1.00 98.88 337 LEU A C 1
ATOM 2577 O O . LEU A 1 337 ? -5.628 -8.109 -1.947 1.00 98.88 337 LEU A O 1
ATOM 2581 N N . GLU A 1 338 ? -6.570 -6.111 -1.568 1.00 98.88 338 GLU A N 1
ATOM 2582 C CA . GLU A 1 338 ? -6.538 -5.621 -2.951 1.00 98.88 338 GLU A CA 1
ATOM 2583 C C . GLU A 1 338 ? -5.207 -4.917 -3.279 1.00 98.88 338 GLU A C 1
ATOM 2585 O O . GLU A 1 338 ? -4.786 -4.896 -4.442 1.00 98.88 338 GLU A O 1
ATOM 2590 N N . PHE A 1 339 ? -4.604 -4.246 -2.287 1.00 98.94 339 PHE A N 1
ATOM 2591 C CA . PHE A 1 339 ? -3.422 -3.381 -2.422 1.00 98.94 339 PHE A CA 1
ATOM 2592 C C . PHE A 1 339 ? -2.390 -3.744 -1.340 1.00 98.94 339 PHE A C 1
ATOM 2594 O O . PHE A 1 339 ? -2.644 -3.517 -0.156 1.00 98.94 339 PHE A O 1
ATOM 2601 N N . LEU A 1 340 ? -1.206 -4.215 -1.746 1.00 98.94 340 LEU A N 1
ATOM 2602 C CA . LEU A 1 340 ? -0.062 -4.453 -0.854 1.00 98.94 340 LEU A CA 1
ATOM 2603 C C . LEU A 1 340 ? 1.153 -3.637 -1.315 1.00 98.94 340 LEU A C 1
ATOM 2605 O O . LEU A 1 340 ? 1.678 -3.855 -2.410 1.00 98.94 340 LEU A O 1
ATOM 2609 N N . ILE A 1 341 ? 1.572 -2.677 -0.486 1.00 98.94 341 ILE A N 1
ATOM 2610 C CA . ILE A 1 341 ? 2.622 -1.692 -0.776 1.00 98.94 341 ILE A CA 1
ATOM 2611 C C . ILE A 1 341 ? 3.682 -1.743 0.340 1.00 98.94 341 ILE A C 1
ATOM 2613 O O . ILE A 1 341 ? 3.599 -1.013 1.329 1.00 98.94 341 ILE A O 1
ATOM 2617 N N . CYS A 1 342 ? 4.668 -2.626 0.175 1.00 98.88 342 CYS A N 1
ATOM 2618 C CA . CYS A 1 342 ? 5.742 -2.916 1.136 1.00 98.88 342 CYS A CA 1
ATOM 2619 C C . CYS A 1 342 ? 7.152 -2.727 0.532 1.00 98.88 342 CYS A C 1
ATOM 2621 O O . CYS A 1 342 ? 8.128 -3.341 0.965 1.00 98.88 342 CYS A O 1
ATOM 2623 N N . ASN A 1 343 ? 7.270 -1.865 -0.481 1.00 98.94 343 ASN A N 1
ATOM 2624 C CA . ASN A 1 343 ? 8.557 -1.456 -1.046 1.00 98.94 343 ASN A CA 1
ATOM 2625 C C . ASN A 1 343 ? 9.459 -0.720 -0.039 1.00 98.94 343 ASN A C 1
ATOM 2627 O O . ASN A 1 343 ? 8.986 -0.296 1.009 1.00 98.94 343 ASN A O 1
ATOM 2631 N N . ASP A 1 344 ? 10.746 -0.572 -0.350 1.00 98.88 344 ASP A N 1
ATOM 2632 C CA . ASP A 1 344 ? 11.728 0.097 0.521 1.00 98.88 344 ASP A CA 1
ATOM 2633 C C . ASP A 1 344 ? 11.751 -0.533 1.927 1.00 98.88 344 ASP A C 1
ATOM 2635 O O . ASP A 1 344 ? 11.424 0.094 2.934 1.00 98.88 344 ASP A O 1
ATOM 2639 N N . ASN A 1 345 ? 12.060 -1.827 1.965 1.00 98.88 345 ASN A N 1
ATOM 2640 C CA . ASN A 1 345 ? 12.141 -2.645 3.174 1.00 98.88 345 ASN A CA 1
ATOM 2641 C C . ASN A 1 345 ? 13.323 -3.628 3.042 1.00 98.88 345 ASN A C 1
ATOM 2643 O O . ASN A 1 345 ? 14.210 -3.471 2.199 1.00 98.88 345 ASN A O 1
ATOM 2647 N N . GLN A 1 346 ? 13.389 -4.637 3.909 1.00 98.75 346 GLN A N 1
ATOM 2648 C CA . GLN A 1 346 ? 14.474 -5.616 3.958 1.00 98.75 346 GLN A CA 1
ATOM 2649 C C . GLN A 1 346 ? 14.030 -7.048 3.616 1.00 98.75 346 GLN A C 1
ATOM 2651 O O . GLN A 1 346 ? 14.810 -7.977 3.846 1.00 98.75 346 GLN A O 1
ATOM 2656 N N . LEU A 1 347 ? 12.828 -7.218 3.052 1.00 98.88 347 LEU A N 1
ATOM 2657 C CA . LEU A 1 347 ? 12.187 -8.507 2.785 1.00 98.88 347 LEU A CA 1
ATOM 2658 C C . LEU A 1 347 ? 13.041 -9.369 1.845 1.00 98.88 347 LEU A C 1
ATOM 2660 O O . LEU A 1 347 ? 13.390 -8.944 0.743 1.00 98.88 347 LEU A O 1
ATOM 2664 N N . SER A 1 348 ? 13.350 -10.596 2.269 1.00 98.38 348 SER A N 1
ATOM 2665 C CA . SER A 1 348 ? 14.048 -11.599 1.438 1.00 98.38 348 SER A CA 1
ATOM 2666 C C . SER A 1 348 ? 13.097 -12.572 0.725 1.00 98.38 348 SER A C 1
ATOM 2668 O O . SER A 1 348 ? 13.442 -13.153 -0.307 1.00 98.38 348 SER A O 1
ATOM 2670 N N . THR A 1 349 ? 11.871 -12.680 1.236 1.00 98.50 349 THR A N 1
ATOM 2671 C CA . THR A 1 349 ? 10.740 -13.436 0.690 1.00 98.50 349 THR A CA 1
ATOM 2672 C C . THR A 1 349 ? 9.445 -12.668 0.939 1.00 98.50 349 THR A C 1
ATOM 2674 O O . THR A 1 349 ? 9.371 -11.865 1.864 1.00 98.50 349 THR A O 1
ATOM 2677 N N . ILE A 1 350 ? 8.414 -12.942 0.141 1.00 98.69 350 ILE A N 1
ATOM 2678 C CA . ILE A 1 350 ? 7.030 -12.560 0.435 1.00 98.69 350 ILE A CA 1
ATOM 2679 C C . ILE A 1 350 ? 6.099 -13.619 -0.168 1.00 98.69 350 ILE A C 1
ATOM 2681 O O . ILE A 1 350 ? 6.226 -13.952 -1.348 1.00 98.69 350 ILE A O 1
ATOM 2685 N N . ASP A 1 351 ? 5.191 -14.175 0.635 1.00 98.75 351 ASP A N 1
ATOM 2686 C CA . ASP A 1 351 ? 4.112 -15.041 0.148 1.00 98.75 351 ASP A CA 1
ATOM 2687 C C . ASP A 1 351 ? 2.841 -14.202 -0.018 1.00 98.75 351 ASP A C 1
ATOM 2689 O O . ASP A 1 351 ? 2.327 -13.638 0.947 1.00 98.75 351 ASP A O 1
ATOM 2693 N N . VAL A 1 352 ? 2.354 -14.120 -1.258 1.00 98.75 352 VAL A N 1
ATOM 2694 C CA . VAL A 1 352 ? 1.104 -13.440 -1.633 1.00 98.75 352 VAL A CA 1
ATOM 2695 C C . VAL A 1 352 ? 0.045 -14.412 -2.171 1.00 98.75 352 VAL A C 1
ATOM 2697 O O . VAL A 1 352 ? -0.977 -13.997 -2.722 1.00 98.75 352 VAL A O 1
ATOM 2700 N N . THR A 1 353 ? 0.271 -15.726 -2.050 1.00 98.38 353 THR A N 1
ATOM 2701 C CA . THR A 1 353 ? -0.569 -16.757 -2.684 1.00 98.38 353 THR A CA 1
ATOM 2702 C C . THR A 1 353 ? -1.961 -16.887 -2.055 1.00 98.38 353 THR A C 1
ATOM 2704 O O . THR A 1 353 ? -2.890 -17.361 -2.711 1.00 98.38 353 THR A O 1
ATOM 2707 N N . ASN A 1 354 ? -2.138 -16.415 -0.818 1.00 98.38 354 ASN A N 1
ATOM 2708 C CA . ASN A 1 354 ? -3.433 -16.371 -0.131 1.00 98.38 354 ASN A CA 1
ATOM 2709 C C . ASN A 1 354 ? -4.264 -15.127 -0.511 1.00 98.38 354 ASN A C 1
ATOM 2711 O O . ASN A 1 354 ? -5.490 -15.141 -0.419 1.00 98.38 354 ASN A O 1
ATOM 2715 N N . ASN A 1 355 ? -3.614 -14.062 -0.983 1.00 98.69 355 ASN A N 1
ATOM 2716 C CA . ASN A 1 355 ? -4.191 -12.732 -1.200 1.00 98.69 355 ASN A CA 1
ATOM 2717 C C . ASN A 1 355 ? -4.753 -12.626 -2.624 1.00 98.69 355 ASN A C 1
ATOM 2719 O O . ASN A 1 355 ? -4.310 -11.836 -3.462 1.00 98.69 355 ASN A O 1
ATOM 2723 N N . THR A 1 356 ? -5.701 -13.513 -2.935 1.00 98.25 356 THR A N 1
ATOM 2724 C CA . THR A 1 356 ? -6.216 -13.706 -4.304 1.00 98.25 356 THR A CA 1
ATOM 2725 C C . THR A 1 356 ? -6.900 -12.462 -4.887 1.00 98.25 356 THR A C 1
ATOM 2727 O O . THR A 1 356 ? -6.951 -12.317 -6.108 1.00 98.25 356 THR A O 1
ATOM 2730 N N . SER A 1 357 ? -7.335 -11.535 -4.027 1.00 98.50 357 SER A N 1
ATOM 2731 C CA . SER A 1 357 ? -7.922 -10.237 -4.383 1.00 98.50 357 SER A CA 1
ATOM 2732 C C . SER A 1 357 ? -6.909 -9.183 -4.867 1.00 98.50 357 SER A C 1
ATOM 2734 O O . SER A 1 357 ? -7.330 -8.132 -5.356 1.00 98.50 357 SER A O 1
ATOM 2736 N N . LEU A 1 358 ? -5.591 -9.430 -4.777 1.00 98.81 358 LEU A N 1
ATOM 2737 C CA . LEU A 1 358 ? -4.566 -8.433 -5.118 1.00 98.81 358 LEU A CA 1
ATOM 2738 C C . LEU A 1 358 ? -4.693 -7.920 -6.562 1.00 98.81 358 LEU A C 1
ATOM 2740 O O . LEU A 1 358 ? -4.490 -8.643 -7.537 1.00 98.81 358 LEU A O 1
ATOM 2744 N N . SER A 1 359 ? -4.948 -6.617 -6.673 1.00 98.75 359 SER A N 1
ATOM 2745 C CA . SER A 1 359 ? -4.991 -5.847 -7.922 1.00 98.75 359 SER A CA 1
ATOM 2746 C C . SER A 1 359 ? -3.742 -4.977 -8.119 1.00 98.75 359 SER A C 1
ATOM 2748 O O . SER A 1 359 ? -3.378 -4.655 -9.255 1.00 98.75 359 SER A O 1
ATOM 2750 N N . ARG A 1 360 ? -3.047 -4.636 -7.025 1.00 98.94 360 ARG A N 1
ATOM 2751 C CA . ARG A 1 360 ? -1.784 -3.891 -7.016 1.00 98.94 360 ARG A CA 1
ATOM 2752 C C . ARG A 1 360 ? -0.814 -4.479 -5.994 1.00 98.94 360 ARG A C 1
ATOM 2754 O O . ARG A 1 360 ? -1.137 -4.548 -4.810 1.00 98.94 360 ARG A O 1
ATOM 2761 N N . LEU A 1 361 ? 0.398 -4.796 -6.445 1.00 98.94 361 LEU A N 1
ATOM 2762 C CA . LEU A 1 361 ? 1.485 -5.303 -5.610 1.00 98.94 361 LEU A CA 1
ATOM 2763 C C . LEU A 1 361 ? 2.757 -4.479 -5.848 1.00 98.94 361 LEU A C 1
ATOM 2765 O O . LEU A 1 361 ? 3.219 -4.350 -6.985 1.00 98.94 361 LEU A O 1
ATOM 2769 N N . ARG A 1 362 ? 3.327 -3.909 -4.783 1.00 98.94 362 ARG A N 1
ATOM 2770 C CA . ARG A 1 362 ? 4.586 -3.154 -4.839 1.00 98.94 362 ARG A CA 1
ATOM 2771 C C . ARG A 1 362 ? 5.547 -3.638 -3.761 1.00 98.94 362 ARG A C 1
ATOM 2773 O O . ARG A 1 362 ? 5.338 -3.390 -2.580 1.00 98.94 362 ARG A O 1
ATOM 2780 N N . VAL A 1 363 ? 6.602 -4.304 -4.222 1.00 98.94 363 VAL A N 1
ATOM 2781 C CA . VAL A 1 363 ? 7.626 -5.007 -3.427 1.00 98.94 363 VAL A CA 1
ATOM 2782 C C . VAL A 1 363 ? 9.047 -4.592 -3.840 1.00 98.94 363 VAL A C 1
ATOM 2784 O O . VAL A 1 363 ? 10.023 -5.281 -3.559 1.00 98.94 363 VAL A O 1
ATOM 2787 N N . HIS A 1 364 ? 9.176 -3.478 -4.562 1.00 98.94 364 HIS A N 1
ATOM 2788 C CA . HIS A 1 364 ? 10.455 -2.965 -5.049 1.00 98.94 364 HIS A CA 1
ATOM 2789 C C . HIS A 1 364 ? 11.383 -2.488 -3.926 1.00 98.94 364 HIS A C 1
ATOM 2791 O O . HIS A 1 364 ? 10.924 -2.279 -2.806 1.00 98.94 364 HIS A O 1
ATOM 2797 N N . ASN A 1 365 ? 12.675 -2.322 -4.217 1.00 98.88 365 ASN A N 1
ATOM 2798 C CA . ASN A 1 365 ? 13.694 -1.944 -3.227 1.00 98.88 365 ASN A CA 1
ATOM 2799 C C . ASN A 1 365 ? 13.661 -2.883 -2.000 1.00 98.88 365 ASN A C 1
ATOM 2801 O O . ASN A 1 365 ? 13.444 -2.460 -0.866 1.00 98.88 365 ASN A O 1
ATOM 2805 N N . ASN A 1 366 ? 13.814 -4.182 -2.263 1.00 98.88 366 ASN A N 1
ATOM 2806 C CA . ASN A 1 366 ? 13.866 -5.260 -1.271 1.00 98.88 366 ASN A CA 1
ATOM 2807 C C . ASN A 1 366 ? 14.991 -6.250 -1.659 1.00 98.88 366 ASN A C 1
ATOM 2809 O O . ASN A 1 366 ? 15.886 -5.921 -2.439 1.00 98.88 366 ASN A O 1
ATOM 2813 N N . LYS A 1 367 ? 14.997 -7.454 -1.079 1.00 98.75 367 LYS A N 1
ATOM 2814 C CA . LYS A 1 367 ? 16.019 -8.498 -1.276 1.00 98.75 367 LYS A CA 1
ATOM 2815 C C . LYS A 1 367 ? 15.398 -9.795 -1.823 1.00 98.75 367 LYS A C 1
ATOM 2817 O O . LYS A 1 367 ? 15.906 -10.883 -1.557 1.00 98.75 367 LYS A O 1
ATOM 2822 N N . LEU A 1 368 ? 14.278 -9.697 -2.548 1.00 98.88 368 LEU A N 1
ATOM 2823 C CA . LEU A 1 368 ? 13.524 -10.853 -3.037 1.00 98.88 368 LEU A CA 1
ATOM 2824 C C . LEU A 1 368 ? 14.301 -11.604 -4.121 1.00 98.88 368 LEU A C 1
ATOM 2826 O O . LEU A 1 368 ? 14.624 -11.040 -5.164 1.00 98.88 368 LEU A O 1
ATOM 2830 N N . THR A 1 369 ? 14.533 -12.898 -3.901 1.00 98.31 369 THR A N 1
ATOM 2831 C CA . THR A 1 369 ? 15.137 -13.814 -4.892 1.00 98.31 369 THR A CA 1
ATOM 2832 C C . THR A 1 369 ? 14.095 -14.592 -5.705 1.00 98.31 369 THR A C 1
ATOM 2834 O O . THR A 1 369 ? 14.386 -15.097 -6.792 1.00 98.31 369 THR A O 1
ATOM 2837 N N . HIS A 1 370 ? 12.858 -14.658 -5.205 1.00 98.31 370 HIS A N 1
ATOM 2838 C CA . HIS A 1 370 ? 11.705 -15.267 -5.860 1.00 98.31 370 HIS A CA 1
ATOM 2839 C C . HIS A 1 370 ? 10.421 -14.489 -5.533 1.00 98.31 370 HIS A C 1
ATOM 2841 O O . HIS A 1 370 ? 10.331 -13.841 -4.490 1.00 98.31 370 HIS A O 1
ATOM 2847 N N . LEU A 1 371 ? 9.428 -14.572 -6.422 1.00 98.69 371 LEU A N 1
ATOM 2848 C CA . LEU A 1 371 ? 8.105 -13.972 -6.261 1.00 98.69 371 LEU A CA 1
ATOM 2849 C C . LEU A 1 371 ? 7.068 -14.815 -7.024 1.00 98.69 371 LEU A C 1
ATOM 2851 O O . LEU A 1 371 ? 7.085 -14.842 -8.256 1.00 98.69 371 LEU A O 1
ATOM 2855 N N . ASP A 1 372 ? 6.164 -15.489 -6.304 1.00 98.56 372 ASP A N 1
ATOM 2856 C CA . ASP A 1 372 ? 5.036 -16.212 -6.905 1.00 98.56 372 ASP A CA 1
ATOM 2857 C C . ASP A 1 372 ? 3.767 -15.348 -6.887 1.00 98.56 372 ASP A C 1
ATOM 2859 O O . ASP A 1 372 ? 3.172 -15.127 -5.836 1.00 98.56 372 ASP A O 1
ATOM 2863 N N . VAL A 1 373 ? 3.333 -14.895 -8.068 1.00 98.50 373 VAL A N 1
ATOM 2864 C CA . VAL A 1 373 ? 2.043 -14.206 -8.274 1.00 98.50 373 VAL A CA 1
ATOM 2865 C C . VAL A 1 373 ? 0.987 -15.100 -8.943 1.00 98.50 373 VAL A C 1
ATOM 2867 O O . VAL A 1 373 ? -0.031 -14.620 -9.443 1.00 98.50 373 VAL A O 1
ATOM 2870 N N . SER A 1 374 ? 1.190 -16.424 -8.969 1.00 97.31 374 SER A N 1
ATOM 2871 C CA . SER A 1 374 ? 0.338 -17.379 -9.696 1.00 97.31 374 SER A CA 1
ATOM 2872 C C . SER A 1 374 ? -1.115 -17.448 -9.210 1.00 97.31 374 SER A C 1
ATOM 2874 O O . SER A 1 374 ? -1.957 -18.022 -9.908 1.00 97.31 374 SER A O 1
ATOM 2876 N N . LYS A 1 375 ? -1.431 -16.885 -8.038 1.00 98.19 375 LYS A N 1
ATOM 2877 C CA . LYS A 1 375 ? -2.788 -16.834 -7.467 1.00 98.19 375 LYS A CA 1
ATOM 2878 C C . LYS A 1 375 ? -3.483 -15.487 -7.644 1.00 98.19 375 LYS A C 1
ATOM 2880 O O . LYS A 1 375 ? -4.706 -15.428 -7.554 1.00 98.19 375 LYS A O 1
ATOM 2885 N N . ASN A 1 376 ? -2.736 -14.426 -7.932 1.00 98.38 376 ASN A N 1
ATOM 2886 C CA . ASN A 1 376 ? -3.232 -13.051 -7.967 1.00 98.38 376 ASN A CA 1
ATOM 2887 C C . ASN A 1 376 ? -3.734 -12.721 -9.383 1.00 98.38 376 ASN A C 1
ATOM 2889 O O . ASN A 1 376 ? -3.215 -11.853 -10.079 1.00 98.38 376 ASN A O 1
ATOM 2893 N N . THR A 1 377 ? -4.740 -13.465 -9.850 1.00 97.69 377 THR A N 1
ATOM 2894 C CA . THR A 1 377 ? -5.258 -13.377 -11.231 1.00 97.69 377 THR A CA 1
ATOM 2895 C C . THR A 1 377 ? -5.901 -12.024 -11.561 1.00 97.69 377 THR A C 1
ATOM 2897 O O . THR A 1 377 ? -6.045 -11.683 -12.735 1.00 97.69 377 THR A O 1
ATOM 2900 N N . GLY A 1 378 ? -6.256 -11.235 -10.539 1.00 97.81 378 GLY A N 1
ATOM 2901 C CA . GLY A 1 378 ? -6.748 -9.861 -10.659 1.00 97.81 378 GLY A CA 1
ATOM 2902 C C . GLY A 1 378 ? -5.668 -8.775 -10.780 1.00 97.81 378 GLY A C 1
ATOM 2903 O O . GLY A 1 378 ? -6.026 -7.602 -10.893 1.00 97.81 378 GLY A O 1
ATOM 2904 N N . LEU A 1 379 ? -4.376 -9.129 -10.754 1.00 98.69 379 LEU A N 1
ATOM 2905 C CA . LEU A 1 379 ? -3.256 -8.184 -10.687 1.00 98.69 379 LEU A CA 1
ATOM 2906 C C . LEU A 1 379 ? -3.135 -7.307 -11.948 1.00 98.69 379 LEU A C 1
ATOM 2908 O O . LEU A 1 379 ? -3.093 -7.811 -13.070 1.00 98.69 379 LEU A O 1
ATOM 2912 N N . LYS A 1 380 ? -3.041 -5.983 -11.748 1.00 98.81 380 LYS A N 1
ATOM 2913 C CA . LYS A 1 380 ? -2.981 -4.953 -12.807 1.00 98.81 380 LYS A CA 1
ATOM 2914 C C . LYS A 1 380 ? -1.715 -4.098 -12.789 1.00 98.81 380 LYS A C 1
ATOM 2916 O O . LYS A 1 380 ? -1.265 -3.665 -13.846 1.00 98.81 380 LYS A O 1
ATOM 2921 N N . ASP A 1 381 ? -1.172 -3.839 -11.602 1.00 98.88 381 ASP A N 1
ATOM 2922 C CA . ASP A 1 381 ? 0.002 -2.991 -11.358 1.00 98.88 381 ASP A CA 1
ATOM 2923 C C . ASP A 1 381 ? 0.986 -3.765 -10.473 1.00 98.88 381 ASP A C 1
ATOM 2925 O O . ASP A 1 381 ? 0.751 -3.917 -9.270 1.00 98.88 381 ASP A O 1
ATOM 2929 N N . LEU A 1 382 ? 2.051 -4.288 -11.087 1.00 98.94 382 LEU A N 1
ATOM 2930 C CA . LEU A 1 382 ? 3.137 -4.989 -10.404 1.00 98.94 382 LEU A CA 1
ATOM 2931 C C . LEU A 1 382 ? 4.418 -4.155 -10.481 1.00 98.94 382 LEU A C 1
ATOM 2933 O O . LEU A 1 382 ? 4.930 -3.904 -11.574 1.00 98.94 382 LEU A O 1
ATOM 2937 N N . ASN A 1 383 ? 4.963 -3.779 -9.321 1.00 98.94 383 ASN A N 1
ATOM 2938 C CA . ASN A 1 383 ? 6.330 -3.272 -9.219 1.00 98.94 383 ASN A CA 1
ATOM 2939 C C . ASN A 1 383 ? 7.176 -4.129 -8.271 1.00 98.94 383 ASN A C 1
ATOM 2941 O O . ASN A 1 383 ? 7.018 -4.057 -7.049 1.00 98.94 383 ASN A O 1
ATOM 2945 N N . CYS A 1 384 ? 8.096 -4.889 -8.858 1.00 98.88 384 CYS A N 1
ATOM 2946 C CA . CYS A 1 384 ? 9.104 -5.711 -8.194 1.00 98.88 384 CYS A CA 1
ATOM 2947 C C . CYS A 1 384 ? 10.535 -5.319 -8.615 1.00 98.88 384 CYS A C 1
ATOM 2949 O O . CYS A 1 384 ? 11.450 -6.141 -8.560 1.00 98.88 384 CYS A O 1
ATOM 2951 N N . ASN A 1 385 ? 10.736 -4.079 -9.073 1.00 98.81 385 ASN A N 1
ATOM 2952 C CA . ASN A 1 385 ? 12.046 -3.583 -9.485 1.00 98.81 385 ASN A CA 1
ATOM 2953 C C . ASN A 1 385 ? 13.041 -3.493 -8.305 1.00 98.81 385 ASN A C 1
ATOM 2955 O O . ASN A 1 385 ? 12.625 -3.549 -7.149 1.00 98.81 385 ASN A O 1
ATOM 2959 N N . ASN A 1 386 ? 14.347 -3.416 -8.578 1.00 98.88 386 ASN A N 1
ATOM 2960 C CA . ASN A 1 386 ? 15.405 -3.388 -7.552 1.00 98.88 386 ASN A CA 1
ATOM 2961 C C . ASN A 1 386 ? 15.274 -4.541 -6.533 1.00 98.88 386 ASN A C 1
ATOM 2963 O O . ASN A 1 386 ? 15.000 -4.336 -5.348 1.00 98.88 386 ASN A O 1
ATOM 2967 N N . ASN A 1 387 ? 15.423 -5.764 -7.039 1.00 98.88 387 ASN A N 1
ATOM 2968 C CA . ASN A 1 387 ? 15.404 -7.021 -6.290 1.00 98.88 387 ASN A CA 1
ATOM 2969 C C . ASN A 1 387 ? 16.432 -7.998 -6.913 1.00 98.88 387 ASN A C 1
ATOM 2971 O O . ASN A 1 387 ? 17.273 -7.597 -7.716 1.00 98.88 387 ASN A O 1
ATOM 2975 N N . GLN A 1 388 ? 16.403 -9.274 -6.525 1.00 98.69 388 GLN A N 1
ATOM 2976 C CA . GLN A 1 388 ? 17.328 -10.328 -6.973 1.00 98.69 388 GLN A CA 1
ATOM 2977 C C . GLN A 1 388 ? 16.578 -11.442 -7.732 1.00 98.69 388 GLN A C 1
ATOM 2979 O O . GLN A 1 388 ? 16.932 -12.621 -7.661 1.00 98.69 388 GLN A O 1
ATOM 2984 N N . LEU A 1 389 ? 15.493 -11.093 -8.437 1.00 98.81 389 LEU A N 1
ATOM 2985 C CA . LEU A 1 389 ? 14.653 -12.062 -9.141 1.00 98.81 389 LEU A CA 1
ATOM 2986 C C . LEU A 1 389 ? 15.383 -12.605 -10.375 1.00 98.81 389 LEU A C 1
ATOM 2988 O O . LEU A 1 389 ? 15.636 -11.877 -11.331 1.00 98.81 389 LEU A O 1
ATOM 2992 N N . THR A 1 390 ? 15.661 -13.908 -10.376 1.00 98.25 390 THR A N 1
ATOM 2993 C CA . THR A 1 390 ? 16.258 -14.634 -11.518 1.00 98.25 390 THR A CA 1
ATOM 2994 C C . THR A 1 390 ? 15.216 -15.139 -12.524 1.00 98.25 390 THR A C 1
ATOM 2996 O O . THR A 1 390 ? 15.537 -15.462 -13.670 1.00 98.25 390 THR A O 1
ATOM 2999 N N . SER A 1 391 ? 13.949 -15.206 -12.102 1.00 98.19 391 SER A N 1
ATOM 3000 C CA . SER A 1 391 ? 12.786 -15.561 -12.921 1.00 98.19 391 SER A CA 1
ATOM 3001 C C . SER A 1 391 ? 11.509 -14.932 -12.350 1.00 98.19 391 SER A C 1
ATOM 3003 O O . SER A 1 391 ? 11.427 -14.664 -11.151 1.00 98.19 391 SER A O 1
ATOM 3005 N N . LEU A 1 392 ? 10.509 -14.705 -13.207 1.00 98.44 392 LEU A N 1
ATOM 3006 C CA . LEU A 1 392 ? 9.204 -14.151 -12.837 1.00 98.44 392 LEU A CA 1
ATOM 3007 C C . LEU A 1 392 ? 8.116 -14.783 -13.719 1.00 98.44 392 LEU A C 1
ATOM 3009 O O . LEU A 1 392 ? 8.192 -14.700 -14.943 1.00 98.44 392 LEU A O 1
ATOM 3013 N N . ASN A 1 393 ? 7.118 -15.430 -13.111 1.00 98.06 393 ASN A N 1
ATOM 3014 C CA . ASN A 1 393 ? 6.033 -16.102 -13.833 1.00 98.06 393 ASN A CA 1
ATOM 3015 C C . ASN A 1 393 ? 4.754 -15.252 -13.819 1.00 98.06 393 ASN A C 1
ATOM 3017 O O . ASN A 1 393 ? 4.160 -15.039 -12.764 1.00 98.06 393 ASN A O 1
ATOM 3021 N N . LEU A 1 394 ? 4.317 -14.804 -14.998 1.00 97.88 394 LEU A N 1
ATOM 3022 C CA . LEU A 1 394 ? 3.183 -13.889 -15.174 1.00 97.88 394 LEU A CA 1
ATOM 3023 C C . LEU A 1 394 ? 2.001 -14.511 -15.932 1.00 97.88 394 LEU A C 1
ATOM 3025 O O . LEU A 1 394 ? 1.035 -13.808 -16.238 1.00 97.88 394 LEU A O 1
ATOM 3029 N N . SER A 1 395 ? 2.043 -15.818 -16.217 1.00 96.69 395 SER A N 1
ATOM 3030 C CA . SER A 1 395 ? 1.074 -16.504 -17.088 1.00 96.69 395 SER A CA 1
ATOM 3031 C C . SER A 1 395 ? -0.381 -16.420 -16.607 1.00 96.69 395 SER A C 1
ATOM 3033 O O . SER A 1 395 ? -1.296 -16.370 -17.426 1.00 96.69 395 SER A O 1
ATOM 3035 N N . ASN A 1 396 ? -0.596 -16.341 -15.290 1.00 94.69 396 ASN A N 1
ATOM 3036 C CA . ASN A 1 396 ? -1.922 -16.211 -14.679 1.00 94.69 396 ASN A CA 1
ATOM 3037 C C . ASN A 1 396 ? -2.383 -14.746 -14.507 1.00 94.69 396 ASN A C 1
ATOM 3039 O O . ASN A 1 396 ? -3.559 -14.508 -14.233 1.00 94.69 396 ASN A O 1
ATOM 3043 N N . ALA A 1 397 ? -1.498 -13.761 -14.693 1.00 96.88 397 ALA A N 1
ATOM 3044 C CA . ALA A 1 397 ? -1.782 -12.332 -14.523 1.00 96.88 397 ALA A CA 1
ATOM 3045 C C . ALA A 1 397 ? -2.281 -11.683 -15.833 1.00 96.88 397 ALA A C 1
ATOM 3047 O O . ALA A 1 397 ? -1.785 -10.644 -16.272 1.00 96.88 397 ALA A O 1
ATOM 3048 N N . ALA A 1 398 ? -3.262 -12.297 -16.501 1.00 96.69 398 ALA A N 1
ATOM 3049 C CA . ALA A 1 398 ? -3.752 -11.841 -17.812 1.00 96.69 398 ALA A CA 1
ATOM 3050 C C . ALA A 1 398 ? -4.346 -10.410 -17.800 1.00 96.69 398 ALA A C 1
ATOM 3052 O O . ALA A 1 398 ? -4.430 -9.766 -18.844 1.00 96.69 398 ALA A O 1
ATOM 3053 N N . GLY A 1 399 ? -4.728 -9.904 -16.620 1.00 97.69 399 GLY A N 1
ATOM 3054 C CA . GLY A 1 399 ? -5.196 -8.532 -16.396 1.00 97.69 399 GLY A CA 1
ATOM 3055 C C . GLY A 1 399 ? -4.101 -7.465 -16.238 1.00 97.69 399 GLY A C 1
ATOM 3056 O O . GLY A 1 399 ? -4.445 -6.308 -16.010 1.00 97.69 399 GLY A O 1
ATOM 3057 N N . LEU A 1 400 ? -2.815 -7.826 -16.332 1.00 98.75 400 LEU A N 1
ATOM 3058 C CA . LEU A 1 400 ? -1.692 -6.933 -16.030 1.00 98.75 400 LEU A CA 1
ATOM 3059 C C . LEU A 1 400 ? -1.572 -5.782 -17.047 1.00 98.75 400 LEU A C 1
ATOM 3061 O O . LEU A 1 400 ? -1.333 -6.011 -18.232 1.00 98.75 400 LEU A O 1
ATOM 3065 N N . GLU A 1 401 ? -1.707 -4.540 -16.570 1.00 98.88 401 GLU A N 1
ATOM 3066 C CA . GLU A 1 401 ? -1.637 -3.312 -17.379 1.00 98.88 401 GLU A CA 1
ATOM 3067 C C . GLU A 1 401 ? -0.271 -2.606 -17.261 1.00 98.88 401 GLU A C 1
ATOM 3069 O O . GLU A 1 401 ? 0.164 -1.948 -18.209 1.00 98.88 401 GLU A O 1
ATOM 3074 N N . LYS A 1 402 ? 0.425 -2.759 -16.124 1.00 98.94 402 LYS A N 1
ATOM 3075 C CA . LYS A 1 402 ? 1.745 -2.170 -15.844 1.00 98.94 402 LYS A CA 1
ATOM 3076 C C . LYS A 1 402 ? 2.666 -3.181 -15.156 1.00 98.94 402 LYS A C 1
ATOM 3078 O O . LYS A 1 402 ? 2.292 -3.757 -14.134 1.00 98.94 402 LYS A O 1
ATOM 3083 N N . LEU A 1 403 ? 3.881 -3.330 -15.687 1.00 98.94 403 LEU A N 1
ATOM 3084 C CA . LEU A 1 403 ? 4.950 -4.151 -15.118 1.00 98.94 403 LEU A CA 1
ATOM 3085 C C . LEU A 1 403 ? 6.251 -3.353 -14.987 1.00 98.94 403 LEU A C 1
ATOM 3087 O O . LEU A 1 403 ? 6.819 -2.906 -15.986 1.00 98.94 403 LEU A O 1
ATOM 3091 N N . LEU A 1 404 ? 6.733 -3.232 -13.751 1.00 98.94 404 LEU A N 1
ATOM 3092 C CA . LEU A 1 404 ? 8.045 -2.695 -13.404 1.00 98.94 404 LEU A CA 1
ATOM 3093 C C . LEU A 1 404 ? 8.884 -3.808 -12.760 1.00 98.94 404 LEU A C 1
ATOM 3095 O O . LEU A 1 404 ? 8.585 -4.266 -11.655 1.00 98.94 404 LEU A O 1
ATOM 3099 N N . CYS A 1 405 ? 9.910 -4.264 -13.471 1.00 98.88 405 CYS A N 1
ATOM 3100 C CA . CYS A 1 405 ? 10.845 -5.302 -13.040 1.00 98.88 405 CYS A CA 1
ATOM 3101 C C . CYS A 1 405 ? 12.302 -4.957 -13.401 1.00 98.88 405 CYS A C 1
ATOM 3103 O O . CYS A 1 405 ? 13.140 -5.852 -13.533 1.00 98.88 405 CYS A O 1
ATOM 3105 N N . GLU A 1 406 ? 12.631 -3.668 -13.560 1.00 98.88 406 GLU A N 1
ATOM 3106 C CA . GLU A 1 406 ? 14.021 -3.265 -13.786 1.00 98.88 406 GLU A CA 1
ATOM 3107 C C . GLU A 1 406 ? 14.934 -3.558 -12.577 1.00 98.88 406 GLU A C 1
ATOM 3109 O O . GLU A 1 406 ? 14.450 -3.795 -11.471 1.00 98.88 406 GLU A O 1
ATOM 3114 N N . HIS A 1 407 ? 16.254 -3.580 -12.778 1.00 98.81 407 HIS A N 1
ATOM 3115 C CA . HIS A 1 407 ? 17.243 -3.900 -11.733 1.00 98.81 407 HIS A CA 1
ATOM 3116 C C . HIS A 1 407 ? 16.943 -5.237 -11.027 1.00 98.81 407 HIS A C 1
ATOM 3118 O O . HIS A 1 407 ? 16.603 -5.281 -9.844 1.00 98.81 407 HIS A O 1
ATOM 3124 N N . ASN A 1 408 ? 17.031 -6.322 -11.794 1.00 98.88 408 ASN A N 1
ATOM 3125 C CA . ASN A 1 408 ? 16.870 -7.707 -11.346 1.00 98.88 408 ASN A CA 1
ATOM 3126 C C . ASN A 1 408 ? 17.849 -8.617 -12.124 1.00 98.88 408 ASN A C 1
ATOM 3128 O O . ASN A 1 408 ? 18.670 -8.141 -12.910 1.00 98.88 408 ASN A O 1
ATOM 3132 N N . GLU A 1 409 ? 17.780 -9.933 -11.915 1.00 98.62 409 GLU A N 1
ATOM 3133 C CA . GLU A 1 409 ? 18.668 -10.928 -12.536 1.00 98.62 409 GLU A CA 1
ATOM 3134 C C . GLU A 1 409 ? 17.948 -11.767 -13.618 1.00 98.62 409 GLU A C 1
ATOM 3136 O O . GLU A 1 409 ? 18.337 -12.900 -13.914 1.00 98.62 409 GLU A O 1
ATOM 3141 N N . LEU A 1 410 ? 16.878 -11.232 -14.224 1.00 98.75 410 LEU A N 1
ATOM 3142 C CA . LEU A 1 410 ? 16.048 -11.963 -15.185 1.00 98.75 410 LEU A CA 1
ATOM 3143 C C . LEU A 1 410 ? 16.831 -12.257 -16.471 1.00 98.75 410 LEU A C 1
ATOM 3145 O O . LEU A 1 410 ? 17.249 -11.348 -17.187 1.00 98.75 410 LEU A O 1
ATOM 3149 N N . THR A 1 411 ? 16.977 -13.538 -16.806 1.00 98.19 411 THR A N 1
ATOM 3150 C CA . THR A 1 411 ? 17.599 -14.003 -18.067 1.00 98.19 411 THR A CA 1
ATOM 3151 C C . THR A 1 411 ? 16.606 -14.111 -19.228 1.00 98.19 411 THR A C 1
ATOM 3153 O O . THR A 1 411 ? 16.990 -14.131 -20.398 1.00 98.19 411 THR A O 1
ATOM 3156 N N . ASN A 1 412 ? 15.319 -14.203 -18.894 1.00 98.12 412 ASN A N 1
ATOM 3157 C CA . ASN A 1 412 ? 14.181 -14.331 -19.795 1.00 98.12 412 ASN A CA 1
ATOM 3158 C C . ASN A 1 412 ? 12.918 -13.798 -19.093 1.00 98.12 412 ASN A C 1
ATOM 3160 O O . ASN A 1 412 ? 12.867 -13.760 -17.862 1.00 98.12 412 ASN A O 1
ATOM 3164 N N . ILE A 1 413 ? 11.903 -13.410 -19.867 1.00 98.44 413 ILE A N 1
ATOM 3165 C CA . ILE A 1 413 ? 10.577 -13.062 -19.350 1.00 98.44 413 ILE A CA 1
ATOM 3166 C C . ILE A 1 413 ? 9.502 -13.425 -20.385 1.00 98.44 413 ILE A C 1
ATOM 3168 O O . ILE A 1 413 ? 9.626 -13.071 -21.557 1.00 98.44 413 ILE A O 1
ATOM 3172 N N . ASP A 1 414 ? 8.458 -14.143 -19.962 1.00 98.56 414 ASP A N 1
ATOM 3173 C CA . ASP A 1 414 ? 7.276 -14.423 -20.786 1.00 98.56 414 ASP A CA 1
ATOM 3174 C C . ASP A 1 414 ? 6.152 -13.455 -20.404 1.00 98.56 414 ASP A C 1
ATOM 3176 O O . ASP A 1 414 ? 5.647 -13.478 -19.281 1.00 98.56 414 ASP A O 1
ATOM 3180 N N . ILE A 1 415 ? 5.783 -12.600 -21.359 1.00 98.62 415 ILE A N 1
ATOM 3181 C CA . ILE A 1 415 ? 4.695 -11.619 -21.256 1.00 98.62 415 ILE A CA 1
ATOM 3182 C C . ILE A 1 415 ? 3.532 -11.933 -22.214 1.00 98.62 415 ILE A C 1
ATOM 3184 O O . ILE A 1 415 ? 2.627 -11.115 -22.393 1.00 98.62 415 ILE A O 1
ATOM 3188 N N . SER A 1 416 ? 3.535 -13.112 -22.849 1.00 98.31 416 SER A N 1
ATOM 3189 C CA . SER A 1 416 ? 2.624 -13.479 -23.946 1.00 98.31 416 SER A CA 1
ATOM 3190 C C . SER A 1 416 ? 1.143 -13.503 -23.554 1.00 98.31 416 SER A C 1
ATOM 3192 O O . SER A 1 416 ? 0.280 -13.274 -24.404 1.00 98.31 416 SER A O 1
ATOM 3194 N N . GLN A 1 417 ? 0.844 -13.755 -22.275 1.00 98.00 417 GLN A N 1
ATOM 3195 C CA . GLN A 1 417 ? -0.520 -13.768 -21.733 1.00 98.00 417 GLN A CA 1
ATOM 3196 C C . GLN A 1 417 ? -0.988 -12.377 -21.276 1.00 98.00 417 GLN A C 1
ATOM 3198 O O . GLN A 1 417 ? -2.189 -12.111 -21.207 1.00 98.00 417 GLN A O 1
ATOM 3203 N N . ASN A 1 418 ? -0.059 -11.455 -21.008 1.00 98.50 418 ASN A N 1
ATOM 3204 C CA . ASN A 1 418 ? -0.320 -10.123 -20.457 1.00 98.50 418 ASN A CA 1
ATOM 3205 C C . ASN A 1 418 ? -0.680 -9.132 -21.584 1.00 98.50 418 ASN A C 1
ATOM 3207 O O . ASN A 1 418 ? -0.063 -8.084 -21.765 1.00 98.50 418 ASN A O 1
ATOM 3211 N N . THR A 1 419 ? -1.672 -9.491 -22.401 1.00 98.25 419 THR A N 1
ATOM 3212 C CA . THR A 1 419 ? -2.036 -8.777 -23.646 1.00 98.25 419 THR A CA 1
ATOM 3213 C C . THR A 1 419 ? -2.536 -7.340 -23.430 1.00 98.25 419 THR A C 1
ATOM 3215 O O . THR A 1 419 ? -2.493 -6.522 -24.351 1.00 98.25 419 THR A O 1
ATOM 3218 N N . LEU A 1 420 ? -2.965 -7.008 -22.206 1.00 98.62 420 LEU A N 1
ATOM 3219 C CA . LEU A 1 420 ? -3.409 -5.671 -21.793 1.00 98.62 420 LEU A CA 1
ATOM 3220 C C . LEU A 1 420 ? -2.268 -4.743 -21.329 1.00 98.62 420 LEU A C 1
ATOM 3222 O O . LEU A 1 420 ? -2.537 -3.597 -20.967 1.00 98.62 420 LEU A O 1
ATOM 3226 N N . LEU A 1 421 ? -1.017 -5.213 -21.346 1.00 98.81 421 LEU A N 1
ATOM 3227 C CA . LEU A 1 421 ? 0.148 -4.469 -20.869 1.00 98.81 421 LEU A CA 1
ATOM 3228 C C . LEU A 1 421 ? 0.382 -3.197 -21.704 1.00 98.81 421 LEU A C 1
ATOM 3230 O O . LEU A 1 421 ? 0.563 -3.262 -22.921 1.00 98.81 421 LEU A O 1
ATOM 3234 N N . LYS A 1 422 ? 0.390 -2.042 -21.029 1.00 98.88 422 LYS A N 1
ATOM 3235 C CA . LYS A 1 422 ? 0.615 -0.696 -21.594 1.00 98.88 422 LYS A CA 1
ATOM 3236 C C . LYS A 1 422 ? 2.009 -0.164 -21.291 1.00 98.88 422 LYS A C 1
ATOM 3238 O O . LYS A 1 422 ? 2.561 0.613 -22.068 1.00 98.88 422 LYS A O 1
ATOM 3243 N N . GLU A 1 423 ? 2.583 -0.588 -20.171 1.00 98.94 423 GLU A N 1
ATOM 3244 C CA . GLU A 1 423 ? 3.909 -0.178 -19.729 1.00 98.94 423 GLU A CA 1
ATOM 3245 C C . GLU A 1 423 ? 4.717 -1.385 -19.255 1.00 98.94 423 GLU A C 1
ATOM 3247 O O . GLU A 1 423 ? 4.313 -2.088 -18.326 1.00 98.94 423 GLU A O 1
ATOM 3252 N N . LEU A 1 424 ? 5.878 -1.577 -19.881 1.00 98.88 424 LEU A N 1
ATOM 3253 C CA . LEU A 1 424 ? 6.885 -2.557 -19.496 1.00 98.88 424 LEU A CA 1
ATOM 3254 C C . LEU A 1 424 ? 8.211 -1.848 -19.224 1.00 98.88 424 LEU A C 1
ATOM 3256 O O . LEU A 1 424 ? 8.768 -1.217 -20.126 1.00 98.88 424 LEU A O 1
ATOM 3260 N N . LYS A 1 425 ? 8.744 -1.989 -18.009 1.00 98.94 425 LYS A N 1
ATOM 3261 C CA . LYS A 1 425 ? 10.135 -1.648 -17.690 1.00 98.94 425 LYS A CA 1
ATOM 3262 C C . LYS A 1 425 ? 10.853 -2.902 -17.190 1.00 98.94 425 LYS A C 1
ATOM 3264 O O . LYS A 1 425 ? 10.568 -3.389 -16.103 1.00 98.94 425 LYS A O 1
ATOM 3269 N N . CYS A 1 426 ? 11.766 -3.422 -18.002 1.00 98.88 426 CYS A N 1
ATOM 3270 C CA . CYS A 1 426 ? 12.595 -4.600 -17.731 1.00 98.88 426 CYS A CA 1
ATOM 3271 C C . CYS A 1 426 ? 14.092 -4.313 -17.966 1.00 98.88 426 CYS A C 1
ATOM 3273 O O . CYS A 1 426 ? 14.886 -5.211 -18.247 1.00 98.88 426 CYS A O 1
ATOM 3275 N N . SER A 1 427 ? 14.490 -3.042 -17.876 1.00 98.88 427 SER A N 1
ATOM 3276 C CA . SER A 1 427 ? 15.883 -2.604 -18.000 1.00 98.88 427 SER A CA 1
ATOM 3277 C C . SER A 1 427 ? 16.782 -3.118 -16.870 1.00 98.88 427 SER A C 1
ATOM 3279 O O . SER A 1 427 ? 16.276 -3.522 -15.828 1.00 98.88 427 SER A O 1
ATOM 3281 N N . TYR A 1 428 ? 18.105 -3.083 -17.039 1.00 98.88 428 TYR A N 1
ATOM 3282 C CA . TYR A 1 428 ? 19.072 -3.590 -16.049 1.00 98.88 428 TYR A CA 1
ATOM 3283 C C . TYR A 1 428 ? 18.743 -5.027 -15.605 1.00 98.88 428 TYR A C 1
ATOM 3285 O O . TYR A 1 428 ? 18.435 -5.286 -14.442 1.00 98.88 428 TYR A O 1
ATOM 3293 N N . ASN A 1 429 ? 18.760 -5.938 -16.574 1.00 98.88 429 ASN A N 1
ATOM 3294 C CA . ASN A 1 429 ? 18.552 -7.375 -16.403 1.00 98.88 429 ASN A CA 1
ATOM 3295 C C . ASN A 1 429 ? 19.544 -8.138 -17.314 1.00 98.88 429 ASN A C 1
ATOM 3297 O O . ASN A 1 429 ? 20.452 -7.551 -17.908 1.00 98.88 429 ASN A O 1
ATOM 3301 N N . ALA A 1 430 ? 19.399 -9.460 -17.425 1.00 98.62 430 ALA A N 1
ATOM 3302 C CA . ALA A 1 430 ? 20.219 -10.323 -18.277 1.00 98.62 430 ALA A CA 1
ATOM 3303 C C . ALA A 1 430 ? 19.442 -10.876 -19.493 1.00 98.62 430 ALA A C 1
ATOM 3305 O O . ALA A 1 430 ? 19.767 -11.954 -19.996 1.00 98.62 430 ALA A O 1
ATOM 3306 N N . LEU A 1 431 ? 18.408 -10.167 -19.968 1.00 98.81 431 LEU A N 1
ATOM 3307 C CA . LEU A 1 431 ? 17.541 -10.636 -21.052 1.00 98.81 431 LEU A CA 1
ATOM 3308 C C . LEU A 1 431 ? 18.323 -10.752 -22.366 1.00 98.81 431 LEU A C 1
ATOM 3310 O O . LEU A 1 431 ? 18.884 -9.771 -22.853 1.00 98.81 431 LEU A O 1
ATOM 3314 N N . THR A 1 432 ? 18.318 -11.943 -22.963 1.00 98.50 432 THR A N 1
ATOM 3315 C CA . THR A 1 432 ? 18.925 -12.207 -24.287 1.00 98.50 432 THR A CA 1
ATOM 3316 C C . THR A 1 432 ? 17.914 -12.116 -25.434 1.00 98.50 432 THR A C 1
ATOM 3318 O O . THR A 1 432 ? 18.286 -11.843 -26.576 1.00 98.50 432 THR A O 1
ATOM 3321 N N . THR A 1 433 ? 16.626 -12.289 -25.129 1.00 98.50 433 THR A N 1
ATOM 3322 C CA . THR A 1 433 ? 15.490 -12.146 -26.048 1.00 98.50 433 THR A CA 1
ATOM 3323 C C . THR A 1 433 ? 14.302 -11.490 -25.338 1.00 98.50 433 THR A C 1
ATOM 3325 O O . THR A 1 433 ? 14.161 -11.590 -24.118 1.00 98.50 433 THR A O 1
ATOM 3328 N N . LEU A 1 434 ? 13.434 -10.829 -26.108 1.00 98.75 434 LEU A N 1
ATOM 3329 C CA . LEU A 1 434 ? 12.161 -10.279 -25.640 1.00 98.75 434 LEU A CA 1
ATOM 3330 C C . LEU A 1 434 ? 11.119 -10.388 -26.765 1.00 98.75 434 LEU A C 1
ATOM 3332 O O . LEU A 1 434 ? 11.303 -9.792 -27.824 1.00 98.75 434 LEU A O 1
ATOM 3336 N N . ASP A 1 435 ? 10.036 -11.136 -26.539 1.00 98.75 435 ASP A N 1
ATOM 3337 C CA . ASP A 1 435 ? 8.864 -11.171 -27.427 1.00 98.75 435 ASP A CA 1
ATOM 3338 C C . ASP A 1 435 ? 7.749 -10.304 -26.828 1.00 98.75 435 ASP A C 1
ATOM 3340 O O . ASP A 1 435 ? 7.126 -10.677 -25.835 1.00 98.75 435 ASP A O 1
ATOM 3344 N N . ALA A 1 436 ? 7.501 -9.147 -27.446 1.00 98.38 436 ALA A N 1
ATOM 3345 C CA . ALA A 1 436 ? 6.401 -8.242 -27.110 1.00 98.38 436 ALA A CA 1
ATOM 3346 C C . ALA A 1 436 ? 5.240 -8.303 -28.127 1.00 98.38 436 ALA A C 1
ATOM 3348 O O . ALA A 1 436 ? 4.330 -7.470 -28.091 1.00 98.38 436 ALA A O 1
ATOM 3349 N N . SER A 1 437 ? 5.237 -9.279 -29.046 1.00 98.62 437 SER A N 1
ATOM 3350 C CA . SER A 1 437 ? 4.322 -9.348 -30.201 1.00 98.62 437 SER A CA 1
ATOM 3351 C C . SER A 1 437 ? 2.843 -9.524 -29.842 1.00 98.62 437 SER A C 1
ATOM 3353 O O . SER A 1 437 ? 1.975 -9.369 -30.703 1.00 98.62 437 SER A O 1
ATOM 3355 N N . LYS A 1 438 ? 2.536 -9.882 -28.590 1.00 98.56 438 LYS A N 1
ATOM 3356 C CA . LYS A 1 438 ? 1.167 -10.037 -28.063 1.00 98.56 438 LYS A CA 1
ATOM 3357 C C . LYS A 1 438 ? 0.689 -8.815 -27.279 1.00 98.56 438 LYS A C 1
ATOM 3359 O O . LYS A 1 438 ? -0.504 -8.673 -27.029 1.00 98.56 438 LYS A O 1
ATOM 3364 N N . ASN A 1 439 ? 1.599 -7.915 -26.926 1.00 98.62 439 ASN A N 1
ATOM 3365 C CA . ASN A 1 439 ? 1.363 -6.761 -26.067 1.00 98.62 439 ASN A CA 1
ATOM 3366 C C . ASN A 1 439 ? 1.144 -5.519 -26.948 1.00 98.62 439 ASN A C 1
ATOM 3368 O O . ASN A 1 439 ? 1.838 -4.507 -26.847 1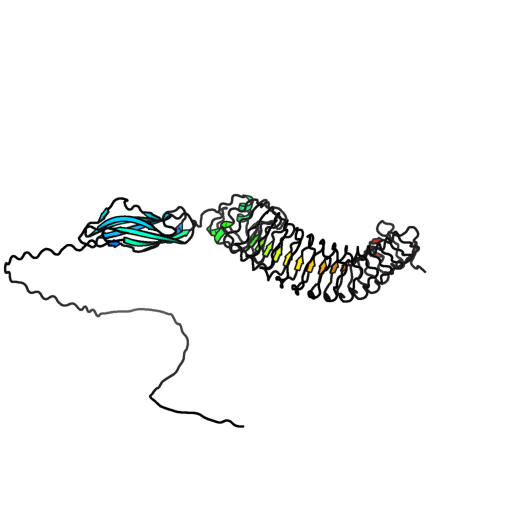.00 98.62 439 ASN A O 1
ATOM 3372 N N . THR A 1 440 ? 0.187 -5.612 -27.877 1.00 98.44 440 THR A N 1
ATOM 3373 C CA . THR A 1 440 ? -0.081 -4.581 -28.901 1.00 98.44 440 THR A CA 1
ATOM 3374 C C . THR A 1 440 ? -0.550 -3.247 -28.311 1.00 98.44 440 THR A C 1
ATOM 3376 O O . THR A 1 440 ? -0.516 -2.227 -28.993 1.00 98.44 440 THR A O 1
ATOM 3379 N N . SER A 1 441 ? -0.966 -3.252 -27.040 1.00 98.44 441 SER A N 1
ATOM 3380 C CA . SER A 1 441 ? -1.352 -2.067 -26.265 1.00 98.44 441 SER A CA 1
ATOM 3381 C C . SER A 1 441 ? -0.174 -1.346 -25.589 1.00 98.44 441 SER A C 1
ATOM 3383 O O . SER A 1 441 ? -0.415 -0.359 -24.899 1.00 98.44 441 SER A O 1
ATOM 3385 N N . LEU A 1 442 ? 1.077 -1.803 -25.760 1.00 98.81 442 LEU A N 1
ATOM 3386 C CA . LEU A 1 442 ? 2.253 -1.145 -25.177 1.00 98.81 442 LEU A CA 1
ATOM 3387 C C . LEU A 1 442 ? 2.414 0.288 -25.706 1.00 98.81 442 LEU A C 1
ATOM 3389 O O . LEU A 1 442 ? 2.701 0.505 -26.881 1.00 98.81 442 LEU A O 1
ATOM 3393 N N . GLU A 1 443 ? 2.299 1.256 -24.798 1.00 98.88 443 GLU A N 1
ATOM 3394 C CA . GLU A 1 443 ? 2.592 2.674 -25.018 1.00 98.88 443 GLU 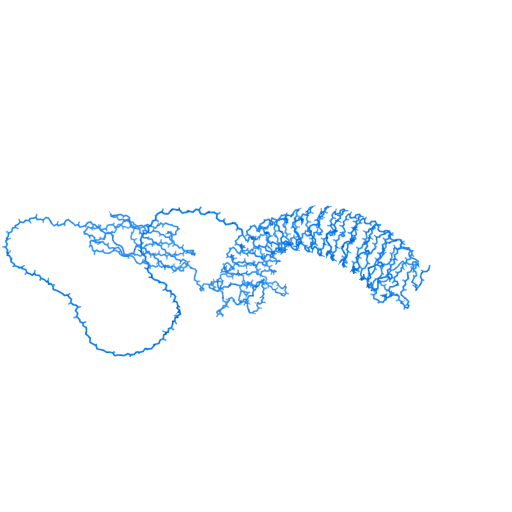A CA 1
ATOM 3395 C C . GLU A 1 443 ? 4.023 3.029 -24.581 1.00 98.88 443 GLU A C 1
ATOM 3397 O O . GLU A 1 443 ? 4.630 3.956 -25.126 1.00 98.88 443 GLU A O 1
ATOM 3402 N N . SER A 1 444 ? 4.593 2.286 -23.622 1.00 98.94 444 SER A N 1
ATOM 3403 C CA . SER A 1 444 ? 5.975 2.463 -23.169 1.00 98.94 444 SER A CA 1
ATOM 3404 C C . SER A 1 444 ? 6.706 1.138 -22.954 1.00 98.94 444 SER A C 1
ATOM 3406 O O . SER A 1 444 ? 6.247 0.281 -22.198 1.00 98.94 444 SER A O 1
ATOM 3408 N N . LEU A 1 445 ? 7.887 1.021 -23.562 1.00 98.94 445 LEU A N 1
ATOM 3409 C CA . LEU A 1 445 ? 8.822 -0.087 -23.380 1.00 98.94 445 LEU A CA 1
ATOM 3410 C C . LEU A 1 445 ? 10.193 0.454 -22.957 1.00 98.94 445 LEU A C 1
ATOM 3412 O O . LEU A 1 445 ? 10.796 1.245 -23.683 1.00 98.94 445 LEU A O 1
ATOM 3416 N N . ASN A 1 446 ? 10.704 0.004 -21.809 1.00 98.94 446 ASN A N 1
ATOM 3417 C CA . ASN A 1 446 ? 12.123 0.097 -21.471 1.00 98.94 446 ASN A CA 1
ATOM 3418 C C . ASN A 1 446 ? 12.726 -1.297 -21.301 1.00 98.94 446 ASN A C 1
ATOM 3420 O O . ASN A 1 446 ? 12.327 -2.043 -20.412 1.00 98.94 446 ASN A O 1
ATOM 3424 N N . CYS A 1 447 ? 13.706 -1.604 -22.141 1.00 98.88 447 CYS A N 1
ATOM 3425 C CA . CYS A 1 447 ? 14.487 -2.837 -22.143 1.00 98.88 447 CYS A CA 1
ATOM 3426 C C . CYS A 1 447 ? 16.003 -2.554 -22.168 1.00 98.88 447 CYS A C 1
ATOM 3428 O O . CYS A 1 447 ? 16.794 -3.443 -22.485 1.00 98.88 447 CYS A O 1
ATOM 3430 N N . GLY A 1 448 ? 16.429 -1.324 -21.851 1.00 98.81 448 GLY A N 1
ATOM 3431 C CA . GLY A 1 448 ? 17.842 -0.939 -21.885 1.00 98.81 448 GLY A CA 1
ATOM 3432 C C . GLY A 1 448 ? 18.705 -1.587 -20.793 1.00 98.81 448 GLY A C 1
ATOM 3433 O O . GLY A 1 448 ? 18.175 -2.036 -19.784 1.00 98.81 448 GLY A O 1
ATOM 3434 N N . TYR A 1 449 ? 20.027 -1.652 -20.969 1.00 98.81 449 TYR A N 1
ATOM 3435 C CA . TYR A 1 449 ? 20.926 -2.472 -20.130 1.00 98.81 449 TYR A CA 1
ATOM 3436 C C . TYR A 1 449 ? 20.463 -3.938 -20.053 1.00 98.81 449 TYR A C 1
ATOM 3438 O O . TYR A 1 449 ? 20.068 -4.439 -19.000 1.00 98.81 449 TYR A O 1
ATOM 3446 N N . ASN A 1 450 ? 20.495 -4.607 -21.204 1.00 98.88 450 ASN A N 1
ATOM 3447 C CA . ASN A 1 450 ? 20.241 -6.039 -21.361 1.00 98.88 450 ASN A CA 1
ATOM 3448 C C . ASN A 1 450 ? 21.229 -6.625 -22.394 1.00 98.88 450 ASN A C 1
ATOM 3450 O O . ASN A 1 450 ? 22.229 -6.003 -22.756 1.00 98.88 450 ASN A O 1
ATOM 3454 N N . GLN A 1 451 ? 20.988 -7.854 -22.850 1.00 98.62 451 GLN A N 1
ATOM 3455 C CA . GLN A 1 451 ? 21.831 -8.584 -23.801 1.00 98.62 451 GLN A CA 1
ATOM 3456 C C . GLN A 1 451 ? 21.072 -8.899 -25.105 1.00 98.62 451 GLN A C 1
ATOM 3458 O O . GLN A 1 451 ? 21.359 -9.892 -25.772 1.00 98.62 451 GLN A O 1
ATOM 3463 N N . LEU A 1 452 ? 20.092 -8.064 -25.475 1.00 98.81 452 LEU A N 1
ATOM 3464 C CA . LEU A 1 452 ? 19.249 -8.275 -26.652 1.00 98.81 452 LEU A CA 1
ATOM 3465 C C . LEU A 1 452 ? 20.067 -8.101 -27.939 1.00 98.81 452 LEU A C 1
ATOM 3467 O O . LEU A 1 452 ? 20.525 -7.000 -28.243 1.00 98.81 452 LEU A O 1
ATOM 3471 N N . ALA A 1 453 ? 20.212 -9.174 -28.719 1.00 98.38 453 ALA A N 1
ATOM 3472 C CA . ALA A 1 453 ? 20.836 -9.139 -30.050 1.00 98.38 453 ALA A CA 1
ATOM 3473 C C . ALA A 1 453 ? 19.869 -8.669 -31.161 1.00 98.38 453 ALA A C 1
ATOM 3475 O O . ALA A 1 453 ? 20.291 -8.234 -32.234 1.00 98.38 453 ALA A O 1
ATOM 3476 N N . SER A 1 454 ? 18.562 -8.747 -30.898 1.00 98.50 454 SER A N 1
ATOM 3477 C CA . SER A 1 454 ? 17.474 -8.326 -31.786 1.00 98.50 454 SER A CA 1
ATOM 3478 C C . SER A 1 454 ? 16.240 -7.931 -30.975 1.00 98.50 454 SER A C 1
ATOM 3480 O O . SER A 1 454 ? 16.003 -8.500 -29.909 1.00 98.50 454 SER A O 1
ATOM 3482 N N . LEU A 1 455 ? 15.427 -7.021 -31.511 1.00 98.75 455 LEU A N 1
ATOM 3483 C CA . LEU A 1 455 ? 14.167 -6.574 -30.920 1.00 98.75 455 LEU A CA 1
ATOM 3484 C C . LEU A 1 455 ? 13.159 -6.292 -32.046 1.00 98.75 455 LEU A C 1
ATOM 3486 O O . LEU A 1 455 ? 13.457 -5.511 -32.947 1.00 98.75 455 LEU A O 1
ATOM 3490 N N . ASP A 1 456 ? 11.984 -6.922 -31.993 1.00 98.75 456 ASP A N 1
ATOM 3491 C CA . ASP A 1 456 ? 10.856 -6.644 -32.893 1.00 98.75 456 ASP A CA 1
ATOM 3492 C C . ASP A 1 456 ? 9.791 -5.840 -32.135 1.00 98.75 456 ASP A C 1
ATOM 3494 O O . ASP A 1 456 ? 9.265 -6.296 -31.120 1.00 98.75 456 ASP A O 1
ATOM 3498 N N . VAL A 1 457 ? 9.486 -4.640 -32.634 1.00 98.75 457 VAL A N 1
ATOM 3499 C CA . VAL A 1 457 ? 8.428 -3.749 -32.123 1.00 98.75 457 VAL A CA 1
ATOM 3500 C C . VAL A 1 457 ? 7.306 -3.523 -33.146 1.00 98.75 457 VAL A C 1
ATOM 3502 O O . VAL A 1 457 ? 6.431 -2.680 -32.937 1.00 98.75 457 VAL A O 1
ATOM 3505 N N . SER A 1 458 ? 7.285 -4.280 -34.249 1.00 98.62 458 SER A N 1
ATOM 3506 C CA . SER A 1 458 ? 6.369 -4.090 -35.386 1.00 98.62 458 SER A CA 1
ATOM 3507 C C . SER A 1 458 ? 4.883 -4.202 -35.027 1.00 98.62 458 SER A C 1
ATOM 3509 O O . SER A 1 458 ? 4.043 -3.593 -35.691 1.00 98.62 458 SER A O 1
ATOM 3511 N N . GLN A 1 459 ? 4.555 -4.956 -33.971 1.00 98.62 459 GLN A N 1
ATOM 3512 C CA . GLN A 1 459 ? 3.189 -5.143 -33.468 1.00 98.62 459 GLN A CA 1
ATOM 3513 C C . GLN A 1 459 ? 2.792 -4.100 -32.409 1.00 98.62 459 GLN A C 1
ATOM 3515 O O . GLN A 1 459 ? 1.611 -3.930 -32.109 1.00 98.62 459 GLN A O 1
ATOM 3520 N N . ASN A 1 460 ? 3.759 -3.381 -31.835 1.00 98.69 460 ASN A N 1
ATOM 3521 C CA . ASN A 1 460 ? 3.558 -2.437 -30.736 1.00 98.69 460 ASN A CA 1
ATOM 3522 C C . ASN A 1 460 ? 3.345 -1.018 -31.292 1.00 98.69 460 ASN A C 1
ATOM 3524 O O . ASN A 1 460 ? 4.041 -0.062 -30.946 1.00 98.69 460 ASN A O 1
ATOM 3528 N N . THR A 1 461 ? 2.382 -0.877 -32.208 1.00 98.44 461 THR A N 1
ATOM 3529 C CA . THR A 1 461 ? 2.130 0.365 -32.965 1.00 98.44 461 THR A CA 1
ATOM 3530 C C . THR A 1 461 ? 1.679 1.539 -32.088 1.00 98.44 461 THR A C 1
ATOM 3532 O O . THR A 1 461 ? 1.715 2.683 -32.534 1.00 98.44 461 THR A O 1
ATOM 3535 N N . ALA A 1 462 ? 1.262 1.264 -30.847 1.00 98.62 462 ALA A N 1
ATOM 3536 C CA . ALA A 1 462 ? 0.899 2.254 -29.835 1.00 98.62 462 ALA A CA 1
ATOM 3537 C C . ALA A 1 462 ? 2.101 2.872 -29.086 1.00 98.62 462 ALA A C 1
ATOM 3539 O O . ALA A 1 462 ? 1.897 3.810 -28.312 1.00 98.62 462 ALA A O 1
ATOM 3540 N N . LEU A 1 463 ? 3.335 2.386 -29.302 1.00 98.88 463 LEU A N 1
ATOM 3541 C CA . LEU A 1 463 ? 4.525 2.873 -28.595 1.00 98.88 463 LEU A CA 1
ATOM 3542 C C . LEU A 1 463 ? 4.762 4.370 -28.827 1.00 98.88 463 LEU A C 1
ATOM 3544 O O . LEU A 1 463 ? 4.982 4.811 -29.954 1.00 98.88 463 LEU A O 1
ATOM 3548 N N . LYS A 1 464 ? 4.802 5.115 -27.719 1.00 98.88 464 LYS A N 1
ATOM 3549 C CA . LYS A 1 464 ? 5.199 6.528 -27.624 1.00 98.88 464 LYS A CA 1
ATOM 3550 C C . LYS A 1 464 ? 6.607 6.688 -27.061 1.00 98.88 464 LYS A C 1
ATOM 3552 O O . LYS A 1 464 ? 7.306 7.634 -27.417 1.00 98.88 464 LYS A O 1
ATOM 3557 N N . TYR A 1 465 ? 7.024 5.759 -26.199 1.00 98.94 465 TYR A N 1
ATOM 3558 C CA . TYR A 1 465 ? 8.322 5.784 -25.528 1.00 98.94 465 TYR A CA 1
ATOM 3559 C C . TYR A 1 465 ? 9.031 4.437 -25.700 1.00 98.94 465 TYR A C 1
ATOM 3561 O O . TYR A 1 465 ? 8.577 3.431 -25.146 1.00 98.94 465 TYR A O 1
ATOM 3569 N N . LEU A 1 466 ? 10.148 4.421 -26.429 1.00 98.94 466 LEU A N 1
ATOM 3570 C CA . LEU A 1 466 ? 10.982 3.236 -26.629 1.00 98.94 466 LEU A CA 1
ATOM 3571 C C . LEU A 1 466 ? 12.407 3.492 -26.132 1.00 98.94 466 LEU A C 1
ATOM 3573 O O . LEU A 1 466 ? 13.124 4.345 -26.654 1.00 98.94 466 LEU A O 1
ATOM 3577 N N . TYR A 1 467 ? 12.819 2.710 -25.141 1.00 98.94 467 TYR A N 1
ATOM 3578 C CA . TYR A 1 467 ? 14.163 2.715 -24.581 1.00 98.94 467 TYR A CA 1
ATOM 3579 C C . TYR A 1 467 ? 14.774 1.318 -24.762 1.00 98.94 467 TYR A C 1
ATOM 3581 O O . TYR A 1 467 ? 14.327 0.346 -24.149 1.00 98.94 467 TYR A O 1
ATOM 3589 N N . SER A 1 468 ? 15.776 1.211 -25.633 1.00 98.75 468 SER A N 1
ATOM 3590 C CA . SER A 1 468 ? 16.479 -0.036 -25.982 1.00 98.75 468 SER A CA 1
ATOM 3591 C C . SER A 1 468 ? 18.006 0.124 -25.959 1.00 98.75 468 SER A C 1
ATOM 3593 O O . SER A 1 468 ? 18.739 -0.688 -26.525 1.00 98.75 468 SER A O 1
ATOM 3595 N N . TYR A 1 469 ? 18.490 1.193 -25.326 1.00 98.88 469 TYR A N 1
ATOM 3596 C CA . TYR A 1 469 ? 19.905 1.530 -25.189 1.00 98.88 469 TYR A CA 1
ATOM 3597 C C . TYR A 1 469 ? 20.702 0.489 -24.382 1.00 98.88 469 TYR A C 1
ATOM 3599 O O . TYR A 1 469 ? 20.110 -0.263 -23.616 1.00 98.88 469 TYR A O 1
ATOM 3607 N N . ASN A 1 470 ? 22.034 0.444 -24.495 1.00 98.81 470 ASN A N 1
ATOM 3608 C CA . ASN A 1 470 ? 22.870 -0.571 -23.821 1.00 98.81 470 ASN A CA 1
ATOM 3609 C C . ASN A 1 470 ? 22.374 -2.008 -24.082 1.00 98.81 470 ASN A C 1
ATOM 3611 O O . ASN A 1 470 ? 21.898 -2.705 -23.183 1.00 98.81 470 ASN A O 1
ATOM 3615 N N . ASN A 1 471 ? 22.449 -2.424 -25.343 1.00 98.88 471 ASN A N 1
ATOM 3616 C CA . ASN A 1 471 ? 22.109 -3.770 -25.805 1.00 98.88 471 ASN A CA 1
ATOM 3617 C C . ASN A 1 471 ? 23.086 -4.202 -26.921 1.00 98.88 471 ASN A C 1
ATOM 3619 O O . ASN A 1 471 ? 24.130 -3.584 -27.136 1.00 98.88 471 ASN A O 1
ATOM 3623 N N . GLN A 1 472 ? 22.785 -5.298 -27.619 1.00 98.69 472 GLN A N 1
ATOM 3624 C CA . GLN A 1 472 ? 23.614 -5.864 -28.690 1.00 98.69 472 GLN A CA 1
ATOM 3625 C C . GLN A 1 472 ? 22.913 -5.774 -30.060 1.00 98.69 472 GLN A C 1
ATOM 3627 O O . GLN A 1 472 ? 23.203 -6.558 -30.964 1.00 98.69 472 GLN A O 1
ATOM 3632 N N . LEU A 1 473 ? 21.979 -4.827 -30.223 1.00 98.81 473 LEU A N 1
ATOM 3633 C CA . LEU A 1 473 ? 21.150 -4.697 -31.423 1.00 98.81 473 LEU A CA 1
ATOM 3634 C C . LEU A 1 473 ? 22.000 -4.274 -32.625 1.00 98.81 473 LEU A C 1
ATOM 3636 O O . LEU A 1 473 ? 22.665 -3.241 -32.587 1.00 98.81 473 LEU A O 1
ATOM 3640 N N . THR A 1 474 ? 21.935 -5.047 -33.710 1.00 98.25 474 THR A N 1
ATOM 3641 C CA . THR A 1 474 ? 22.631 -4.761 -34.985 1.00 98.25 474 THR A CA 1
ATOM 3642 C C . THR A 1 474 ? 21.741 -4.062 -36.020 1.00 98.25 474 THR A C 1
ATOM 3644 O O . THR A 1 474 ? 22.236 -3.389 -36.928 1.00 98.25 474 THR A O 1
ATOM 3647 N N . SER A 1 475 ? 20.422 -4.184 -35.852 1.00 98.12 475 SER A N 1
ATOM 3648 C CA . SER A 1 475 ? 19.369 -3.473 -36.584 1.00 98.12 475 SER A CA 1
ATOM 3649 C C . SER A 1 475 ? 18.133 -3.308 -35.687 1.00 98.12 475 SER A C 1
ATOM 3651 O O . SER A 1 475 ? 17.960 -4.066 -34.729 1.00 98.12 475 SER A O 1
ATOM 3653 N N . LEU A 1 476 ? 17.292 -2.312 -35.982 1.00 98.50 476 LEU A N 1
ATOM 3654 C CA . LEU A 1 476 ? 16.024 -2.058 -35.294 1.00 98.50 476 LEU A CA 1
ATOM 3655 C C . LEU A 1 476 ? 15.065 -1.329 -36.253 1.00 98.50 476 LEU A C 1
ATOM 3657 O O . LEU A 1 476 ? 15.357 -0.214 -36.677 1.00 98.50 476 LEU A O 1
ATOM 3661 N N . ASP A 1 477 ? 13.944 -1.963 -36.609 1.00 98.56 477 ASP A N 1
ATOM 3662 C CA . ASP A 1 477 ? 12.884 -1.360 -37.433 1.00 98.56 477 ASP A CA 1
ATOM 3663 C C . ASP A 1 477 ? 11.822 -0.715 -36.530 1.00 98.56 477 ASP A C 1
ATOM 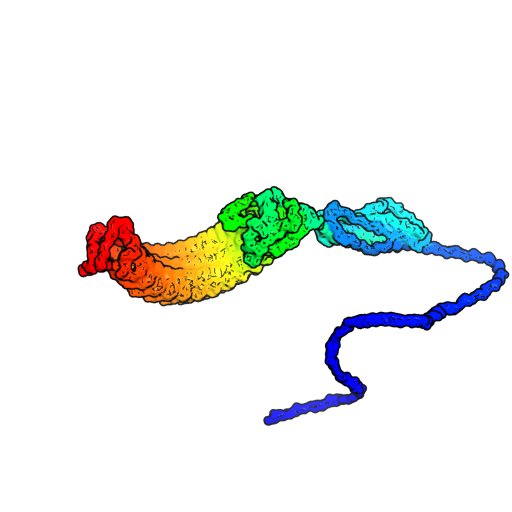3665 O O . ASP A 1 477 ? 11.179 -1.398 -35.734 1.00 98.56 477 ASP A O 1
ATOM 3669 N N . VAL A 1 478 ? 11.629 0.600 -36.676 1.00 98.56 478 VAL A N 1
ATOM 3670 C CA . VAL A 1 478 ? 10.591 1.386 -35.983 1.00 98.56 478 VAL A CA 1
ATOM 3671 C C . VAL A 1 478 ? 9.511 1.927 -36.933 1.00 98.56 478 VAL A C 1
ATOM 3673 O O . VAL A 1 478 ? 8.666 2.731 -36.535 1.00 98.56 478 VAL A O 1
ATOM 3676 N N . SER A 1 479 ? 9.476 1.467 -38.190 1.00 98.31 479 SER A N 1
ATOM 3677 C CA . SER A 1 479 ? 8.589 1.962 -39.262 1.00 98.31 479 SER A CA 1
ATOM 3678 C C . SER A 1 479 ? 7.090 1.716 -39.047 1.00 98.31 479 SER A C 1
ATOM 3680 O O . SER A 1 479 ? 6.267 2.104 -39.879 1.00 98.31 479 SER A O 1
ATOM 3682 N N . LYS A 1 480 ? 6.713 1.025 -37.967 1.00 98.50 480 LYS A N 1
ATOM 3683 C CA . LYS A 1 480 ? 5.319 0.771 -37.561 1.00 98.50 480 LYS A CA 1
ATOM 3684 C C . LYS A 1 480 ? 4.915 1.569 -36.319 1.00 98.50 480 LYS A C 1
ATOM 3686 O O . LYS A 1 480 ? 3.731 1.682 -36.014 1.00 98.50 480 LYS A O 1
ATOM 3691 N N . ASN A 1 481 ? 5.879 2.173 -35.631 1.00 98.62 481 ASN A N 1
ATOM 3692 C CA . ASN A 1 481 ? 5.704 2.854 -34.352 1.00 98.62 481 ASN A CA 1
ATOM 3693 C C . ASN A 1 481 ? 5.561 4.366 -34.595 1.00 98.62 481 ASN A C 1
ATOM 3695 O O . ASN A 1 481 ? 6.316 5.189 -34.077 1.00 98.62 481 ASN A O 1
ATOM 3699 N N . MET A 1 482 ? 4.595 4.734 -35.443 1.00 98.25 482 MET A N 1
ATOM 3700 C CA . MET A 1 482 ? 4.392 6.115 -35.911 1.00 98.25 482 MET A CA 1
ATOM 3701 C C . MET A 1 482 ? 4.099 7.105 -34.768 1.00 98.25 482 MET A C 1
ATOM 3703 O O . MET A 1 482 ? 4.303 8.303 -34.940 1.00 98.25 482 MET A O 1
ATOM 3707 N N . ALA A 1 483 ? 3.645 6.596 -33.617 1.00 98.50 483 ALA A N 1
ATOM 3708 C CA . ALA A 1 483 ? 3.345 7.348 -32.402 1.00 98.50 483 ALA A CA 1
ATOM 3709 C C . ALA A 1 483 ? 4.568 7.645 -31.507 1.00 98.50 483 ALA A C 1
ATOM 3711 O O . ALA A 1 483 ? 4.394 8.291 -30.475 1.00 98.50 483 ALA A O 1
ATOM 3712 N N . LEU A 1 484 ? 5.783 7.195 -31.862 1.00 98.62 484 LEU A N 1
ATOM 3713 C CA . LEU A 1 484 ? 6.986 7.429 -31.053 1.00 98.62 484 LEU A CA 1
ATOM 3714 C C . LEU A 1 484 ? 7.265 8.926 -30.883 1.00 98.62 484 LEU A C 1
ATOM 3716 O O . LEU A 1 484 ? 7.585 9.621 -31.844 1.00 98.62 484 LEU A O 1
ATOM 3720 N N . GLU A 1 485 ? 7.203 9.394 -29.639 1.00 98.69 485 GLU A N 1
ATOM 3721 C CA . GLU A 1 485 ? 7.618 10.730 -29.210 1.00 98.69 485 GLU A CA 1
ATOM 3722 C C . GLU A 1 485 ? 9.051 10.721 -28.645 1.00 98.69 485 GLU A C 1
ATOM 3724 O O . GLU A 1 485 ? 9.799 11.682 -28.831 1.00 98.69 485 GLU A O 1
ATOM 3729 N N . PHE A 1 486 ? 9.448 9.631 -27.981 1.00 98.81 486 PHE A N 1
ATOM 3730 C CA . PHE A 1 486 ? 10.733 9.476 -27.294 1.00 98.81 486 PHE A CA 1
ATOM 3731 C C . PHE A 1 486 ? 11.387 8.150 -27.700 1.00 98.81 486 PHE A C 1
ATOM 3733 O O . PHE A 1 486 ? 10.814 7.082 -27.468 1.00 98.81 486 PHE A O 1
ATOM 3740 N N . PHE A 1 487 ? 12.590 8.201 -28.276 1.00 98.75 487 PHE A N 1
ATOM 3741 C CA . PHE A 1 487 ? 13.298 7.008 -28.753 1.00 98.75 487 PHE A CA 1
ATOM 3742 C C . PHE A 1 487 ? 14.794 7.050 -28.409 1.00 98.75 487 PHE A C 1
ATOM 3744 O O . PHE A 1 487 ? 15.523 7.927 -28.867 1.00 98.75 487 PHE A O 1
ATOM 3751 N N . TYR A 1 488 ? 15.249 6.090 -27.600 1.00 98.88 488 TYR A N 1
ATOM 3752 C CA . TYR A 1 488 ? 16.622 6.002 -27.098 1.00 98.88 488 TYR A CA 1
ATOM 3753 C C . TYR A 1 488 ? 17.197 4.605 -27.365 1.00 98.88 488 TYR A C 1
ATOM 3755 O O . TYR A 1 488 ? 16.869 3.644 -26.666 1.00 98.88 488 TYR A O 1
ATOM 3763 N N . CYS A 1 489 ? 18.073 4.502 -28.362 1.00 98.75 489 CYS A N 1
ATOM 3764 C CA . CYS A 1 489 ? 18.727 3.267 -28.812 1.00 98.75 489 CYS A CA 1
ATOM 3765 C C . CYS A 1 489 ? 20.267 3.365 -28.805 1.00 98.75 489 CYS A C 1
ATOM 3767 O O . CYS A 1 489 ? 20.952 2.589 -29.475 1.00 98.75 489 CYS A O 1
ATOM 3769 N N . TYR A 1 490 ? 20.815 4.330 -28.064 1.00 98.75 490 TYR A N 1
ATOM 3770 C CA . TYR A 1 490 ? 22.253 4.549 -27.918 1.00 98.75 490 TYR A CA 1
ATOM 3771 C C . TYR A 1 490 ? 22.992 3.348 -27.298 1.00 98.75 490 TYR A C 1
ATOM 3773 O O . TYR A 1 490 ? 22.377 2.499 -26.656 1.00 98.75 490 TYR A O 1
ATOM 3781 N N . GLU A 1 491 ? 24.308 3.260 -27.490 1.00 98.81 491 GLU A N 1
ATOM 3782 C CA . GLU A 1 491 ? 25.150 2.163 -26.972 1.00 98.81 491 GLU A CA 1
ATOM 3783 C C . GLU A 1 491 ? 24.628 0.782 -27.417 1.00 98.81 491 GLU A C 1
ATOM 3785 O O . GLU A 1 491 ? 24.176 -0.054 -26.633 1.00 98.81 491 GLU A O 1
ATOM 3790 N N . ASN A 1 492 ? 24.656 0.587 -28.736 1.00 98.81 492 ASN A N 1
ATOM 3791 C CA . ASN A 1 492 ? 24.270 -0.631 -29.448 1.00 98.81 492 ASN A CA 1
ATOM 3792 C C . ASN A 1 492 ? 25.259 -0.879 -30.612 1.00 98.81 492 ASN A C 1
ATOM 3794 O O . ASN A 1 492 ? 26.339 -0.292 -30.676 1.00 98.81 492 ASN A O 1
ATOM 3798 N N . GLN A 1 493 ? 24.921 -1.782 -31.534 1.00 98.50 493 GLN A N 1
ATOM 3799 C CA . GLN A 1 493 ? 25.738 -2.142 -32.698 1.00 98.50 493 GLN A CA 1
ATOM 3800 C C . GLN A 1 493 ? 25.020 -1.807 -34.020 1.00 98.50 493 GLN A C 1
ATOM 3802 O O . GLN A 1 493 ? 25.267 -2.447 -35.043 1.00 98.50 493 GLN A O 1
ATOM 3807 N N . LEU A 1 494 ? 24.109 -0.822 -34.009 1.00 98.56 494 LEU A N 1
ATOM 3808 C CA . LEU A 1 494 ? 23.268 -0.482 -35.158 1.00 98.56 494 LEU A CA 1
ATOM 3809 C C . LEU A 1 494 ? 24.124 0.034 -36.317 1.00 98.56 494 LEU A C 1
ATOM 3811 O O . LEU A 1 494 ? 24.856 1.011 -36.171 1.00 98.56 494 LEU A O 1
ATOM 3815 N N . THR A 1 495 ? 24.001 -0.614 -37.475 1.00 97.12 495 THR A N 1
ATOM 3816 C CA . THR A 1 495 ? 24.732 -0.259 -38.711 1.00 97.12 495 THR A CA 1
ATOM 3817 C C . THR A 1 495 ? 23.926 0.646 -39.649 1.00 97.12 495 THR A C 1
ATOM 3819 O O . THR A 1 495 ? 24.494 1.408 -40.432 1.00 97.12 495 THR A O 1
ATOM 3822 N N . SER A 1 496 ? 22.598 0.612 -39.524 1.00 95.19 496 SER A N 1
ATOM 3823 C CA . SER A 1 496 ? 21.644 1.494 -40.200 1.00 95.19 496 SER A CA 1
ATOM 3824 C C . SER A 1 496 ? 20.455 1.780 -39.284 1.00 95.19 496 SER A C 1
ATOM 3826 O O . SER A 1 496 ? 20.042 0.897 -38.528 1.00 95.19 496 SER A O 1
ATOM 3828 N N . LEU A 1 497 ? 19.879 2.978 -39.389 1.00 96.88 497 LEU A N 1
ATOM 3829 C CA . LEU A 1 497 ? 18.681 3.386 -38.658 1.00 96.88 497 LEU A CA 1
ATOM 3830 C C . LEU A 1 497 ? 17.912 4.440 -39.471 1.00 96.88 497 LEU A C 1
ATOM 3832 O O . LEU A 1 497 ? 18.504 5.395 -39.976 1.00 96.88 497 LEU A O 1
ATOM 3836 N N . ASP A 1 498 ? 16.600 4.256 -39.595 1.00 95.94 498 ASP A N 1
ATOM 3837 C CA . ASP A 1 498 ? 15.682 5.157 -40.299 1.00 95.94 498 ASP A CA 1
ATOM 3838 C C . ASP A 1 498 ? 14.502 5.477 -39.379 1.00 95.94 498 ASP A C 1
ATOM 3840 O O . ASP A 1 498 ? 13.837 4.564 -38.887 1.00 95.94 498 ASP A O 1
ATOM 3844 N N . VAL A 1 499 ? 14.255 6.768 -39.140 1.00 97.69 499 VAL A N 1
ATOM 3845 C CA . VAL A 1 499 ? 13.129 7.252 -38.323 1.00 97.69 499 VAL A CA 1
ATOM 3846 C C . VAL A 1 499 ? 12.187 8.181 -39.102 1.00 97.69 499 VAL A C 1
ATOM 3848 O O . VAL A 1 499 ? 11.338 8.856 -38.518 1.00 97.69 499 VAL A O 1
ATOM 3851 N N . SER A 1 500 ? 12.289 8.196 -40.439 1.00 96.88 500 SER A N 1
ATOM 3852 C CA . SER A 1 500 ? 11.412 8.985 -41.326 1.00 96.88 500 SER A CA 1
ATOM 3853 C C . SER A 1 500 ? 9.922 8.649 -41.200 1.00 96.88 500 SER A C 1
ATOM 3855 O O . SER A 1 500 ? 9.061 9.486 -41.456 1.00 96.88 500 SER A O 1
ATOM 3857 N N . ASN A 1 501 ? 9.602 7.436 -40.747 1.00 97.56 501 ASN A N 1
ATOM 3858 C CA . ASN A 1 501 ? 8.234 6.962 -40.538 1.00 97.56 501 ASN A CA 1
ATOM 3859 C C . ASN A 1 501 ? 7.677 7.302 -39.136 1.00 97.56 501 ASN A C 1
ATOM 3861 O O . ASN A 1 501 ? 6.587 6.851 -38.782 1.00 97.56 501 ASN A O 1
ATOM 3865 N N . ASN A 1 502 ? 8.394 8.101 -38.335 1.00 98.44 502 ASN A N 1
ATOM 3866 C CA . ASN A 1 502 ? 8.047 8.431 -36.948 1.00 98.44 502 ASN A CA 1
ATOM 3867 C C . ASN A 1 502 ? 7.790 9.948 -36.779 1.00 98.44 502 ASN A C 1
ATOM 3869 O O . ASN A 1 502 ? 8.578 10.644 -36.130 1.00 98.44 502 ASN A O 1
ATOM 3873 N N . PRO A 1 503 ? 6.688 10.488 -37.345 1.00 98.06 503 PRO A N 1
ATOM 3874 C CA . PRO A 1 503 ? 6.387 11.926 -37.383 1.00 98.06 503 PRO A CA 1
ATOM 3875 C C . PRO A 1 503 ? 5.987 12.527 -36.023 1.00 98.06 503 PRO A C 1
ATOM 3877 O O . PRO A 1 503 ? 5.635 13.700 -35.950 1.00 98.06 503 PRO A O 1
ATOM 3880 N N . SER A 1 504 ? 5.991 11.742 -34.942 1.00 98.19 504 SER A N 1
ATOM 3881 C CA . SER A 1 504 ? 5.729 12.215 -33.576 1.00 98.19 504 SER A CA 1
ATOM 3882 C C . SER A 1 504 ? 7.001 12.522 -32.770 1.00 98.19 504 SER A C 1
ATOM 3884 O O . SER A 1 504 ? 6.885 13.074 -31.676 1.00 98.19 504 SER A O 1
ATOM 3886 N N . LEU A 1 505 ? 8.202 12.211 -33.284 1.00 98.19 505 LEU A N 1
ATOM 3887 C CA . LEU A 1 505 ? 9.445 12.267 -32.500 1.00 98.19 505 LEU A CA 1
ATOM 3888 C C . LEU A 1 505 ? 9.785 13.677 -31.996 1.00 98.19 505 LEU A C 1
ATOM 3890 O O . LEU A 1 505 ? 9.840 14.637 -32.763 1.00 98.19 505 LEU A O 1
ATOM 3894 N N . ARG A 1 506 ? 10.068 13.757 -30.692 1.00 97.75 506 ARG A N 1
ATOM 3895 C CA . ARG A 1 506 ? 10.397 14.965 -29.916 1.00 97.75 506 ARG A CA 1
ATOM 3896 C C . ARG A 1 506 ? 11.774 14.895 -29.269 1.00 97.75 506 ARG A C 1
ATOM 3898 O O . ARG A 1 506 ? 12.432 15.929 -29.144 1.00 97.75 506 ARG A O 1
ATOM 3905 N N . MET A 1 507 ? 12.199 13.696 -28.871 1.00 98.38 507 MET A N 1
ATOM 3906 C CA . MET A 1 507 ? 13.552 13.408 -28.397 1.00 98.38 507 MET A CA 1
ATOM 3907 C C . MET A 1 507 ? 14.041 12.088 -28.991 1.00 98.38 507 MET A C 1
ATOM 3909 O O . MET A 1 507 ? 13.356 11.066 -28.901 1.00 98.38 507 MET A O 1
ATOM 3913 N N . PHE A 1 508 ? 15.227 12.116 -29.595 1.00 98.38 508 PHE A N 1
ATOM 3914 C CA . PHE A 1 508 ? 15.829 10.963 -30.257 1.00 98.38 508 PHE A CA 1
ATOM 3915 C C . PHE A 1 508 ? 17.319 10.854 -29.915 1.00 98.38 508 PHE A C 1
ATOM 3917 O O . PHE A 1 508 ? 18.061 11.827 -30.046 1.00 98.38 508 PHE A O 1
ATOM 3924 N N . ASN A 1 509 ? 17.760 9.671 -29.484 1.00 98.50 509 ASN A N 1
ATOM 3925 C CA . ASN A 1 509 ? 19.158 9.409 -29.157 1.00 98.50 509 ASN A CA 1
ATOM 3926 C C . ASN A 1 509 ? 19.627 8.047 -29.690 1.00 98.50 509 ASN A C 1
ATOM 3928 O O . ASN A 1 509 ? 19.101 6.997 -29.314 1.00 98.50 509 ASN A O 1
ATOM 3932 N N . CYS A 1 510 ? 20.650 8.083 -30.540 1.00 98.44 510 CYS A N 1
ATOM 3933 C CA . CYS A 1 510 ? 21.292 6.938 -31.179 1.00 98.44 510 CYS A CA 1
ATOM 3934 C C . CYS A 1 510 ? 22.829 6.981 -31.063 1.00 98.44 510 CYS A C 1
ATOM 3936 O O . CYS A 1 510 ? 23.527 6.357 -31.868 1.00 98.44 510 CYS A O 1
ATOM 3938 N N . HIS A 1 511 ? 23.375 7.704 -30.075 1.00 98.19 511 HIS A N 1
ATOM 3939 C CA . HIS A 1 511 ? 24.824 7.824 -29.893 1.00 98.19 511 HIS A CA 1
ATOM 3940 C C . HIS A 1 511 ? 25.517 6.467 -29.650 1.00 98.19 511 HIS A C 1
ATOM 3942 O O . HIS A 1 511 ? 24.869 5.485 -29.288 1.00 98.19 511 HIS A O 1
ATOM 3948 N N . SER A 1 512 ? 26.839 6.395 -29.826 1.00 98.50 512 SER A N 1
ATOM 3949 C CA . SER A 1 512 ? 27.634 5.170 -29.595 1.00 98.50 512 SER A CA 1
ATOM 3950 C C . SER A 1 512 ? 27.073 3.947 -30.344 1.00 98.50 512 SER A C 1
ATOM 3952 O O . SER A 1 512 ? 26.673 2.950 -29.741 1.00 98.50 512 SER A O 1
ATOM 3954 N N . ASN A 1 513 ? 26.999 4.050 -31.669 1.00 98.69 513 ASN A N 1
ATOM 3955 C CA . ASN A 1 513 ? 26.543 2.995 -32.580 1.00 98.69 513 ASN A CA 1
ATOM 3956 C C . ASN A 1 513 ? 27.512 2.898 -33.781 1.00 98.69 513 ASN A C 1
ATOM 3958 O O . ASN A 1 513 ? 28.612 3.450 -33.757 1.00 98.69 513 ASN A O 1
ATOM 3962 N N . GLN A 1 514 ? 27.151 2.158 -34.832 1.00 98.12 514 GLN A N 1
ATOM 3963 C CA . GLN A 1 514 ? 27.986 1.940 -36.023 1.00 98.12 514 GLN A CA 1
ATOM 3964 C C . GLN A 1 514 ? 27.378 2.582 -37.286 1.00 98.12 514 GLN A C 1
ATOM 3966 O O . GLN A 1 514 ? 27.672 2.160 -38.405 1.00 98.12 514 GLN A O 1
ATOM 3971 N N . LEU A 1 515 ? 26.532 3.606 -37.121 1.00 97.62 515 LEU A N 1
ATOM 3972 C CA . LEU A 1 515 ? 25.822 4.255 -38.223 1.00 97.62 515 LEU A CA 1
ATOM 3973 C C . LEU A 1 515 ? 26.792 5.022 -39.133 1.00 97.62 515 LEU A C 1
ATOM 3975 O O . LEU A 1 515 ? 27.654 5.761 -38.658 1.00 97.62 515 LEU A O 1
ATOM 3979 N N . THR A 1 516 ? 26.614 4.888 -40.449 1.00 96.12 516 THR A N 1
ATOM 3980 C CA . THR A 1 516 ? 27.328 5.692 -41.467 1.00 96.12 516 THR A CA 1
ATOM 3981 C C . THR A 1 516 ? 26.443 6.776 -42.079 1.00 96.12 516 THR A C 1
ATOM 3983 O O . THR A 1 516 ? 26.915 7.861 -42.411 1.00 96.12 516 THR A O 1
ATOM 3986 N N . HIS A 1 517 ? 25.142 6.504 -42.157 1.00 95.25 517 HIS A N 1
ATOM 3987 C CA . HIS A 1 517 ? 24.099 7.412 -42.616 1.00 95.25 517 HIS A CA 1
ATOM 3988 C C . HIS A 1 517 ? 22.913 7.301 -41.652 1.00 95.25 517 HIS A C 1
ATOM 3990 O O . HIS A 1 517 ? 22.671 6.229 -41.088 1.00 95.25 517 HIS A O 1
ATOM 3996 N N . LEU A 1 518 ? 22.181 8.396 -41.463 1.00 96.69 518 LEU A N 1
ATOM 3997 C CA . LEU A 1 518 ? 21.017 8.461 -40.580 1.00 96.69 518 LEU A CA 1
ATOM 3998 C C . LEU A 1 518 ? 19.919 9.292 -41.247 1.00 96.69 518 LEU A C 1
ATOM 4000 O O . LEU A 1 518 ? 20.179 10.407 -41.694 1.00 96.69 518 LEU A O 1
ATOM 4004 N N . ASN A 1 519 ? 18.692 8.775 -41.290 1.00 96.00 519 ASN A N 1
ATOM 4005 C CA . ASN A 1 519 ? 17.546 9.502 -41.832 1.00 96.00 519 ASN A CA 1
ATOM 4006 C C . ASN A 1 519 ? 16.610 9.946 -40.703 1.00 96.00 519 ASN A C 1
ATOM 4008 O O . ASN A 1 519 ? 15.908 9.116 -40.124 1.00 96.00 519 ASN A O 1
ATOM 4012 N N . VAL A 1 520 ? 16.600 11.251 -40.407 1.00 96.25 520 VAL A N 1
ATOM 4013 C CA . VAL A 1 520 ? 15.649 11.878 -39.473 1.00 96.25 520 VAL A CA 1
ATOM 4014 C C . VAL A 1 520 ? 14.567 12.695 -40.182 1.00 96.25 520 VAL A C 1
ATOM 4016 O O . VAL A 1 520 ? 13.736 13.280 -39.498 1.00 96.25 520 VAL A O 1
ATOM 4019 N N . ALA A 1 521 ? 14.534 12.736 -41.520 1.00 96.62 521 ALA A N 1
ATOM 4020 C CA . ALA A 1 521 ? 13.529 13.473 -42.289 1.00 96.62 521 ALA A CA 1
ATOM 4021 C C . ALA A 1 521 ? 12.140 12.814 -42.155 1.00 96.62 521 ALA A C 1
ATOM 4023 O O . ALA A 1 521 ? 11.796 11.889 -42.893 1.00 96.62 521 ALA A O 1
ATOM 4024 N N . ASN A 1 522 ? 11.373 13.252 -41.156 1.00 96.56 522 ASN A N 1
ATOM 4025 C CA . ASN A 1 522 ? 10.113 12.663 -40.700 1.00 96.56 522 ASN A CA 1
ATOM 4026 C C . ASN A 1 522 ? 8.925 13.644 -40.734 1.00 96.56 522 ASN A C 1
ATOM 4028 O O . ASN A 1 522 ? 7.855 13.343 -40.204 1.00 96.56 522 ASN A O 1
ATOM 4032 N N . GLY A 1 523 ? 9.107 14.829 -41.321 1.00 97.12 523 GLY A N 1
ATOM 4033 C CA . GLY A 1 523 ? 8.129 15.917 -41.356 1.00 97.12 523 GLY A CA 1
ATOM 4034 C C . GLY A 1 523 ? 7.944 16.656 -40.025 1.00 97.12 523 GLY A C 1
ATOM 4035 O O . GLY A 1 523 ? 7.029 17.474 -39.916 1.00 97.12 523 GLY A O 1
ATOM 4036 N N . ASN A 1 524 ? 8.764 16.366 -39.008 1.00 96.88 524 ASN A N 1
ATOM 4037 C CA . ASN A 1 524 ? 8.615 16.867 -37.642 1.00 96.88 524 ASN A CA 1
ATOM 4038 C C . ASN A 1 524 ? 9.912 17.443 -37.035 1.00 96.88 524 ASN A C 1
ATOM 4040 O O . ASN A 1 524 ? 9.952 17.717 -35.836 1.00 96.88 524 ASN A O 1
ATOM 4044 N N . ASN A 1 525 ? 10.969 17.682 -37.824 1.00 96.19 525 ASN A N 1
ATOM 4045 C CA . ASN A 1 525 ? 12.267 18.176 -37.329 1.00 96.19 525 ASN A CA 1
ATOM 4046 C C . ASN A 1 525 ? 12.144 19.499 -36.545 1.00 96.19 525 ASN A C 1
ATOM 4048 O O . ASN A 1 525 ? 12.842 19.698 -35.554 1.00 96.19 525 ASN A O 1
ATOM 4052 N N . HIS A 1 526 ? 11.184 20.361 -36.902 1.00 95.00 526 HIS A N 1
ATOM 4053 C CA . HIS A 1 526 ? 10.863 21.588 -36.157 1.00 95.00 526 HIS A CA 1
ATOM 4054 C C . HIS A 1 526 ? 10.387 21.362 -34.706 1.00 95.00 526 HIS A C 1
ATOM 4056 O O . HIS A 1 526 ? 10.499 22.277 -33.894 1.00 95.00 526 HIS A O 1
ATOM 4062 N N . ASN A 1 527 ? 9.869 20.174 -34.372 1.00 95.88 527 ASN A N 1
ATOM 4063 C CA . ASN A 1 527 ? 9.435 19.792 -33.021 1.00 95.88 527 ASN A CA 1
ATOM 4064 C C . ASN A 1 527 ? 10.383 18.775 -32.350 1.00 95.88 527 ASN A C 1
ATOM 4066 O O . ASN A 1 527 ? 10.156 18.397 -31.197 1.00 95.88 527 ASN A O 1
ATOM 4070 N N . LEU A 1 528 ? 11.440 18.337 -33.042 1.00 96.38 528 LEU A N 1
ATOM 4071 C CA . LEU A 1 528 ? 12.475 17.453 -32.511 1.00 96.38 528 LEU A CA 1
ATOM 4072 C C . LEU A 1 528 ? 13.437 18.279 -31.641 1.00 96.38 528 LEU A C 1
ATOM 4074 O O . LEU A 1 528 ? 14.448 18.812 -32.094 1.00 96.38 528 LEU A O 1
ATOM 4078 N N . THR A 1 529 ? 13.071 18.434 -30.369 1.00 95.38 529 THR A N 1
ATOM 4079 C CA . THR A 1 529 ? 13.752 19.307 -29.395 1.00 95.38 529 THR A CA 1
ATOM 4080 C C . THR A 1 529 ? 15.153 18.843 -28.989 1.00 95.38 529 THR A C 1
ATOM 4082 O O . THR A 1 529 ? 15.933 19.665 -28.501 1.00 95.38 529 THR A O 1
ATOM 4085 N N . GLN A 1 530 ? 15.463 17.557 -29.185 1.00 96.56 530 GLN A N 1
ATOM 4086 C CA . GLN A 1 530 ? 16.753 16.936 -28.885 1.00 96.56 530 GLN A CA 1
ATOM 4087 C C . GLN A 1 530 ? 17.039 15.792 -29.870 1.00 96.56 530 GLN A C 1
ATOM 4089 O O . GLN A 1 530 ? 16.199 14.909 -30.059 1.00 96.56 530 GLN A O 1
ATOM 4094 N N . MET A 1 531 ? 18.225 15.811 -30.476 1.00 96.38 531 MET A N 1
ATOM 4095 C CA . MET A 1 531 ? 18.744 14.813 -31.408 1.00 96.38 531 MET A CA 1
ATOM 4096 C C . MET A 1 531 ? 20.220 14.553 -31.079 1.00 96.38 531 MET A C 1
ATOM 4098 O O . MET A 1 531 ? 21.055 15.453 -31.181 1.00 96.38 531 MET A O 1
ATOM 4102 N N . GLU A 1 532 ? 20.541 13.325 -30.679 1.00 97.50 532 GLU A N 1
ATOM 4103 C CA . GLU A 1 532 ? 21.907 12.896 -30.368 1.00 97.50 532 GLU A CA 1
ATOM 4104 C C . GLU A 1 532 ? 22.324 11.700 -31.229 1.00 97.50 532 GLU A C 1
ATOM 4106 O O . GLU A 1 532 ? 21.713 10.631 -31.190 1.00 97.50 532 GLU A O 1
ATOM 4111 N N . ALA A 1 533 ? 23.395 11.888 -31.998 1.00 97.19 533 ALA A N 1
ATOM 4112 C CA . ALA A 1 533 ? 23.937 10.912 -32.941 1.00 97.19 533 ALA A CA 1
ATOM 4113 C C . ALA A 1 533 ? 25.481 10.838 -32.920 1.00 97.19 533 ALA A C 1
ATOM 4115 O O . ALA A 1 533 ? 26.092 10.325 -33.854 1.00 97.19 533 ALA A O 1
ATOM 4116 N N . VAL A 1 534 ? 26.127 11.365 -31.873 1.00 96.94 534 VAL A N 1
ATOM 4117 C CA . VAL A 1 534 ? 27.595 11.334 -31.694 1.00 96.94 534 VAL A CA 1
ATOM 4118 C C . VAL A 1 534 ? 28.151 9.922 -31.480 1.00 96.94 534 VAL A C 1
ATOM 4120 O O . VAL A 1 534 ? 27.428 9.005 -31.100 1.00 96.94 534 VAL A O 1
ATOM 4123 N N . TYR A 1 535 ? 29.459 9.755 -31.676 1.00 97.81 535 TYR A N 1
ATOM 4124 C CA . TYR A 1 535 ? 30.161 8.477 -31.514 1.00 97.81 535 TYR A CA 1
ATOM 4125 C C . TYR A 1 535 ? 29.606 7.385 -32.445 1.00 97.81 535 TYR A C 1
ATOM 4127 O O . TYR A 1 535 ? 29.470 6.225 -32.062 1.00 97.81 535 TYR A O 1
ATOM 4135 N N . ASN A 1 536 ? 29.280 7.781 -33.673 1.00 97.50 536 ASN A N 1
ATOM 4136 C CA . ASN A 1 536 ? 29.005 6.888 -34.790 1.00 97.50 536 ASN A CA 1
ATOM 4137 C C . ASN A 1 536 ? 30.165 6.993 -35.809 1.00 97.50 536 ASN A C 1
ATOM 4139 O O . ASN A 1 536 ? 31.294 7.337 -35.453 1.00 97.50 536 ASN A O 1
ATOM 4143 N N . ASN A 1 537 ? 29.913 6.660 -37.077 1.00 96.25 537 ASN A N 1
ATOM 4144 C CA . ASN A 1 537 ? 30.812 6.926 -38.202 1.00 96.25 537 ASN A CA 1
ATOM 4145 C C . ASN A 1 537 ? 30.088 7.770 -39.270 1.00 96.25 537 ASN A C 1
ATOM 4147 O O . ASN A 1 537 ? 30.238 7.527 -40.470 1.00 96.25 537 ASN A O 1
ATOM 4151 N N . LEU A 1 538 ? 29.243 8.717 -38.844 1.00 96.88 538 LEU A N 1
ATOM 4152 C CA . LEU A 1 538 ? 28.303 9.395 -39.733 1.00 96.88 538 LEU A CA 1
ATOM 4153 C C . LEU A 1 538 ? 29.014 10.322 -40.729 1.00 96.88 538 LEU A C 1
ATOM 4155 O O . LEU A 1 538 ? 29.854 11.151 -40.364 1.00 96.88 538 LEU A O 1
ATOM 4159 N N . THR A 1 539 ? 28.611 10.222 -41.995 1.00 95.94 539 THR A N 1
ATOM 4160 C CA . THR A 1 539 ? 28.987 11.132 -43.091 1.00 95.94 539 THR A CA 1
ATOM 4161 C C . THR A 1 539 ? 27.830 12.049 -43.486 1.00 95.94 539 THR A C 1
ATOM 4163 O O . THR A 1 539 ? 28.063 13.206 -43.837 1.00 95.94 539 THR A O 1
ATOM 4166 N N . CYS A 1 540 ? 26.586 11.572 -43.393 1.00 95.81 540 CYS A N 1
ATOM 4167 C CA . CYS A 1 540 ? 25.389 12.311 -43.790 1.00 95.81 540 CYS A CA 1
ATOM 4168 C C . CYS A 1 540 ? 24.210 12.022 -42.847 1.00 95.81 540 CYS A C 1
ATOM 4170 O O . CYS A 1 540 ? 23.922 10.866 -42.527 1.00 95.81 540 CYS A O 1
ATOM 4172 N N . ILE A 1 541 ? 23.524 13.082 -42.417 1.00 96.88 541 ILE A N 1
ATOM 4173 C CA . ILE A 1 541 ? 22.254 13.030 -41.687 1.00 96.88 541 ILE A CA 1
ATOM 4174 C C . ILE A 1 541 ? 21.196 13.714 -42.552 1.00 96.88 541 ILE A C 1
ATOM 4176 O O . ILE A 1 541 ? 21.306 14.911 -42.833 1.00 96.88 541 ILE A O 1
ATOM 4180 N N . GLN A 1 542 ? 20.180 12.958 -42.968 1.00 97.38 542 GLN A N 1
ATOM 4181 C CA . GLN A 1 542 ? 19.094 13.486 -43.784 1.00 97.38 542 GLN A CA 1
ATOM 4182 C C . GLN A 1 542 ? 18.037 14.155 -42.904 1.00 97.38 542 GLN A C 1
ATOM 4184 O O . GLN A 1 542 ? 17.530 13.532 -41.970 1.00 97.38 542 GLN A O 1
ATOM 4189 N N . ILE A 1 543 ? 17.716 15.409 -43.217 1.00 97.06 543 ILE A N 1
ATOM 4190 C CA . ILE A 1 543 ? 16.793 16.284 -42.481 1.00 97.06 543 ILE A CA 1
ATOM 4191 C C . ILE A 1 543 ? 15.607 16.711 -43.356 1.00 97.06 543 ILE A C 1
ATOM 4193 O O . ILE A 1 543 ? 15.641 16.563 -44.579 1.00 97.06 543 ILE A O 1
ATOM 4197 N N . ASP A 1 544 ? 14.556 17.243 -42.730 1.00 97.38 544 ASP A N 1
ATOM 4198 C CA . ASP A 1 544 ? 13.371 17.730 -43.446 1.00 97.38 544 ASP A CA 1
ATOM 4199 C C . ASP A 1 544 ? 13.701 18.882 -44.427 1.00 97.38 544 ASP A C 1
ATOM 4201 O O . ASP A 1 544 ? 14.473 19.780 -44.077 1.00 97.38 544 ASP A O 1
ATOM 4205 N N . PRO A 1 545 ? 13.090 18.929 -45.630 1.00 96.25 545 PRO A N 1
ATOM 4206 C CA . PRO A 1 545 ? 13.305 20.019 -46.582 1.00 96.25 545 PRO A CA 1
ATOM 4207 C C . PRO A 1 545 ? 12.965 21.400 -46.007 1.00 96.25 545 PRO A C 1
ATOM 4209 O O . PRO A 1 545 ? 11.882 21.613 -45.458 1.00 96.25 545 PRO A O 1
ATOM 4212 N N . GLY A 1 546 ? 13.880 22.357 -46.160 1.00 94.44 546 GLY A N 1
ATOM 4213 C CA . GLY A 1 546 ? 13.774 23.705 -45.602 1.00 94.44 546 GLY A CA 1
ATOM 4214 C C . GLY A 1 546 ? 14.041 23.817 -44.094 1.00 94.44 546 GLY A C 1
ATOM 4215 O O . GLY A 1 546 ? 13.956 24.925 -43.558 1.00 94.44 546 GLY A O 1
ATOM 4216 N N . PHE A 1 547 ? 14.375 22.724 -43.399 1.00 96.25 547 PHE A N 1
ATOM 4217 C CA . PHE A 1 547 ? 14.780 22.769 -41.995 1.00 96.25 547 PHE A CA 1
ATOM 4218 C C . PHE A 1 547 ? 16.235 23.238 -41.847 1.00 96.25 547 PHE A C 1
ATOM 4220 O O . PHE A 1 547 ? 17.133 22.778 -42.549 1.00 96.25 547 PHE A O 1
ATOM 4227 N N . THR A 1 548 ? 16.484 24.112 -40.870 1.00 94.12 548 THR A N 1
ATOM 4228 C CA . THR A 1 548 ? 17.838 24.490 -40.442 1.00 94.12 548 THR A CA 1
ATOM 4229 C C . THR A 1 548 ? 18.070 23.934 -39.037 1.00 94.12 548 THR A C 1
ATOM 4231 O O . THR A 1 548 ? 17.470 24.456 -38.093 1.00 94.12 548 THR A O 1
ATOM 4234 N N . PRO A 1 549 ? 18.928 22.909 -38.867 1.00 93.19 549 PRO A N 1
ATOM 4235 C CA . PRO A 1 549 ? 19.287 22.386 -37.553 1.00 93.19 549 PRO A CA 1
ATOM 4236 C C . PRO A 1 549 ? 19.843 23.482 -36.633 1.00 93.19 549 PRO A C 1
ATOM 4238 O O . PRO A 1 549 ? 20.634 24.313 -37.089 1.00 93.19 549 PRO A O 1
ATOM 4241 N N . PRO A 1 550 ? 19.445 23.515 -35.350 1.00 90.06 550 PRO A N 1
ATOM 4242 C CA . PRO A 1 550 ? 19.895 24.546 -34.428 1.00 90.06 550 PRO A CA 1
ATOM 4243 C C . PRO A 1 550 ? 21.363 24.334 -34.035 1.00 90.06 550 PRO A C 1
ATOM 4245 O O . PRO A 1 550 ? 21.763 23.239 -33.646 1.00 90.06 550 PRO A O 1
ATOM 4248 N N . ASP A 1 551 ? 22.152 25.407 -34.073 1.00 84.69 551 ASP A N 1
ATOM 4249 C CA . ASP A 1 551 ? 23.536 25.429 -33.581 1.00 84.69 551 ASP A CA 1
ATOM 4250 C C . ASP A 1 551 ? 23.543 25.541 -32.044 1.00 84.69 551 ASP A C 1
ATOM 4252 O O . ASP A 1 551 ? 23.724 26.616 -31.467 1.00 84.69 551 ASP A O 1
ATOM 4256 N N . ASN A 1 552 ? 23.195 24.442 -31.366 1.00 87.75 552 ASN A N 1
ATOM 4257 C CA . ASN A 1 552 ? 23.131 24.360 -29.908 1.00 87.75 552 ASN A CA 1
ATOM 4258 C C . ASN A 1 552 ? 23.435 22.946 -29.373 1.00 87.75 552 ASN A C 1
ATOM 4260 O O . ASN A 1 552 ? 23.586 21.981 -30.118 1.00 87.75 552 ASN A O 1
ATOM 4264 N N . SER A 1 553 ? 23.490 22.824 -28.045 1.00 88.50 553 SER A N 1
ATOM 4265 C CA . SER A 1 553 ? 23.768 21.579 -27.315 1.00 88.50 553 SER A CA 1
ATOM 4266 C C . SER A 1 553 ? 22.730 20.465 -27.481 1.00 88.50 553 SER A C 1
ATOM 4268 O O . SER A 1 553 ? 22.938 19.386 -26.940 1.00 88.50 553 SER A O 1
ATOM 4270 N N . ASN A 1 554 ? 21.610 20.703 -28.166 1.00 91.38 554 ASN A N 1
ATOM 4271 C CA . ASN A 1 554 ? 20.519 19.737 -28.265 1.00 91.38 554 ASN A CA 1
ATOM 4272 C C . ASN A 1 554 ? 20.539 18.948 -29.582 1.00 91.38 554 ASN A C 1
ATOM 4274 O O . ASN A 1 554 ? 19.811 17.969 -29.685 1.00 91.38 554 ASN A O 1
ATOM 4278 N N . TRP A 1 555 ? 21.312 19.369 -30.589 1.00 95.06 555 TRP A N 1
ATOM 4279 C CA . TRP A 1 555 ? 21.421 18.701 -31.895 1.00 95.06 555 TRP A CA 1
ATOM 4280 C C . TRP A 1 555 ? 22.877 18.305 -32.169 1.00 95.06 555 TRP A C 1
ATOM 4282 O O . TRP A 1 555 ? 23.590 18.943 -32.949 1.00 95.06 555 TRP A O 1
ATOM 4292 N N . ILE A 1 556 ? 23.333 17.246 -31.494 1.00 95.62 556 ILE A N 1
ATOM 4293 C CA . ILE A 1 556 ? 24.733 16.809 -31.508 1.00 95.62 556 ILE A CA 1
ATOM 4294 C C . ILE A 1 556 ? 24.920 15.593 -32.421 1.00 95.62 556 ILE A C 1
ATOM 4296 O O . ILE A 1 556 ? 24.210 14.595 -32.326 1.00 95.62 556 ILE A O 1
ATOM 4300 N N . LYS A 1 557 ? 25.936 15.654 -33.280 1.00 95.88 557 LYS A N 1
ATOM 4301 C CA . LYS A 1 557 ? 26.296 14.637 -34.278 1.00 95.88 557 LYS A CA 1
ATOM 4302 C C . LYS A 1 557 ? 27.814 14.508 -34.387 1.00 95.88 557 LYS A C 1
ATOM 4304 O O . LYS A 1 557 ? 28.540 15.388 -33.923 1.00 95.88 557 LYS A O 1
ATOM 4309 N N . ASP A 1 558 ? 28.295 13.479 -35.080 1.00 96.50 558 ASP A N 1
ATOM 4310 C CA . ASP A 1 558 ? 29.718 13.361 -35.409 1.00 96.50 558 ASP A CA 1
ATOM 4311 C C . ASP A 1 558 ? 30.260 14.603 -36.143 1.00 96.50 558 ASP A C 1
ATOM 4313 O O . ASP A 1 558 ? 29.570 15.269 -36.930 1.00 96.50 558 ASP A O 1
ATOM 4317 N N . ALA A 1 559 ? 31.542 14.898 -35.914 1.00 94.44 559 ALA A N 1
ATOM 4318 C CA . ALA A 1 559 ? 32.246 16.001 -36.568 1.00 94.44 559 ALA A CA 1
ATOM 4319 C C . ALA A 1 559 ? 32.397 15.794 -38.089 1.00 94.44 559 ALA A C 1
ATOM 4321 O O . ALA A 1 559 ? 32.485 16.767 -38.834 1.00 94.44 559 ALA A O 1
ATOM 4322 N N . THR A 1 560 ? 32.394 14.539 -38.549 1.00 94.81 560 THR A N 1
ATOM 4323 C CA . THR A 1 560 ? 32.465 14.136 -39.965 1.00 94.81 560 THR A CA 1
ATOM 4324 C C . THR A 1 560 ? 31.144 14.271 -40.718 1.00 94.81 560 THR A C 1
ATOM 4326 O O . THR A 1 560 ? 31.154 14.309 -41.946 1.00 94.81 560 THR A O 1
ATOM 4329 N N . ALA A 1 561 ? 30.015 14.337 -40.010 1.00 96.06 561 ALA A N 1
ATOM 4330 C CA . ALA A 1 561 ? 28.695 14.286 -40.620 1.00 96.06 561 ALA A CA 1
ATOM 4331 C C . ALA A 1 561 ? 28.246 15.651 -41.165 1.00 96.06 561 ALA A C 1
ATOM 4333 O O . ALA A 1 561 ? 28.326 16.660 -40.460 1.00 96.06 561 ALA A O 1
ATOM 4334 N N . ALA A 1 562 ? 27.698 15.682 -42.377 1.00 95.25 562 ALA A N 1
ATOM 4335 C CA . ALA A 1 562 ? 26.956 16.823 -42.910 1.00 95.25 562 ALA A CA 1
ATOM 4336 C C . ALA A 1 562 ? 25.442 16.644 -42.700 1.00 95.25 562 ALA A C 1
ATOM 4338 O O . ALA A 1 562 ? 24.942 15.521 -42.709 1.00 95.25 562 ALA A O 1
ATOM 4339 N N . TYR A 1 563 ? 24.707 17.747 -42.549 1.00 96.19 563 TYR A N 1
ATOM 4340 C CA . TYR A 1 563 ? 23.248 17.746 -42.699 1.00 96.19 563 TYR A CA 1
ATOM 4341 C C . TYR A 1 563 ? 22.892 17.958 -44.179 1.00 96.19 563 TYR A C 1
ATOM 4343 O O . TYR A 1 563 ? 23.532 18.774 -44.845 1.00 96.19 563 TYR A O 1
ATOM 4351 N N . SER A 1 564 ? 21.889 17.244 -44.693 1.00 95.56 564 SER A N 1
ATOM 4352 C CA . SER A 1 564 ? 21.426 17.353 -46.086 1.00 95.56 564 SER A CA 1
ATOM 4353 C C . SER A 1 564 ? 19.923 17.087 -46.197 1.00 95.56 564 SER A C 1
ATOM 4355 O O . SER A 1 564 ? 19.382 16.293 -45.437 1.00 95.56 564 SER A O 1
ATOM 4357 N N . GLU A 1 565 ? 19.248 17.673 -47.187 1.00 94.88 565 GLU A N 1
ATOM 4358 C CA . GLU A 1 565 ? 17.875 17.275 -47.560 1.00 94.88 565 GLU A CA 1
ATOM 4359 C C . GLU A 1 565 ? 17.844 15.932 -48.322 1.00 94.88 565 GLU A C 1
ATOM 4361 O O . GLU A 1 565 ? 16.782 15.360 -48.549 1.00 94.88 565 GLU A O 1
ATOM 4366 N N . ASN A 1 566 ? 19.011 15.431 -48.748 1.00 90.12 566 ASN A N 1
ATOM 4367 C CA . ASN A 1 566 ? 19.162 14.189 -49.503 1.00 90.12 566 ASN A CA 1
ATOM 4368 C C . ASN A 1 566 ? 20.528 13.534 -49.214 1.00 90.12 566 ASN A C 1
ATOM 4370 O O . ASN A 1 566 ? 21.571 14.127 -49.510 1.00 90.12 566 ASN A O 1
ATOM 4374 N N . CYS A 1 567 ? 20.527 12.328 -48.647 1.00 84.88 567 CYS A N 1
ATOM 4375 C CA . CYS A 1 567 ? 21.715 11.498 -48.435 1.00 84.88 567 CYS A CA 1
ATOM 4376 C C . CYS A 1 567 ? 21.654 10.275 -49.371 1.00 84.88 567 CYS A C 1
ATOM 4378 O O . CYS A 1 567 ? 21.007 9.281 -49.042 1.00 84.88 567 CYS A O 1
ATOM 4380 N N . LEU A 1 568 ? 22.308 10.385 -50.537 1.00 64.94 568 LEU A N 1
ATOM 4381 C CA . LEU A 1 568 ? 22.413 9.343 -51.576 1.00 64.94 568 LEU A CA 1
ATOM 4382 C C . LEU A 1 568 ? 23.581 8.376 -51.338 1.00 64.94 568 LEU A C 1
ATOM 4384 O O . LEU A 1 568 ? 24.672 8.878 -50.986 1.00 64.94 568 LEU A O 1
#

Mean predicted aligned error: 11.55 Å